Protein AF-0000000076238762 (afdb_homodimer)

pLDDT: mean 85.55, std 15.8, range [21.56, 97.38]

InterPro domains:
  IPR005615 Glutathione synthase [PF03917] (29-227)
  IPR005615 Glutathione synthase [PTHR11130] (20-253)
  IPR014049 Glutathione synthase, N-terminal, eukaryotic [G3DSA:3.30.1490.80] (23-94)
  IPR037013 Glutathione synthase, substrate-binding domain superfamily [G3DSA:3.40.50.1760] (208-260)

Sequence (524 aa):
MFRNMAAETLKNYRKLDIFAKHKIPPTLLNEVVESAKDWAISHGLVMKFKENPALSKHAPFVLFPSPFPTYLYNEAFQVQKDFQTLFHRASLDHEFIKDSLKSVIIHDEFTKLQYDLYEIVRQEGIKPKIYFDIARSDYMIDQVKTEYDSSKPLTEERPYEIKQIEMNMIAASFSGLSSSMPSLHRYIASELEEHSPFNKEKVSMRVPINGLGEGMAQAFELYGNENAVVLFIIETIDLNRFDQKQLTYAFHEGVYMVMDAVMFRNMAAETLKNYRKLDIFAKHKIPPTLLNEVVESAKDWAISHGLVMKFKENPALSKHAPFVLFPSPFPTYLYNEAFQVQKDFQTLFHRASLDHEFIKDSLKSVIIHDEFTKLQYDLYEIVRQEGIKPKIYFDIARSDYMIDQVKTEYDSSKPLTEERPYEIKQIEMNMIAASFSGLSSSMPSLHRYIASELEEHSPFNKEKVSMRVPINGLGEGMAQAFELYGNENAVVLFIIETIDLNRFDQKQLTYAFHEGVYMVMDAV

Structure (mmCIF, N/CA/C/O backbone):
data_AF-0000000076238762-model_v1
#
loop_
_entity.id
_entity.type
_entity.pdbx_description
1 polymer 'Glutathione synthetase'
#
loop_
_atom_site.group_PDB
_atom_site.id
_atom_site.type_symbol
_atom_site.label_atom_id
_atom_site.label_alt_id
_atom_site.label_comp_id
_atom_site.label_asym_id
_atom_site.label_entity_id
_atom_site.label_seq_id
_atom_site.pdbx_PDB_ins_code
_atom_site.Cartn_x
_atom_site.Cartn_y
_atom_site.Cartn_z
_atom_site.occupancy
_atom_site.B_iso_or_equiv
_atom_site.auth_seq_id
_atom_site.auth_comp_id
_atom_site.auth_asym_id
_atom_site.auth_atom_id
_atom_site.pdbx_PDB_model_num
ATOM 1 N N . MET A 1 1 ? -4.902 23.734 31.719 1 21.7 1 MET A N 1
ATOM 2 C CA . MET A 1 1 ? -6.121 24.406 31.297 1 21.7 1 MET A CA 1
ATOM 3 C C . MET A 1 1 ? -6.66 23.812 30 1 21.7 1 MET A C 1
ATOM 5 O O . MET A 1 1 ? -7.793 24.094 29.609 1 21.7 1 MET A O 1
ATOM 9 N N . PHE A 1 2 ? -5.754 23.25 29.125 1 25.56 2 PHE A N 1
ATOM 10 C CA . PHE A 1 2 ? -6.125 22.609 27.875 1 25.56 2 PHE A CA 1
ATOM 11 C C . PHE A 1 2 ? -6.902 21.328 28.125 1 25.56 2 PHE A C 1
ATOM 13 O O . PHE A 1 2 ? -7.453 20.734 27.188 1 25.56 2 PHE A O 1
ATOM 20 N N . ARG A 1 3 ? -6.793 20.75 29.219 1 31.08 3 ARG A N 1
ATOM 21 C CA . ARG A 1 3 ? -7.371 19.453 29.562 1 31.08 3 ARG A CA 1
ATOM 22 C C . ARG A 1 3 ? -8.883 19.562 29.719 1 31.08 3 ARG A C 1
ATOM 24 O O . ARG A 1 3 ? -9.617 18.641 29.359 1 31.08 3 ARG A O 1
ATOM 31 N N . ASN A 1 4 ? -9.273 20.594 30.422 1 31.67 4 ASN A N 1
ATOM 32 C CA . ASN A 1 4 ? -10.688 20.703 30.766 1 31.67 4 ASN A CA 1
ATOM 33 C C . ASN A 1 4 ? -11.547 21.031 29.547 1 31.67 4 ASN A C 1
ATOM 35 O O . ASN A 1 4 ? -12.758 20.781 29.562 1 31.67 4 ASN A O 1
ATOM 39 N N . MET A 1 5 ? -11.008 21.922 28.641 1 30.53 5 MET A N 1
ATOM 40 C CA . MET A 1 5 ? -11.766 22.312 27.453 1 30.53 5 MET A CA 1
ATOM 41 C C . MET A 1 5 ? -11.953 21.141 26.516 1 30.53 5 MET A C 1
ATOM 43 O O . MET A 1 5 ? -12.766 21.203 25.578 1 30.53 5 MET A O 1
ATOM 47 N N . ALA A 1 6 ? -11.164 20.188 26.625 1 35.28 6 ALA A N 1
ATOM 48 C CA . ALA A 1 6 ? -11.289 18.984 25.812 1 35.28 6 ALA A CA 1
ATOM 49 C C . ALA A 1 6 ? -12.594 18.25 26.094 1 35.28 6 ALA A C 1
ATOM 51 O O . ALA A 1 6 ? -13.25 17.75 25.172 1 35.28 6 ALA A O 1
ATOM 52 N N . ALA A 1 7 ? -13.023 18.281 27.281 1 36.28 7 ALA A N 1
ATOM 53 C CA . ALA A 1 7 ? -14.219 17.531 27.672 1 36.28 7 ALA A CA 1
ATOM 54 C C . ALA A 1 7 ? -15.484 18.203 27.125 1 36.28 7 ALA A C 1
ATOM 56 O O . ALA A 1 7 ? -16.391 17.516 26.641 1 36.28 7 ALA A O 1
ATOM 57 N N . GLU A 1 8 ? -15.609 19.5 27.266 1 34.78 8 GLU A N 1
ATOM 58 C CA . GLU A 1 8 ? -16.781 20.219 26.766 1 34.78 8 GLU A CA 1
ATOM 59 C C . GLU A 1 8 ? -16.797 20.281 25.25 1 34.78 8 GLU A C 1
ATOM 61 O O . GLU A 1 8 ? -17.844 20.141 24.625 1 34.78 8 GLU A O 1
ATOM 66 N N . THR A 1 9 ? -15.68 20.578 24.609 1 34.81 9 THR A N 1
ATOM 67 C CA . THR A 1 9 ? -15.562 20.516 23.156 1 34.81 9 THR A CA 1
ATOM 68 C C . THR A 1 9 ? -15.859 19.109 22.641 1 34.81 9 THR A C 1
ATOM 70 O O . THR A 1 9 ? -16.5 18.953 21.594 1 34.81 9 THR A O 1
ATOM 73 N N . LEU A 1 10 ? -15.461 18.172 23.391 1 38.66 10 LEU A N 1
ATOM 74 C CA . LEU A 1 10 ? -15.859 16.812 23.047 1 38.66 10 LEU A CA 1
ATOM 75 C C . LEU A 1 10 ? -17.359 16.625 23.25 1 38.66 10 LEU A C 1
ATOM 77 O O . LEU A 1 10 ? -17.984 15.805 22.578 1 38.66 10 LEU A O 1
ATOM 81 N N . LYS A 1 11 ? -17.906 17.297 24.203 1 39.19 11 LYS A N 1
ATOM 82 C CA . LYS A 1 11 ? -19.359 17.266 24.391 1 39.19 11 LYS A CA 1
ATOM 83 C C . LYS A 1 11 ? -20.078 17.875 23.203 1 39.19 11 LYS A C 1
ATOM 85 O O . LYS A 1 11 ? -21.094 17.328 22.75 1 39.19 11 LYS A O 1
ATOM 90 N N . ASN A 1 12 ? -19.641 19.047 22.797 1 38.09 12 ASN A N 1
ATOM 91 C CA . ASN A 1 12 ? -20.234 19.688 21.625 1 38.09 12 ASN A CA 1
ATOM 92 C C . ASN A 1 12 ? -19.906 18.938 20.344 1 38.09 12 ASN A C 1
ATOM 94 O O . ASN A 1 12 ? -20.672 19 19.375 1 38.09 12 ASN A O 1
ATOM 98 N N . TYR A 1 13 ? -18.719 18.484 20.25 1 40.31 13 TYR A N 1
ATOM 99 C CA . TYR A 1 13 ? -18.516 17.531 19.156 1 40.31 13 TYR A CA 1
ATOM 100 C C . TYR A 1 13 ? -19.438 16.328 19.297 1 40.31 13 TYR A C 1
ATOM 102 O O . TYR A 1 13 ? -19.766 15.672 18.312 1 40.31 13 TYR A O 1
ATOM 110 N N . ARG A 1 14 ? -19.75 16 20.453 1 42.12 14 ARG A N 1
ATOM 111 C CA . ARG A 1 14 ? -20.766 14.992 20.703 1 42.12 14 ARG A CA 1
ATOM 112 C C . ARG A 1 14 ? -22.125 15.43 20.141 1 42.12 14 ARG A C 1
ATOM 114 O O . ARG A 1 14 ? -22.922 14.594 19.719 1 42.12 14 ARG A O 1
ATOM 121 N N . LYS A 1 15 ? -22.422 16.641 20.297 1 41.31 15 LYS A N 1
ATOM 122 C CA . LYS A 1 15 ? -23.672 17.141 19.734 1 41.31 15 LYS A CA 1
ATOM 123 C C . LYS A 1 15 ? -23.656 17.062 18.203 1 41.31 15 LYS A C 1
ATOM 125 O O . LYS A 1 15 ? -24.703 17.219 17.562 1 41.31 15 LYS A O 1
ATOM 130 N N . LEU A 1 16 ? -22.5 17.219 17.562 1 41.22 16 LEU A N 1
ATOM 131 C CA . LEU A 1 16 ? -22.578 16.812 16.172 1 41.22 16 LEU A CA 1
ATOM 132 C C . LEU A 1 16 ? -22.812 15.305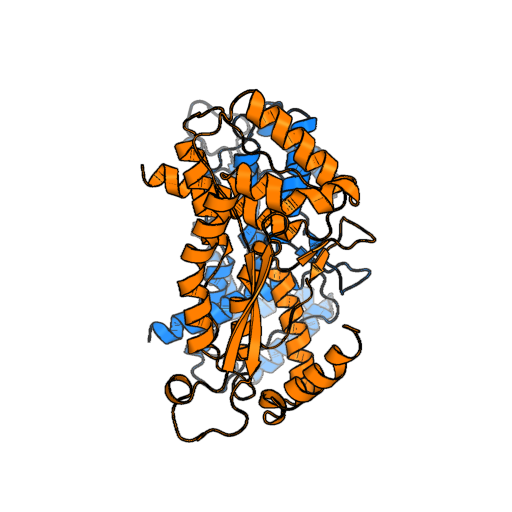 16.062 1 41.22 16 LEU A C 1
ATOM 134 O O . LEU A 1 16 ? -21.859 14.531 15.875 1 41.22 16 LEU A O 1
ATOM 138 N N . ASP A 1 17 ? -23.453 14.836 16.875 1 48.44 17 ASP A N 1
ATOM 139 C CA . ASP A 1 17 ? -23.969 13.469 16.812 1 48.44 17 ASP A CA 1
ATOM 140 C C . ASP A 1 17 ? -24.312 13.078 15.383 1 48.44 17 ASP A C 1
ATOM 142 O O . ASP A 1 17 ? -25.375 12.508 15.141 1 48.44 17 ASP A O 1
ATOM 146 N N . ILE A 1 18 ? -23.719 13.828 14.492 1 48.19 18 ILE A N 1
ATOM 147 C CA . ILE A 1 18 ? -24.016 13.477 13.109 1 48.19 18 ILE A CA 1
ATOM 148 C C . ILE A 1 18 ? -24.016 11.953 12.961 1 48.19 18 ILE A C 1
ATOM 150 O O . ILE A 1 18 ? -24.812 11.398 12.195 1 48.19 18 ILE A O 1
ATOM 154 N N . PHE A 1 19 ? -23.172 11.359 13.828 1 56.72 19 PHE A N 1
ATOM 155 C CA . PHE A 1 19 ? -23.125 9.914 13.648 1 56.72 19 PHE A CA 1
ATOM 156 C C . PHE A 1 19 ? -24.156 9.219 14.539 1 56.72 19 PHE A C 1
ATOM 158 O O . PHE A 1 19 ? -24.469 8.047 14.336 1 56.72 19 PHE A O 1
ATOM 165 N N . ALA A 1 20 ? -24.625 10 15.555 1 52.91 20 ALA A N 1
ATOM 166 C CA . ALA A 1 20 ? -25.594 9.406 16.484 1 52.91 20 ALA A CA 1
ATOM 167 C C . ALA A 1 20 ? -26.875 9.016 15.758 1 52.91 20 ALA A C 1
ATOM 169 O O . ALA A 1 20 ? -27.547 8.062 16.156 1 52.91 20 ALA A O 1
ATOM 170 N N . LYS A 1 21 ? -27.172 9.828 14.727 1 59.25 21 LYS A N 1
ATOM 171 C CA . LYS A 1 21 ? -28.422 9.531 14.047 1 59.25 21 LYS A CA 1
ATOM 172 C C . LYS A 1 21 ? -28.312 8.266 13.203 1 59.25 21 LYS A C 1
ATOM 174 O O . LYS A 1 21 ? -29.312 7.664 12.836 1 59.25 21 LYS A O 1
ATOM 179 N N . HIS A 1 22 ? -27.062 7.891 12.977 1 66.69 22 HIS A N 1
ATOM 180 C CA . HIS A 1 22 ? -26.922 6.707 12.133 1 66.69 22 HIS A CA 1
ATOM 181 C C . HIS A 1 22 ? -26.719 5.453 12.984 1 66.69 22 HIS A C 1
ATOM 183 O O . HIS A 1 22 ? -25.812 5.391 13.805 1 66.69 22 HIS A O 1
ATOM 189 N N . LYS A 1 23 ? -27.734 4.789 13.141 1 80.38 23 LYS A N 1
ATOM 190 C CA . LYS A 1 23 ? -27.672 3.541 13.891 1 80.38 23 LYS A CA 1
ATOM 191 C C . LYS A 1 23 ? -26.953 2.455 13.094 1 80.38 23 LYS A C 1
ATOM 193 O O . LYS A 1 23 ? -27.531 1.877 12.172 1 80.38 23 LYS A O 1
ATOM 198 N N . ILE A 1 24 ? -25.641 2.314 13.391 1 89.44 24 ILE A N 1
ATOM 199 C CA . ILE A 1 24 ? -24.906 1.199 12.82 1 89.44 24 ILE A CA 1
ATOM 200 C C . ILE A 1 24 ? -24.969 -0.006 13.75 1 89.44 24 ILE A C 1
ATOM 202 O O . ILE A 1 24 ? -24.625 0.094 14.93 1 89.44 24 ILE A O 1
ATOM 206 N N . PRO A 1 25 ? -25.469 -1.101 13.273 1 91.94 25 PRO A N 1
ATOM 207 C CA . PRO A 1 25 ? -25.453 -2.289 14.125 1 91.94 25 PRO A CA 1
ATOM 208 C C . PRO A 1 25 ? -24.078 -2.594 14.703 1 91.94 25 PRO A C 1
ATOM 210 O O . PRO A 1 25 ? -23.078 -2.541 13.984 1 91.94 25 PRO A O 1
ATOM 213 N N . PRO A 1 26 ? -24.094 -2.854 15.969 1 91.88 26 PRO A N 1
ATOM 214 C CA . PRO A 1 26 ? -22.797 -3.074 16.625 1 91.88 26 PRO A CA 1
ATOM 215 C C . PRO A 1 26 ? -21.969 -4.152 15.945 1 91.88 26 PRO A C 1
ATOM 217 O O . PRO A 1 26 ? -20.734 -4.023 15.852 1 91.88 26 PRO A O 1
ATOM 220 N N . THR A 1 27 ? -22.547 -5.219 15.508 1 93.31 27 THR A N 1
ATOM 221 C CA . THR A 1 27 ? -21.828 -6.293 14.828 1 93.31 27 THR A CA 1
ATOM 222 C C . THR A 1 27 ? -21.188 -5.785 13.539 1 93.31 27 THR A C 1
ATOM 224 O O . THR A 1 27 ? -20.031 -6.094 13.258 1 93.31 27 THR A O 1
ATOM 227 N N . LEU A 1 28 ? -21.938 -5.004 12.82 1 93.12 28 LEU A N 1
ATOM 228 C CA . LEU A 1 28 ? -21.422 -4.414 11.586 1 93.12 28 LEU A CA 1
ATOM 229 C C . LEU A 1 28 ? -20.281 -3.445 11.875 1 93.12 28 LEU A C 1
ATOM 231 O O . LEU A 1 28 ? -19.266 -3.441 11.172 1 93.12 28 LEU A O 1
ATOM 235 N N . LEU A 1 29 ? -20.469 -2.646 12.914 1 93.25 29 LEU A N 1
ATOM 236 C CA . LEU A 1 29 ? -19.438 -1.689 13.297 1 93.25 29 LEU A CA 1
ATOM 237 C C . LEU A 1 29 ? -18.125 -2.402 13.633 1 93.25 29 LEU A C 1
ATOM 239 O O . LEU A 1 29 ? -17.062 -1.997 13.172 1 93.25 29 LEU A O 1
ATOM 243 N N . ASN A 1 30 ? -18.219 -3.455 14.398 1 94.19 30 ASN A N 1
ATOM 244 C CA . ASN A 1 30 ? -17.031 -4.223 14.766 1 94.19 30 ASN A CA 1
ATOM 245 C C . ASN A 1 30 ? -16.344 -4.824 13.539 1 94.19 30 ASN A C 1
ATOM 247 O O . ASN A 1 30 ? -15.117 -4.828 13.438 1 94.19 30 ASN A O 1
ATOM 251 N N . GLU A 1 31 ? -17.109 -5.305 12.617 1 92.56 31 GLU A N 1
ATOM 252 C CA . GLU A 1 31 ? -16.594 -5.879 11.383 1 92.56 31 GLU A CA 1
ATOM 253 C C . GLU A 1 31 ? -15.867 -4.824 10.555 1 92.56 31 GLU A C 1
ATOM 255 O O . GLU A 1 31 ? -14.789 -5.082 10.008 1 92.56 31 GLU A O 1
ATOM 260 N N . VAL A 1 32 ? -16.453 -3.684 10.492 1 95.31 32 VAL A N 1
ATOM 261 C CA . VAL A 1 32 ? -15.891 -2.609 9.68 1 95.31 32 VAL A CA 1
ATOM 262 C C . VAL A 1 32 ? -14.594 -2.104 10.312 1 95.31 32 VAL A C 1
ATOM 264 O O . VAL A 1 32 ? -13.641 -1.764 9.609 1 95.31 32 VAL A O 1
ATOM 267 N N . VAL A 1 33 ? -14.602 -2.035 11.641 1 96.12 33 VAL A N 1
ATOM 268 C CA . VAL A 1 33 ? -13.391 -1.629 12.344 1 96.12 33 VAL A CA 1
ATOM 269 C C . VAL A 1 33 ? -12.25 -2.586 12.008 1 96.12 33 VAL A C 1
ATOM 271 O O . VAL A 1 33 ? -11.148 -2.15 11.664 1 96.12 33 VAL A O 1
ATOM 274 N N . GLU A 1 34 ? -12.477 -3.859 12.047 1 93.19 34 GLU A N 1
ATOM 275 C CA . GLU A 1 34 ? -11.453 -4.855 11.734 1 93.19 34 GLU A CA 1
ATOM 276 C C . GLU A 1 34 ? -11.047 -4.777 10.266 1 93.19 34 GLU A C 1
ATOM 278 O O . GLU A 1 34 ? -9.867 -4.883 9.93 1 93.19 34 GLU A O 1
ATOM 283 N N . SER A 1 35 ? -12.016 -4.57 9.438 1 94.75 35 SER A N 1
ATOM 284 C CA . SER A 1 35 ? -11.758 -4.438 8.008 1 94.75 35 SER A CA 1
ATOM 285 C C . SER A 1 35 ? -10.914 -3.199 7.715 1 94.75 35 SER A C 1
ATOM 287 O O . SER A 1 35 ? -10.023 -3.234 6.859 1 94.75 35 SER A O 1
ATOM 289 N N . ALA A 1 36 ? -11.234 -2.139 8.422 1 97.25 36 ALA A N 1
ATOM 290 C CA . ALA A 1 36 ? -10.484 -0.896 8.258 1 97.25 36 ALA A CA 1
ATOM 291 C C . ALA A 1 36 ? -9.031 -1.071 8.688 1 97.25 36 ALA A C 1
ATOM 293 O O . ALA A 1 36 ? -8.117 -0.548 8.039 1 97.25 36 ALA A O 1
ATOM 294 N N . LYS A 1 37 ? -8.844 -1.773 9.742 1 96.69 37 LYS A N 1
ATOM 295 C CA . LYS A 1 37 ? -7.488 -2.062 10.195 1 96.69 37 LYS A CA 1
ATOM 296 C C . LYS A 1 37 ? -6.723 -2.875 9.156 1 96.69 37 LYS A C 1
ATOM 298 O O . LYS A 1 37 ? -5.559 -2.584 8.859 1 96.69 37 LYS A O 1
ATOM 303 N N . ASP A 1 38 ? -7.363 -3.844 8.594 1 95.06 38 ASP A N 1
ATOM 304 C CA . ASP A 1 38 ? -6.754 -4.648 7.543 1 95.06 38 ASP A CA 1
ATOM 305 C C . ASP A 1 38 ? -6.383 -3.791 6.34 1 95.06 38 ASP A C 1
ATOM 307 O O . ASP A 1 38 ? -5.305 -3.951 5.762 1 95.06 38 ASP A O 1
ATOM 311 N N . TRP A 1 39 ? -7.281 -2.949 5.984 1 97.06 39 TRP A N 1
ATOM 312 C CA . TRP A 1 39 ? -7.031 -2.061 4.855 1 97.06 39 TRP A CA 1
ATOM 313 C C . TRP A 1 39 ? -5.816 -1.173 5.121 1 97.06 39 TRP A C 1
ATOM 315 O O . TRP A 1 39 ? -4.973 -0.991 4.242 1 97.06 39 TRP A O 1
ATOM 325 N N . ALA A 1 40 ? -5.781 -0.636 6.309 1 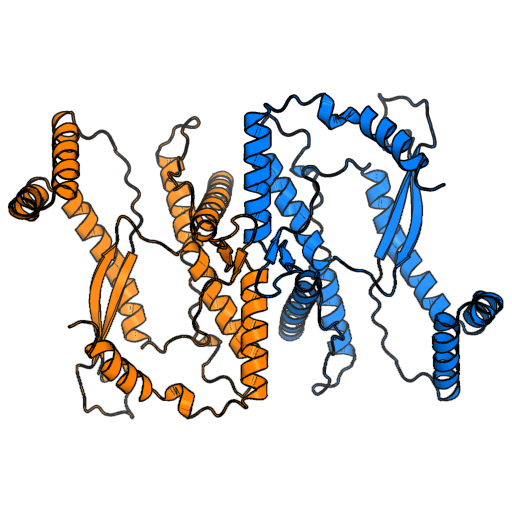97.38 40 ALA A N 1
ATOM 326 C CA . ALA A 1 40 ? -4.676 0.237 6.695 1 97.38 40 ALA A CA 1
ATOM 327 C C . ALA A 1 40 ? -3.336 -0.482 6.566 1 97.38 40 ALA A C 1
ATOM 329 O O . ALA A 1 40 ? -2.402 0.036 5.949 1 97.38 40 ALA A O 1
ATOM 330 N N . ILE A 1 41 ? -3.258 -1.646 7.055 1 96.5 41 ILE A N 1
ATOM 331 C CA . ILE A 1 41 ? -2.025 -2.428 7.027 1 96.5 41 ILE A CA 1
ATOM 332 C C . ILE A 1 41 ? -1.681 -2.799 5.59 1 96.5 41 ILE A C 1
ATOM 334 O O . ILE A 1 41 ? -0.532 -2.658 5.164 1 96.5 41 ILE A O 1
ATOM 338 N N . SER A 1 42 ? -2.654 -3.178 4.828 1 95.69 42 SER A N 1
ATOM 339 C CA . SER A 1 42 ? -2.459 -3.631 3.455 1 95.69 42 SER A CA 1
ATOM 340 C C . SER A 1 42 ? -2.014 -2.484 2.553 1 95.69 42 SER A C 1
ATOM 342 O O . SER A 1 42 ? -1.473 -2.715 1.469 1 95.69 42 SER A O 1
ATOM 344 N N . HIS A 1 43 ? -2.26 -1.268 2.973 1 95.31 43 HIS A N 1
ATOM 345 C CA . HIS A 1 43 ? -1.985 -0.134 2.098 1 95.31 43 HIS A CA 1
ATOM 346 C C . HIS A 1 43 ? -0.907 0.77 2.686 1 95.31 43 HIS A C 1
ATOM 348 O O . HIS A 1 43 ? -0.767 1.924 2.275 1 95.31 43 HIS A O 1
ATOM 354 N N . GLY A 1 44 ? -0.259 0.271 3.652 1 94.69 44 GLY A N 1
ATOM 355 C CA . GLY A 1 44 ? 0.933 0.953 4.129 1 94.69 44 GLY A CA 1
ATOM 356 C C . GLY A 1 44 ? 0.633 2.025 5.16 1 94.69 44 GLY A C 1
ATOM 357 O O . GLY A 1 44 ? 1.491 2.857 5.465 1 94.69 44 GLY A O 1
ATOM 358 N N . LEU A 1 45 ? -0.608 2.141 5.648 1 96.62 45 LEU A N 1
ATOM 359 C CA . LEU A 1 45 ? -0.931 3.01 6.773 1 96.62 45 LEU A CA 1
ATOM 360 C C . LEU A 1 45 ? -0.509 2.369 8.094 1 96.62 45 LEU A C 1
ATOM 362 O O . LEU A 1 45 ? -1.357 1.971 8.891 1 96.62 45 LEU A O 1
ATOM 366 N N . VAL A 1 46 ? 0.805 2.365 8.289 1 96.5 46 VAL A N 1
ATOM 367 C CA . VAL A 1 46 ? 1.364 1.574 9.383 1 96.5 46 VAL A CA 1
ATOM 368 C C . VAL A 1 46 ? 2.441 2.379 10.102 1 96.5 46 VAL A C 1
ATOM 370 O O . VAL A 1 46 ? 2.926 3.389 9.586 1 96.5 46 VAL A O 1
ATOM 373 N N . MET A 1 47 ? 2.773 1.958 11.289 1 95.19 47 MET A N 1
ATOM 374 C CA . MET A 1 47 ? 3.863 2.473 12.117 1 95.19 47 MET A CA 1
ATOM 375 C C . MET A 1 47 ? 4.695 1.333 12.688 1 95.19 47 MET A C 1
ATOM 377 O O . MET A 1 47 ? 4.215 0.204 12.805 1 95.19 47 MET A O 1
ATOM 381 N N . LYS A 1 48 ? 5.918 1.657 12.977 1 94 48 LYS A N 1
ATOM 382 C CA . LYS A 1 48 ? 6.766 0.663 13.625 1 94 48 LYS A CA 1
ATOM 383 C C . LYS A 1 48 ? 6.246 0.332 15.023 1 94 48 LYS A C 1
ATOM 385 O O . LYS A 1 48 ? 5.703 1.199 15.711 1 94 48 LYS A O 1
ATOM 390 N N . PHE A 1 49 ? 6.402 -0.954 15.336 1 93.81 49 PHE A N 1
ATOM 391 C CA . PHE A 1 49 ? 6.082 -1.378 16.703 1 93.81 49 PHE A CA 1
ATOM 392 C C . PHE A 1 49 ? 7.246 -1.091 17.641 1 93.81 49 PHE A C 1
ATOM 394 O O . PHE A 1 49 ? 8.352 -1.592 17.438 1 93.81 49 PHE A O 1
ATOM 401 N N . LYS A 1 50 ? 7.066 -0.233 18.578 1 89.88 50 LYS A N 1
ATOM 402 C CA . LYS A 1 50 ? 8.109 0.316 19.438 1 89.88 50 LYS A CA 1
ATOM 403 C C . LYS A 1 50 ? 8.898 -0.796 20.125 1 89.88 50 LYS A C 1
ATOM 405 O O . LYS A 1 50 ? 10.125 -0.711 20.234 1 89.88 50 LYS A O 1
ATOM 410 N N . GLU A 1 51 ? 8.258 -1.84 20.562 1 91.44 51 GLU A N 1
ATOM 411 C CA . GLU A 1 51 ? 8.891 -2.898 21.344 1 91.44 51 GLU A CA 1
ATOM 412 C C . GLU A 1 51 ? 9.711 -3.826 20.453 1 91.44 51 GLU A C 1
ATOM 414 O O . GLU A 1 51 ? 10.633 -4.488 20.922 1 91.44 51 GLU A O 1
ATOM 419 N N . ASN A 1 52 ? 9.391 -3.9 19.219 1 91.88 52 ASN A N 1
ATOM 420 C CA . ASN A 1 52 ? 10.086 -4.719 18.234 1 91.88 52 ASN A CA 1
ATOM 421 C C . ASN A 1 52 ? 10.078 -4.066 16.859 1 91.88 52 ASN A C 1
ATOM 423 O O . ASN A 1 52 ? 9.117 -4.219 16.094 1 91.88 52 ASN A O 1
ATOM 427 N N . PRO A 1 53 ? 11.102 -3.465 16.531 1 87.62 53 PRO A N 1
ATOM 428 C CA . PRO A 1 53 ? 11.141 -2.66 15.312 1 87.62 53 PRO A CA 1
ATOM 429 C C . PRO A 1 53 ? 10.992 -3.502 14.047 1 87.62 53 PRO A C 1
ATOM 431 O O . PRO A 1 53 ? 10.805 -2.955 12.953 1 87.62 53 PRO A O 1
ATOM 434 N N . ALA A 1 54 ? 11.07 -4.773 14.148 1 89.75 54 ALA A N 1
ATOM 435 C CA . ALA A 1 54 ? 10.867 -5.645 12.992 1 89.75 54 ALA A CA 1
ATOM 436 C C . ALA A 1 54 ? 9.383 -5.789 12.672 1 89.75 54 ALA A C 1
ATOM 438 O O . ALA A 1 54 ? 9.016 -6.281 11.602 1 89.75 54 ALA A O 1
ATOM 439 N N . LEU A 1 55 ? 8.594 -5.371 13.602 1 95 55 LEU A N 1
ATOM 440 C CA . LEU A 1 55 ? 7.148 -5.5 13.461 1 95 55 LEU A CA 1
ATOM 441 C C . LEU A 1 55 ? 6.5 -4.137 13.242 1 95 55 LEU A C 1
ATOM 443 O O . LEU A 1 55 ? 7.105 -3.104 13.531 1 95 55 LEU A O 1
ATOM 447 N N . SER A 1 56 ? 5.312 -4.152 12.664 1 96 56 SER A N 1
ATOM 448 C CA . SER A 1 56 ? 4.543 -2.934 12.438 1 96 56 SER A CA 1
ATOM 449 C C . SER A 1 56 ? 3.086 -3.119 12.852 1 96 56 SER A C 1
ATOM 451 O O . SER A 1 56 ? 2.621 -4.246 13.016 1 96 56 SER A O 1
ATOM 453 N N . LYS A 1 57 ? 2.463 -2.111 13.094 1 96.25 57 LYS A N 1
ATOM 454 C CA . LYS A 1 57 ? 1.03 -2.057 13.375 1 96.25 57 LYS A CA 1
ATOM 455 C C . LYS A 1 57 ? 0.357 -0.946 12.578 1 96.25 57 LYS A C 1
ATOM 457 O O . LYS A 1 57 ? 1.03 -0.064 12.039 1 96.25 57 LYS A O 1
ATOM 462 N N . HIS A 1 58 ? -0.962 -1.085 12.43 1 96.38 58 HIS A N 1
ATOM 463 C CA . HIS A 1 58 ? -1.649 0.002 11.742 1 96.38 58 HIS A CA 1
ATOM 464 C C . HIS A 1 58 ? -1.481 1.32 12.484 1 96.38 58 HIS A C 1
ATOM 466 O O . HIS A 1 58 ? -1.456 1.342 13.719 1 96.38 58 HIS A O 1
ATOM 472 N N . ALA A 1 59 ? -1.269 2.416 11.805 1 95.94 59 ALA A N 1
ATOM 473 C CA . ALA A 1 59 ? -1.302 3.738 12.43 1 95.94 59 ALA A CA 1
ATOM 474 C C . ALA A 1 59 ? -2.688 4.047 12.984 1 95.94 59 ALA A C 1
ATOM 476 O O . ALA A 1 59 ? -3.697 3.59 12.445 1 95.94 59 ALA A O 1
ATOM 477 N N . PRO A 1 60 ? -2.721 4.75 14.086 1 94.69 60 PRO A N 1
ATOM 478 C CA . PRO A 1 60 ? -4.043 5.168 14.555 1 94.69 60 PRO A CA 1
ATOM 479 C C . PRO A 1 60 ? -4.785 6.031 13.539 1 94.69 60 PRO A C 1
ATOM 481 O O . PRO A 1 60 ? -4.172 6.852 12.852 1 94.69 60 PRO A O 1
ATOM 484 N N . PHE A 1 61 ? -6.027 5.73 13.344 1 95.5 61 PHE A N 1
ATOM 485 C CA . PHE A 1 61 ? -6.852 6.512 12.43 1 95.5 61 PHE A CA 1
ATOM 486 C C . PHE A 1 61 ? -8.258 6.688 12.977 1 95.5 61 PHE A C 1
ATOM 488 O O . PHE A 1 61 ? -8.664 5.973 13.898 1 95.5 61 PHE A O 1
ATOM 495 N N . VAL A 1 62 ? -9.023 7.711 12.508 1 93.5 62 VAL A N 1
ATOM 496 C CA . VAL A 1 62 ? -10.43 7.898 12.844 1 93.5 62 VAL A CA 1
ATOM 497 C C . VAL A 1 62 ? -11.305 7.137 11.852 1 93.5 62 VAL A C 1
ATOM 499 O O . VAL A 1 62 ? -11.062 7.184 10.641 1 93.5 62 VAL A O 1
ATOM 502 N N . LEU A 1 63 ? -12.219 6.441 12.367 1 94 63 LEU A N 1
ATOM 503 C CA . LEU A 1 63 ? -13.031 5.562 11.531 1 94 63 LEU A CA 1
ATOM 504 C C . LEU A 1 63 ? -13.844 6.367 10.523 1 94 63 LEU A C 1
ATOM 506 O O . LEU A 1 63 ? -14.016 5.949 9.383 1 94 63 LEU A O 1
ATOM 510 N N . PHE A 1 64 ? -14.336 7.512 10.961 1 92.69 64 PHE A N 1
ATOM 511 C CA . PHE A 1 64 ? -15.117 8.391 10.094 1 92.69 64 PHE A CA 1
ATOM 512 C C . PHE A 1 64 ? -14.445 9.758 9.969 1 92.69 64 PHE A C 1
ATOM 514 O O . PHE A 1 64 ? -13.883 10.266 10.938 1 92.69 64 PHE A O 1
ATOM 521 N N . PRO A 1 65 ? -14.523 10.289 8.727 1 91.88 65 PRO A N 1
ATOM 522 C CA . PRO A 1 65 ? -13.984 11.641 8.609 1 91.88 65 PRO A CA 1
ATOM 523 C C . PRO A 1 65 ? -14.75 12.664 9.445 1 91.88 65 PRO A C 1
ATOM 525 O O . PRO A 1 65 ? -15.969 12.547 9.609 1 91.88 65 PRO A O 1
ATOM 528 N N . SER A 1 66 ? -13.992 13.57 9.984 1 86.81 66 SER A N 1
ATOM 529 C CA . SER A 1 66 ? -14.641 14.656 10.703 1 86.81 66 SER A CA 1
ATOM 530 C C . SER A 1 66 ? -15.359 15.602 9.75 1 86.81 66 SER A C 1
ATOM 532 O O . SER A 1 66 ? -14.781 16.047 8.75 1 86.81 66 SER A O 1
ATOM 534 N N . PRO A 1 67 ? -16.625 15.82 10.031 1 86.81 67 PRO A N 1
ATOM 535 C CA . PRO A 1 67 ? -17.312 16.797 9.195 1 86.81 67 PRO A CA 1
ATOM 536 C C . PRO A 1 67 ? -16.656 18.172 9.219 1 86.81 67 PRO A C 1
ATOM 538 O O . PRO A 1 67 ? -16.172 18.609 10.266 1 86.81 67 PRO A O 1
ATOM 541 N N . PHE A 1 68 ? -16.578 18.812 8.117 1 89.06 68 PHE A N 1
ATOM 542 C CA . PHE A 1 68 ? -15.938 20.109 7.953 1 89.06 68 PHE A CA 1
ATOM 543 C C . PHE A 1 68 ? -16.625 20.922 6.863 1 89.06 68 PHE A C 1
ATOM 545 O O . PHE A 1 68 ? -16.797 20.438 5.742 1 89.06 68 PHE A O 1
ATOM 552 N N . PRO A 1 69 ? -17.078 22.141 7.195 1 89.94 69 PRO A N 1
ATOM 553 C CA . PRO A 1 69 ? -17.75 22.938 6.172 1 89.94 69 PRO A CA 1
ATOM 554 C C . PRO A 1 69 ? -16.875 23.203 4.945 1 89.94 69 PRO A C 1
ATOM 556 O O . PRO A 1 69 ? -15.719 23.594 5.086 1 89.94 69 PRO A O 1
ATOM 559 N N . THR A 1 70 ? -17.469 23 3.789 1 89.75 70 THR A N 1
ATOM 560 C CA . THR A 1 70 ? -16.734 23.109 2.531 1 89.75 70 THR A CA 1
ATOM 561 C C . THR A 1 70 ? -16.188 24.516 2.35 1 89.75 70 THR A C 1
ATOM 563 O O . THR A 1 70 ? -15.07 24.688 1.852 1 89.75 70 THR A O 1
ATOM 566 N N . TYR A 1 71 ? -16.984 25.5 2.752 1 92.5 71 TYR A N 1
ATOM 567 C CA . TYR A 1 71 ? -16.516 26.875 2.529 1 92.5 71 TYR A CA 1
ATOM 568 C C . TYR A 1 71 ? -15.297 27.172 3.391 1 92.5 71 TYR A C 1
ATOM 570 O O . TYR A 1 71 ? -14.406 27.922 2.977 1 92.5 71 TYR A O 1
ATOM 578 N N . LEU A 1 72 ? -15.203 26.594 4.574 1 93.75 72 LEU A N 1
ATOM 579 C CA . LEU A 1 72 ? -14.023 26.766 5.414 1 93.75 72 LEU A CA 1
ATOM 580 C C . LEU A 1 72 ? -12.836 26 4.84 1 93.75 72 LEU A C 1
ATOM 582 O O . LEU A 1 72 ? -11.703 26.5 4.879 1 93.75 72 LEU A O 1
ATOM 586 N N . TYR A 1 73 ? -13.094 24.828 4.383 1 92 73 TYR A N 1
ATOM 587 C CA . TYR A 1 73 ? -12.07 24.031 3.725 1 92 73 TYR A CA 1
ATOM 588 C C . TYR A 1 73 ? -11.43 24.797 2.574 1 92 73 TYR A C 1
ATOM 590 O O . TYR A 1 73 ? -10.203 24.859 2.469 1 92 73 TYR A O 1
ATOM 598 N N . ASN A 1 74 ? -12.227 25.375 1.761 1 92.31 74 ASN A N 1
ATOM 599 C CA . ASN A 1 74 ? -11.742 26.141 0.619 1 92.31 74 ASN A CA 1
ATOM 600 C C . ASN A 1 74 ? -10.961 27.375 1.064 1 92.31 74 ASN A C 1
ATOM 602 O O . ASN A 1 74 ? -9.953 27.734 0.452 1 92.31 74 ASN A O 1
ATOM 606 N N . GLU A 1 75 ? -11.414 27.969 2.062 1 94.5 75 GLU A N 1
ATOM 607 C CA . GLU A 1 75 ? -10.711 29.141 2.6 1 94.5 75 GLU A CA 1
ATOM 608 C C . GLU A 1 75 ? -9.312 28.766 3.088 1 94.5 75 GLU A C 1
ATOM 610 O O . GLU A 1 75 ? -8.352 29.484 2.832 1 94.5 75 GLU A O 1
ATOM 615 N N . ALA A 1 76 ? -9.25 27.688 3.771 1 93.94 76 ALA A N 1
ATOM 616 C CA . ALA A 1 76 ? -7.953 27.219 4.266 1 93.94 76 ALA A CA 1
ATOM 617 C C . ALA A 1 76 ? -6.984 26.969 3.113 1 93.94 76 ALA A C 1
ATOM 619 O O . ALA A 1 76 ? -5.809 27.328 3.191 1 93.94 76 ALA A O 1
ATOM 620 N N . PHE A 1 77 ? -7.473 26.406 2.078 1 91.69 77 PHE A N 1
ATOM 621 C CA . PHE A 1 77 ? -6.645 26.109 0.913 1 91.69 77 PHE A CA 1
ATOM 622 C C . PHE A 1 77 ? -6.203 27.391 0.227 1 91.69 77 PHE A C 1
ATOM 624 O O . PHE A 1 77 ? -5.047 27.531 -0.179 1 91.69 77 PHE A O 1
ATOM 631 N N . GLN A 1 78 ? -7.078 28.328 0.162 1 93.56 78 GLN A N 1
ATOM 632 C CA . GLN A 1 78 ? -6.824 29.562 -0.573 1 93.56 78 GLN A CA 1
ATOM 633 C C . GLN A 1 78 ? -5.789 30.422 0.142 1 93.56 78 GLN A C 1
ATOM 635 O O . GLN A 1 78 ? -4.973 31.078 -0.502 1 93.56 78 GLN A O 1
ATOM 640 N N . VAL A 1 79 ? -5.793 30.391 1.388 1 95.69 79 VAL A N 1
ATOM 641 C CA . VAL A 1 79 ? -4.941 31.297 2.141 1 95.69 79 VAL A CA 1
ATOM 642 C C . VAL A 1 79 ? -3.555 30.688 2.318 1 95.69 79 VAL A C 1
ATOM 644 O O . VAL A 1 79 ? -2.604 31.375 2.678 1 95.69 79 VAL A O 1
ATOM 647 N N . GLN A 1 80 ? -3.383 29.406 1.996 1 93.5 80 GLN A N 1
ATOM 648 C CA . GLN A 1 80 ? -2.139 28.688 2.258 1 93.5 80 GLN A CA 1
ATOM 649 C C . GLN A 1 80 ? -0.958 29.359 1.567 1 93.5 80 GLN A C 1
ATOM 651 O O . GLN A 1 80 ? 0.11 29.516 2.164 1 93.5 80 GLN A O 1
ATOM 656 N N . LYS A 1 81 ? -1.109 29.75 0.315 1 93 81 LYS A N 1
ATOM 657 C CA . LYS A 1 81 ? -0.029 30.406 -0.42 1 93 81 LYS A CA 1
ATOM 658 C C . LYS A 1 81 ? 0.398 31.703 0.265 1 93 81 LYS A C 1
ATOM 660 O O . LYS A 1 81 ? 1.591 32 0.347 1 93 81 LYS A O 1
ATOM 665 N N . ASP A 1 82 ? -0.571 32.438 0.713 1 95.5 82 ASP A N 1
ATOM 666 C CA . ASP A 1 82 ? -0.285 33.688 1.381 1 95.5 82 ASP A CA 1
ATOM 667 C C . ASP A 1 82 ? 0.505 33.469 2.668 1 95.5 82 ASP A C 1
ATOM 669 O O . ASP A 1 82 ? 1.491 34.156 2.926 1 95.5 82 ASP A O 1
ATOM 673 N N . PHE A 1 83 ? 0.103 32.531 3.432 1 94.88 83 PHE A N 1
ATOM 6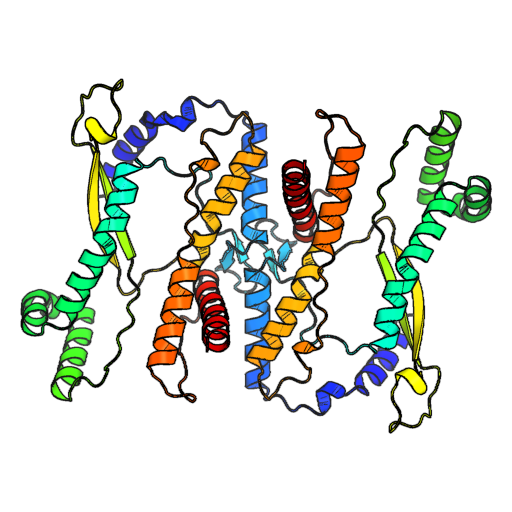74 C CA . PHE A 1 83 ? 0.808 32.219 4.668 1 94.88 83 PHE A CA 1
ATOM 675 C C . PHE A 1 83 ? 2.225 31.734 4.379 1 94.88 83 PHE A C 1
ATOM 677 O O . PHE A 1 83 ? 3.17 32.125 5.074 1 94.88 83 PHE A O 1
ATOM 684 N N . GLN A 1 84 ? 2.377 30.891 3.398 1 92.88 84 GLN A N 1
ATOM 685 C CA . GLN A 1 84 ? 3.701 30.406 3.031 1 92.88 84 GLN A CA 1
ATOM 686 C C . GLN A 1 84 ? 4.617 31.547 2.611 1 92.88 84 GLN A C 1
ATOM 688 O O . GLN A 1 84 ? 5.793 31.578 2.979 1 92.88 84 GLN A O 1
ATOM 693 N N . THR A 1 85 ? 4.066 32.469 1.822 1 94.62 85 THR A N 1
ATOM 694 C CA . THR A 1 85 ? 4.828 33.625 1.392 1 94.62 85 THR A CA 1
ATOM 695 C C . THR A 1 85 ? 5.227 34.5 2.588 1 94.62 85 THR A C 1
ATOM 697 O O . THR A 1 85 ? 6.375 34.938 2.695 1 94.62 85 THR A O 1
ATOM 700 N N . LEU A 1 86 ? 4.285 34.688 3.402 1 95.31 86 LEU A N 1
ATOM 701 C CA . LEU A 1 86 ? 4.531 35.5 4.59 1 95.31 86 LEU A CA 1
ATOM 702 C C . LEU A 1 86 ? 5.656 34.875 5.43 1 95.31 86 LEU A C 1
ATOM 704 O O . LEU A 1 86 ? 6.609 35.594 5.785 1 95.31 86 LEU A O 1
ATOM 708 N N . PHE A 1 87 ? 5.609 33.625 5.727 1 93.69 87 PHE A N 1
ATOM 709 C CA . PHE A 1 87 ? 6.59 32.969 6.594 1 93.69 87 PHE A CA 1
ATOM 710 C C . PHE A 1 87 ? 7.941 32.875 5.902 1 93.69 87 PHE A C 1
ATOM 712 O O . PHE A 1 87 ? 8.984 33 6.551 1 93.69 87 PHE A O 1
ATOM 719 N N . HIS A 1 88 ? 7.914 32.656 4.605 1 92.38 88 HIS A N 1
ATOM 720 C CA . HIS A 1 88 ? 9.164 32.656 3.848 1 92.38 88 HIS A CA 1
ATOM 721 C C . HIS A 1 88 ? 9.852 34.031 3.928 1 92.38 88 HIS A C 1
ATOM 723 O O . HIS A 1 88 ? 11.047 34.094 4.227 1 92.38 88 HIS A O 1
ATOM 729 N N . ARG A 1 89 ? 9.109 35.094 3.705 1 93.62 89 ARG A N 1
ATOM 730 C CA . ARG A 1 89 ? 9.664 36.438 3.76 1 93.62 89 ARG A CA 1
ATOM 731 C C . ARG A 1 89 ? 10.148 36.781 5.168 1 93.62 89 ARG A C 1
ATOM 733 O O . ARG A 1 89 ? 11.203 37.375 5.34 1 93.62 89 ARG A O 1
ATOM 740 N N . ALA A 1 90 ? 9.383 36.344 6.09 1 93.62 90 ALA A N 1
ATOM 741 C CA . ALA A 1 90 ? 9.766 36.562 7.484 1 93.62 90 ALA A CA 1
ATOM 742 C C . ALA A 1 90 ? 11.07 35.844 7.812 1 93.62 90 ALA A C 1
ATOM 744 O O . ALA A 1 90 ? 11.898 36.375 8.562 1 93.62 90 ALA A O 1
ATOM 745 N N . SER A 1 91 ? 11.305 34.656 7.273 1 90.56 91 SER A N 1
ATOM 746 C CA . SER A 1 91 ? 12.492 33.875 7.555 1 90.56 91 SER A CA 1
ATOM 747 C C . SER A 1 91 ? 13.734 34.5 6.93 1 90.56 91 SER A C 1
ATOM 749 O O . SER A 1 91 ? 14.859 34.156 7.309 1 90.56 91 SER A O 1
ATOM 751 N N . LEU A 1 92 ? 13.477 35.469 5.992 1 89.94 92 LEU A N 1
ATOM 752 C CA . LEU A 1 92 ? 14.594 36.125 5.324 1 89.94 92 LEU A CA 1
ATOM 753 C C . LEU A 1 92 ? 14.797 37.531 5.883 1 89.94 92 LEU A C 1
ATOM 755 O O . LEU A 1 92 ? 15.719 38.25 5.465 1 89.94 92 LEU A O 1
ATOM 759 N N . ASP A 1 93 ? 13.953 37.938 6.848 1 94.12 93 ASP A N 1
ATOM 760 C CA . ASP A 1 93 ? 14.016 39.25 7.453 1 94.12 93 ASP A CA 1
ATOM 761 C C . ASP A 1 93 ? 14.789 39.219 8.773 1 94.12 93 ASP A C 1
ATOM 763 O O . ASP A 1 93 ? 14.227 38.906 9.82 1 94.12 93 ASP A O 1
ATOM 767 N N . HIS A 1 94 ? 16.016 39.656 8.664 1 94.06 94 HIS A N 1
ATOM 768 C CA . HIS A 1 94 ? 16.891 39.594 9.828 1 94.06 94 HIS A CA 1
ATOM 769 C C . HIS A 1 94 ? 16.312 40.406 11 1 94.06 94 HIS A C 1
ATOM 771 O O . HIS A 1 94 ? 16.328 39.906 12.141 1 94.06 94 HIS A O 1
ATOM 777 N N . GLU A 1 95 ? 15.914 41.594 10.672 1 95.5 95 GLU A N 1
ATOM 778 C CA . GLU A 1 95 ? 15.406 42.438 11.742 1 95.5 95 GLU A CA 1
ATOM 779 C C . GLU A 1 95 ? 14.188 41.844 12.414 1 95.5 95 GLU A C 1
ATOM 781 O O . GLU A 1 95 ? 14.055 41.875 13.633 1 95.5 95 GLU A O 1
ATOM 786 N N . PHE A 1 96 ? 13.359 41.281 11.609 1 95.5 96 PHE A N 1
ATOM 787 C CA . PHE A 1 96 ? 12.18 40.625 12.148 1 95.5 96 PHE A CA 1
ATOM 788 C C . PHE A 1 96 ? 12.57 39.469 13.047 1 95.5 96 PHE A C 1
ATOM 790 O O . PHE A 1 96 ? 12.031 39.312 14.148 1 95.5 96 PHE A O 1
ATOM 797 N N . ILE A 1 97 ? 13.484 38.594 12.641 1 93.94 97 ILE A N 1
ATOM 798 C CA . ILE A 1 97 ? 13.93 37.438 13.383 1 93.94 97 ILE A CA 1
ATOM 799 C C . ILE A 1 97 ? 14.57 37.875 14.695 1 93.94 97 ILE A C 1
ATOM 801 O O . ILE A 1 97 ? 14.219 37.375 15.766 1 93.94 97 ILE A O 1
ATOM 805 N N . LYS A 1 98 ? 15.406 38.812 14.578 1 93.31 98 LYS A N 1
ATOM 806 C CA . LYS A 1 98 ? 16.125 39.312 15.75 1 93.31 98 LYS A CA 1
ATOM 807 C C . LYS A 1 98 ? 15.156 39.875 16.797 1 93.31 98 LYS A C 1
ATOM 809 O O . LYS A 1 98 ? 15.234 39.531 17.969 1 93.31 98 LYS A O 1
ATOM 814 N N . ASP A 1 99 ? 14.242 40.688 16.344 1 94.62 99 ASP A N 1
ATOM 815 C CA . ASP A 1 99 ? 13.297 41.312 17.234 1 94.62 99 ASP A CA 1
ATOM 816 C C . ASP A 1 99 ? 12.336 40.312 17.844 1 94.62 99 ASP A C 1
ATOM 818 O O . ASP A 1 99 ? 11.969 40.438 19.016 1 94.62 99 ASP A O 1
ATOM 822 N N . SER A 1 100 ? 11.961 39.312 17.078 1 92.69 100 SER A N 1
ATOM 823 C CA . SER A 1 100 ? 10.977 38.344 17.516 1 92.69 100 SER A CA 1
ATOM 824 C C . SER A 1 100 ? 11.578 37.375 18.516 1 92.69 100 SER A C 1
ATOM 826 O O . SER A 1 100 ? 10.875 36.875 19.406 1 92.69 100 SER A O 1
ATOM 828 N N . LEU A 1 101 ? 12.883 37.062 18.453 1 92 101 LEU A N 1
ATOM 829 C CA . LEU A 1 101 ? 13.477 36 19.25 1 92 101 LEU A CA 1
ATOM 830 C C . LEU A 1 101 ? 14.305 36.562 20.406 1 92 101 LEU A C 1
ATOM 832 O O . LEU A 1 101 ? 14.789 35.812 21.25 1 92 101 LEU A O 1
ATOM 836 N N . LYS A 1 102 ? 14.43 37.875 20.469 1 90.44 102 LYS A N 1
ATOM 837 C CA . LYS A 1 102 ? 15.312 38.562 21.422 1 90.44 102 LYS A CA 1
ATOM 838 C C . LYS A 1 102 ? 15.016 38.094 22.859 1 90.44 102 LYS A C 1
ATOM 840 O O . LYS A 1 102 ? 15.945 37.844 23.641 1 90.44 102 LYS A O 1
ATOM 845 N N . SER A 1 103 ? 13.758 37.969 23.172 1 89.56 103 SER A N 1
ATOM 846 C CA . SER A 1 103 ? 13.383 37.594 24.531 1 89.56 103 SER A CA 1
ATOM 847 C C . SER A 1 103 ? 13.477 36.094 24.734 1 89.56 103 SER A C 1
ATOM 849 O O . SER A 1 103 ? 13.789 35.625 25.828 1 89.56 103 SER A O 1
ATOM 851 N N . VAL A 1 104 ? 13.227 35.344 23.719 1 89 104 VAL A N 1
ATOM 852 C CA . VAL A 1 104 ? 13.156 33.875 23.781 1 89 104 VAL A CA 1
ATOM 853 C C . VAL A 1 104 ? 14.562 33.312 23.922 1 89 104 VAL A C 1
ATOM 855 O O . VAL A 1 104 ? 14.773 32.344 24.641 1 89 104 VAL A O 1
ATOM 858 N N . ILE A 1 105 ? 15.562 33.875 23.281 1 89.38 105 ILE A N 1
ATOM 859 C CA . ILE A 1 105 ? 16.906 33.312 23.219 1 89.38 105 ILE A CA 1
ATOM 860 C C . ILE A 1 105 ? 17.578 33.438 24.578 1 89.38 105 ILE A C 1
ATOM 862 O O . ILE A 1 105 ? 18.531 32.688 24.875 1 89.38 105 ILE A O 1
ATOM 866 N N . ILE A 1 106 ? 17.031 34.281 25.406 1 88.62 106 ILE A N 1
ATOM 867 C CA . ILE A 1 106 ? 17.578 34.438 26.75 1 88.62 106 ILE A CA 1
ATOM 868 C C . ILE A 1 106 ? 17.125 33.281 27.641 1 88.62 106 ILE A C 1
ATOM 870 O O . ILE A 1 106 ? 17.859 32.812 28.5 1 88.62 106 ILE A O 1
ATOM 874 N N . HIS A 1 107 ? 15.938 32.75 27.375 1 90.75 107 HIS A N 1
ATOM 875 C CA . HIS A 1 107 ? 15.328 31.797 28.281 1 90.75 107 HIS A CA 1
ATOM 876 C C . HIS A 1 107 ? 15.328 30.391 27.688 1 90.75 107 HIS A C 1
ATOM 878 O O . HIS A 1 107 ? 15.141 29.406 28.406 1 90.75 107 HIS A O 1
ATOM 884 N N . ASP A 1 108 ? 15.508 30.188 26.453 1 92 108 ASP A N 1
ATOM 885 C CA . ASP A 1 108 ? 15.445 28.891 25.797 1 92 108 ASP A CA 1
ATOM 886 C C . ASP A 1 108 ? 16.781 28.562 25.109 1 92 108 ASP A C 1
ATOM 888 O O . ASP A 1 108 ? 17.062 29.078 24.031 1 92 108 ASP A O 1
ATOM 892 N N . GLU A 1 109 ? 17.438 27.609 25.656 1 92.44 109 GLU A N 1
ATOM 893 C CA . GLU A 1 109 ? 18.766 27.266 25.172 1 92.44 109 GLU A CA 1
ATOM 894 C C . GLU A 1 109 ? 18.719 26.719 23.75 1 92.44 109 GLU A C 1
ATOM 896 O O . GLU A 1 109 ? 19.641 26.969 22.953 1 92.44 109 GLU A O 1
ATOM 901 N N . PHE A 1 110 ? 17.859 25.984 23.484 1 91.25 110 PHE A N 1
ATOM 902 C CA . PHE A 1 110 ? 17.734 25.438 22.141 1 91.25 110 PHE A CA 1
ATOM 903 C C . PHE A 1 110 ? 17.594 26.547 21.109 1 91.25 110 PHE A C 1
ATOM 905 O O . PHE A 1 110 ? 18.297 26.562 20.094 1 91.25 110 PHE A O 1
ATOM 912 N N . THR A 1 111 ? 16.641 27.438 21.328 1 91.31 111 THR A N 1
ATOM 913 C CA . THR A 1 111 ? 16.406 28.547 20.422 1 91.31 111 THR A CA 1
ATOM 914 C C . THR A 1 111 ? 17.641 29.422 20.312 1 91.31 111 THR A C 1
ATOM 916 O O . THR A 1 111 ? 17.953 29.938 19.234 1 91.31 111 THR A O 1
ATOM 919 N N . LYS A 1 112 ? 18.328 29.562 21.344 1 94.12 112 LYS A N 1
ATOM 920 C CA . LYS A 1 112 ? 19.562 30.344 21.344 1 94.12 112 LYS A CA 1
ATOM 921 C C . LYS A 1 112 ? 20.594 29.734 20.406 1 94.12 112 LYS A C 1
ATOM 923 O O . LYS A 1 112 ? 21.234 30.438 19.625 1 94.12 112 LYS A O 1
ATOM 928 N N . LEU A 1 113 ? 20.734 28.469 20.562 1 94.38 113 LEU A N 1
ATOM 929 C CA . LEU A 1 113 ? 21.703 27.781 19.703 1 94.38 113 LEU A CA 1
ATOM 930 C C . LEU A 1 113 ? 21.359 27.953 18.234 1 94.38 113 LEU A C 1
ATOM 932 O O . LEU A 1 113 ? 22.25 28.156 17.406 1 94.38 113 LEU A O 1
ATOM 936 N N . GLN A 1 114 ? 20.078 27.875 17.891 1 92.56 114 GLN A N 1
ATOM 937 C CA . GLN A 1 114 ? 19.641 28.062 16.516 1 92.56 114 GLN A CA 1
ATOM 938 C C . GLN A 1 114 ? 19.938 29.484 16.031 1 92.56 114 GLN A C 1
ATOM 940 O O . GLN A 1 114 ? 20.375 29.688 14.898 1 92.56 114 GLN A O 1
ATOM 945 N N . TYR A 1 115 ? 19.641 30.375 16.859 1 93.62 115 TYR A N 1
ATOM 946 C CA . TYR A 1 115 ? 19.875 31.766 16.516 1 93.62 115 TYR A CA 1
ATOM 947 C C . TYR A 1 115 ? 21.359 32.031 16.297 1 93.62 115 TYR A C 1
ATOM 949 O O . TYR A 1 115 ? 21.734 32.75 15.375 1 93.62 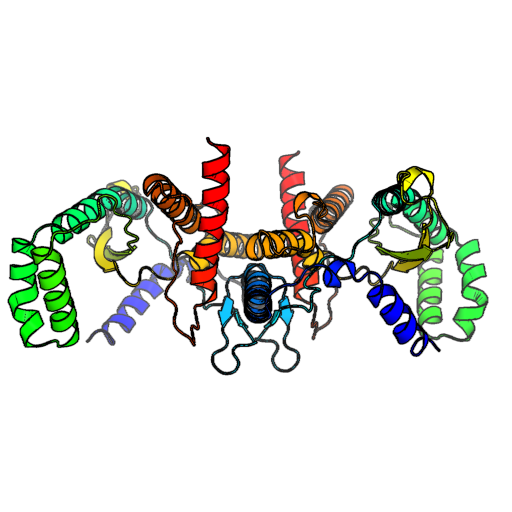115 TYR A O 1
ATOM 957 N N . ASP A 1 116 ? 22.203 31.547 17.203 1 94.5 116 ASP A N 1
ATOM 958 C CA . ASP A 1 116 ? 23.656 31.703 17.062 1 94.5 116 ASP A CA 1
ATOM 959 C C . ASP A 1 116 ? 24.141 31.141 15.742 1 94.5 116 ASP A C 1
ATOM 961 O O . ASP A 1 116 ? 24.984 31.75 15.07 1 94.5 116 ASP A O 1
ATOM 965 N N . LEU A 1 117 ? 23.703 29.984 15.461 1 94.06 117 LEU A N 1
ATOM 966 C CA . LEU A 1 117 ? 24.047 29.375 14.18 1 94.06 117 LEU A CA 1
ATOM 967 C C . LEU A 1 117 ? 23.594 30.25 13.016 1 94.06 117 LEU A C 1
ATOM 969 O O . LEU A 1 117 ? 24.328 30.422 12.039 1 94.06 117 LEU A O 1
ATOM 973 N N . TYR A 1 118 ? 22.359 30.75 13.141 1 92.31 118 TYR A N 1
ATOM 974 C CA . TYR A 1 118 ? 21.812 31.641 12.141 1 92.31 118 TYR A CA 1
ATOM 975 C C . TYR A 1 118 ? 22.688 32.875 11.953 1 92.31 118 TYR A C 1
ATOM 977 O O . TYR A 1 118 ? 22.984 33.281 10.828 1 92.31 118 TYR A O 1
ATOM 985 N N . GLU A 1 119 ? 23.172 33.438 12.945 1 93.38 119 GLU A N 1
ATOM 986 C CA . GLU A 1 119 ? 24.016 34.625 12.898 1 93.38 119 GLU A CA 1
ATOM 987 C C . GLU A 1 119 ? 25.344 34.312 12.219 1 93.38 119 GLU A C 1
ATOM 989 O O . GLU A 1 119 ? 25.859 35.125 11.445 1 93.38 119 GLU A O 1
ATOM 994 N N . ILE A 1 120 ? 25.844 33.125 12.578 1 94.62 120 ILE A N 1
ATOM 995 C CA . ILE A 1 120 ? 27.094 32.688 11.969 1 94.62 120 ILE A CA 1
ATOM 996 C C . ILE A 1 120 ? 26.922 32.594 10.453 1 94.62 120 ILE A C 1
ATOM 998 O O . ILE A 1 120 ? 27.734 33.156 9.688 1 94.62 120 ILE A O 1
ATOM 1002 N N . VAL A 1 121 ? 25.891 31.969 10.055 1 92.25 121 VAL A N 1
ATOM 1003 C CA . VAL A 1 121 ? 25.641 31.75 8.633 1 92.25 121 VAL A CA 1
ATOM 1004 C C . VAL A 1 121 ? 25.375 33.094 7.949 1 92.25 121 VAL A C 1
ATOM 1006 O O . VAL A 1 121 ? 25.844 33.312 6.832 1 92.25 121 VAL A O 1
ATOM 1009 N N . ARG A 1 122 ? 24.594 33.906 8.547 1 92.19 122 ARG A N 1
ATOM 1010 C CA . ARG A 1 122 ? 24.266 35.219 7.996 1 92.19 122 ARG A CA 1
ATOM 1011 C C . ARG A 1 122 ? 25.516 36.062 7.773 1 92.19 122 ARG A C 1
ATOM 1013 O O . ARG A 1 122 ? 25.672 36.688 6.73 1 92.19 122 ARG A O 1
ATOM 1020 N N . GLN A 1 123 ? 26.344 36.031 8.648 1 92.88 123 GLN A N 1
ATOM 1021 C CA . GLN A 1 123 ? 27.562 36.812 8.57 1 92.88 123 GLN A CA 1
ATOM 1022 C C . GLN A 1 123 ? 28.5 36.281 7.48 1 92.88 123 GLN A C 1
ATOM 1024 O O . GLN A 1 123 ? 29.188 37.062 6.809 1 92.88 123 GLN A O 1
ATOM 1029 N N . GLU A 1 124 ? 28.5 35 7.352 1 92.88 124 GLU A N 1
ATOM 1030 C CA . GLU A 1 124 ? 29.328 34.375 6.324 1 92.88 124 GLU A CA 1
ATOM 1031 C C . GLU A 1 124 ? 28.75 34.594 4.93 1 92.88 124 GLU A C 1
ATOM 1033 O O . GLU A 1 124 ? 29.469 34.531 3.932 1 92.88 124 GLU A O 1
ATOM 1038 N N . GLY A 1 125 ? 27.469 34.938 4.852 1 89.06 125 GLY A N 1
ATOM 1039 C CA . GLY A 1 125 ? 26.766 35.125 3.592 1 89.06 125 GLY A CA 1
ATOM 1040 C C . GLY A 1 125 ? 25.859 33.938 3.252 1 89.06 125 GLY A C 1
ATOM 1041 O O . GLY A 1 125 ? 26.312 32.812 3.188 1 89.06 125 GLY A O 1
ATOM 1042 N N . ILE A 1 126 ? 24.703 34.156 3.111 1 80.81 126 ILE A N 1
ATOM 1043 C CA . ILE A 1 126 ? 23.719 33.125 2.76 1 80.81 126 ILE A CA 1
ATOM 1044 C C . ILE A 1 126 ? 23.922 32.688 1.309 1 80.81 126 ILE A C 1
ATOM 1046 O O . ILE A 1 126 ? 23.844 33.531 0.392 1 80.81 126 ILE A O 1
ATOM 1050 N N . LYS A 1 127 ? 24.141 31.453 1.108 1 75.06 127 LYS A N 1
ATOM 1051 C CA . LYS A 1 127 ? 24.578 30.938 -0.191 1 75.06 127 LYS A CA 1
ATOM 1052 C C . LYS A 1 127 ? 23.391 30.391 -0.981 1 75.06 127 LYS A C 1
ATOM 1054 O O . LYS A 1 127 ? 23.312 30.562 -2.201 1 75.06 127 LYS A O 1
ATOM 1059 N N . PRO A 1 128 ? 22.453 29.906 -0.209 1 75.44 128 PRO A N 1
ATOM 1060 C CA . PRO A 1 128 ? 21.438 29.25 -1.017 1 75.44 128 PRO A CA 1
ATOM 1061 C C . PRO A 1 128 ? 20.641 30.219 -1.876 1 75.44 128 PRO A C 1
ATOM 1063 O O . PRO A 1 128 ? 20.266 31.297 -1.409 1 75.44 128 PRO A O 1
ATOM 1066 N N . LYS A 1 129 ? 20.391 29.75 -3.17 1 83.56 129 LYS A N 1
ATOM 1067 C CA . LYS A 1 129 ? 19.594 30.531 -4.105 1 83.56 129 LYS A CA 1
ATOM 1068 C C . LYS A 1 129 ? 18.203 29.938 -4.285 1 83.56 129 LYS A C 1
ATOM 1070 O O . LYS A 1 129 ? 17.281 30.609 -4.762 1 83.56 129 LYS A O 1
ATOM 1075 N N . ILE A 1 130 ? 18.109 28.688 -3.889 1 89.06 130 ILE A N 1
ATOM 1076 C CA . ILE A 1 130 ? 16.844 27.969 -4.039 1 89.06 130 ILE A CA 1
ATOM 1077 C C . ILE A 1 130 ? 16.359 27.5 -2.674 1 89.06 130 ILE A C 1
ATOM 1079 O O . ILE A 1 130 ? 17.141 27 -1.862 1 89.06 130 ILE A O 1
ATOM 1083 N N . TYR A 1 131 ? 15.109 27.828 -2.453 1 90.19 131 TYR A N 1
ATOM 1084 C CA . TYR A 1 131 ? 14.5 27.406 -1.2 1 90.19 131 TYR A CA 1
ATOM 1085 C C . TYR A 1 131 ? 13.305 26.484 -1.463 1 90.19 131 TYR A C 1
ATOM 1087 O O . TYR A 1 131 ? 12.484 26.766 -2.342 1 90.19 131 TYR A O 1
ATOM 1095 N N . PHE A 1 132 ? 13.273 25.359 -0.808 1 90.88 132 PHE A N 1
ATOM 1096 C CA . PHE A 1 132 ? 12.117 24.469 -0.766 1 90.88 132 PHE A CA 1
ATOM 1097 C C . PHE A 1 132 ? 11.672 24.234 0.671 1 90.88 132 PHE A C 1
ATOM 1099 O O . PHE A 1 132 ? 12.414 23.656 1.469 1 90.88 132 PHE A O 1
ATOM 1106 N N . ASP A 1 133 ? 10.477 24.719 0.962 1 89.88 133 ASP A N 1
ATOM 1107 C CA . ASP A 1 133 ? 9.953 24.641 2.32 1 89.88 133 ASP A CA 1
ATOM 1108 C C . ASP A 1 133 ? 8.68 23.781 2.363 1 89.88 133 ASP A C 1
ATOM 1110 O O . ASP A 1 133 ? 7.762 24 1.563 1 89.88 133 ASP A O 1
ATOM 1114 N N . ILE A 1 134 ? 8.766 22.844 3.26 1 90.56 134 ILE A N 1
ATOM 1115 C CA . ILE A 1 134 ? 7.543 22.109 3.562 1 90.56 134 ILE A CA 1
ATOM 1116 C C . ILE A 1 134 ? 6.938 22.625 4.863 1 90.56 134 ILE A C 1
ATOM 1118 O O . ILE A 1 134 ? 7.613 22.688 5.895 1 90.56 134 ILE A O 1
ATOM 1122 N N . ALA A 1 135 ? 5.668 23 4.754 1 91.88 135 ALA A N 1
ATOM 1123 C CA . ALA A 1 135 ? 4.996 23.531 5.938 1 91.88 135 ALA A CA 1
ATOM 1124 C C . ALA A 1 135 ? 3.594 22.953 6.082 1 91.88 135 ALA A C 1
ATOM 1126 O O . ALA A 1 135 ? 2.984 22.531 5.094 1 91.88 135 ALA A O 1
ATOM 1127 N N . ARG A 1 136 ? 3.211 22.891 7.277 1 92 136 ARG A N 1
ATOM 1128 C CA . ARG A 1 136 ? 1.842 22.5 7.598 1 92 136 ARG A CA 1
ATOM 1129 C C . ARG A 1 136 ? 1.146 23.578 8.43 1 92 136 ARG A C 1
ATOM 1131 O O . ARG A 1 136 ? 1.672 24.016 9.453 1 92 136 ARG A O 1
ATOM 1138 N N . SER A 1 137 ? 0.001 23.984 7.965 1 92.94 137 SER A N 1
ATOM 1139 C CA . SER A 1 137 ? -0.814 24.969 8.656 1 92.94 137 SER A CA 1
ATOM 1140 C C . SER A 1 137 ? -2.004 24.328 9.359 1 92.94 137 SER A C 1
ATOM 1142 O O . SER A 1 137 ? -2.836 23.688 8.711 1 92.94 137 SER A O 1
ATOM 1144 N N . ASP A 1 138 ? -2.033 24.516 10.633 1 92.94 138 ASP A N 1
ATOM 1145 C CA . ASP A 1 138 ? -3.109 23.906 11.414 1 92.94 138 ASP A CA 1
ATOM 1146 C C . ASP A 1 138 ? -4.234 24.922 11.656 1 92.94 138 ASP A C 1
ATOM 1148 O O . ASP A 1 138 ? -3.977 26.094 11.914 1 92.94 138 ASP A O 1
ATOM 1152 N N . TYR A 1 139 ? -5.453 24.375 11.539 1 93.62 139 TYR A N 1
ATOM 1153 C CA . TYR A 1 139 ? -6.633 25.219 11.711 1 93.62 139 TYR A CA 1
ATOM 1154 C C . TYR A 1 139 ? -7.594 24.609 12.727 1 93.62 139 TYR A C 1
ATOM 1156 O O . TYR A 1 139 ? -7.668 23.391 12.867 1 93.62 139 TYR A O 1
ATOM 1164 N N . MET A 1 140 ? -8.305 25.484 13.43 1 92.94 140 MET A N 1
ATOM 1165 C CA . MET A 1 140 ? -9.43 25.094 14.273 1 92.94 140 MET A CA 1
ATOM 1166 C C . MET A 1 140 ? -10.695 25.859 13.875 1 92.94 140 MET A C 1
ATOM 1168 O O . MET A 1 140 ? -10.617 27.016 13.461 1 92.94 140 MET A O 1
ATOM 1172 N N . ILE A 1 141 ? -11.758 25.156 14.008 1 91.88 141 ILE A N 1
ATOM 1173 C CA . ILE A 1 141 ? -13.047 25.766 13.688 1 91.88 141 ILE A CA 1
ATOM 1174 C C . ILE A 1 141 ? -13.617 26.438 14.93 1 91.88 141 ILE A C 1
ATOM 1176 O O . ILE A 1 141 ? -13.531 25.906 16.031 1 91.88 141 ILE A O 1
ATOM 1180 N N . ASP A 1 142 ? -14.125 27.641 14.664 1 91.62 142 ASP A N 1
ATOM 1181 C CA . ASP A 1 142 ? -14.828 28.391 15.703 1 91.62 142 ASP A CA 1
ATOM 1182 C C . ASP A 1 142 ? -16.25 28.719 15.273 1 91.62 142 ASP A C 1
ATOM 1184 O O . ASP A 1 142 ? -16.484 29.188 14.164 1 91.62 142 ASP A O 1
ATOM 1188 N N . GLN A 1 143 ? -17.188 28.391 16.156 1 90.12 143 GLN A N 1
ATOM 1189 C CA . GLN A 1 143 ? -18.562 28.797 15.883 1 90.12 143 GLN A CA 1
ATOM 1190 C C . GLN A 1 143 ? -18.797 30.25 16.281 1 90.12 143 GLN A C 1
ATOM 1192 O O . GLN A 1 143 ? -18.781 30.578 17.469 1 90.12 143 GLN A O 1
ATOM 1197 N N . VAL A 1 144 ? -19.125 31.125 15.312 1 92.25 144 VAL A N 1
ATOM 1198 C CA . VAL A 1 144 ? -19.203 32.562 15.578 1 92.25 144 VAL A CA 1
ATOM 1199 C C . VAL A 1 144 ? -20.656 33 15.672 1 92.25 144 VAL A C 1
ATOM 1201 O O . VAL A 1 144 ? -20.953 34.094 16.188 1 92.25 144 VAL A O 1
ATOM 1204 N N . LYS A 1 145 ? -21.547 32.125 15.062 1 90.44 145 LYS A N 1
ATOM 1205 C CA . LYS A 1 145 ? -22.984 32.375 15.188 1 90.44 145 LYS A CA 1
ATOM 1206 C C . LYS A 1 145 ? -23.672 31.172 15.844 1 90.44 145 LYS A C 1
ATOM 1208 O O . LYS A 1 145 ? -23.594 30.047 15.352 1 90.44 145 LYS A O 1
ATOM 1213 N N . THR A 1 146 ? -24.281 31.391 16.969 1 86.56 146 THR A N 1
ATOM 1214 C CA . THR A 1 146 ? -24.984 30.328 17.656 1 86.56 146 THR A CA 1
ATOM 1215 C C . THR A 1 146 ? -26.359 30.094 17.031 1 86.56 146 THR A C 1
ATOM 1217 O O . THR A 1 146 ? -26.891 28.969 17.062 1 86.56 146 THR A O 1
ATOM 1220 N N . GLU A 1 147 ? -27 31.141 16.656 1 86.62 147 GLU A N 1
ATOM 1221 C CA . GLU A 1 147 ? -28.281 31.062 15.977 1 86.62 147 GLU A CA 1
ATOM 1222 C C . GLU A 1 147 ? -28.188 31.531 14.531 1 86.62 147 GLU A C 1
ATOM 1224 O O . GLU A 1 147 ? -27.562 32.562 14.25 1 86.62 147 GLU A O 1
ATOM 1229 N N . TYR A 1 148 ? -28.5 30.625 13.641 1 87.06 148 TYR A N 1
ATOM 1230 C CA . TYR A 1 148 ? -28.516 30.984 12.227 1 87.06 148 TYR A CA 1
ATOM 1231 C C . TYR A 1 148 ? -29.609 30.219 11.492 1 87.06 148 TYR A C 1
ATOM 1233 O O . TYR A 1 148 ? -30.156 29.25 12.023 1 87.06 148 TYR A O 1
ATOM 1241 N N . ASP A 1 149 ? -30.094 30.719 10.352 1 89.12 149 ASP A N 1
ATOM 1242 C CA . ASP A 1 149 ? -31.141 30.109 9.555 1 89.12 149 ASP A CA 1
ATOM 1243 C C . ASP A 1 149 ? -30.625 28.828 8.883 1 89.12 149 ASP A C 1
ATOM 1245 O O . ASP A 1 149 ? -29.922 28.891 7.883 1 89.12 149 ASP A O 1
ATOM 1249 N N . SER A 1 150 ? -31 27.703 9.414 1 83.44 150 SER A N 1
ATOM 1250 C CA . SER A 1 150 ? -30.516 26.391 8.953 1 83.44 150 SER A CA 1
ATOM 1251 C C . SER A 1 150 ? -31.094 26.062 7.578 1 83.44 150 SER A C 1
ATOM 1253 O O . SER A 1 150 ? -30.641 25.125 6.922 1 83.44 150 SER A O 1
ATOM 1255 N N . SER A 1 151 ? -32.062 26.812 7.16 1 87.06 151 SER A N 1
ATOM 1256 C CA . SER A 1 151 ? -32.656 26.578 5.844 1 87.06 151 SER A CA 1
ATOM 1257 C C . SER A 1 151 ? -31.797 27.203 4.742 1 87.06 151 SER A C 1
ATOM 1259 O O . SER A 1 151 ? -31.969 26.875 3.564 1 87.06 151 SER A O 1
ATOM 1261 N N . LYS A 1 152 ? -30.969 28.141 5.133 1 90.19 152 LYS A N 1
ATOM 1262 C CA . LYS A 1 152 ? -30.094 28.797 4.172 1 90.19 152 LYS A CA 1
ATOM 1263 C C . LYS A 1 152 ? -28.75 28.078 4.09 1 90.19 152 LYS A C 1
ATOM 1265 O O . LYS A 1 152 ? -28.344 27.391 5.035 1 90.19 152 LYS A O 1
ATOM 1270 N N . PRO A 1 153 ? -28.078 28.203 2.889 1 89.12 153 PRO A N 1
ATOM 1271 C CA . PRO A 1 153 ? -26.766 27.594 2.758 1 89.12 153 PRO A CA 1
ATOM 1272 C C . PRO A 1 153 ? -25.75 28.125 3.768 1 89.12 153 PRO A C 1
ATOM 1274 O O . PRO A 1 153 ? -25.75 29.328 4.066 1 89.12 153 PRO A O 1
ATOM 1277 N N . LEU A 1 154 ? -24.891 27.203 4.25 1 87.5 154 LEU A N 1
ATOM 1278 C CA . LEU A 1 154 ? -23.859 27.578 5.215 1 87.5 154 LEU A CA 1
ATOM 1279 C C . LEU A 1 154 ? -22.953 28.656 4.652 1 87.5 154 LEU A C 1
ATOM 1281 O O . LEU A 1 154 ? -22.391 29.453 5.406 1 87.5 154 LEU A O 1
ATOM 1285 N N . THR A 1 155 ? -22.844 28.703 3.334 1 89.06 155 THR A N 1
ATOM 1286 C CA . THR A 1 155 ? -21.984 29.688 2.682 1 89.06 155 THR A CA 1
ATOM 1287 C C . THR A 1 155 ? -22.531 31.094 2.867 1 89.06 155 THR A C 1
ATOM 1289 O O . THR A 1 155 ? -21.781 32.062 2.826 1 89.06 155 THR A O 1
ATOM 1292 N N . GLU A 1 156 ? -23.781 31.141 3.02 1 90.12 156 GLU A N 1
ATOM 1293 C CA . GLU A 1 156 ? -24.453 32.438 3.215 1 90.12 156 GLU A CA 1
ATOM 1294 C C . GLU A 1 156 ? -24.5 32.812 4.691 1 90.12 156 GLU A C 1
ATOM 1296 O O . GLU A 1 156 ? -24.156 33.938 5.062 1 90.12 156 GLU A O 1
ATOM 1301 N N . GLU A 1 157 ? -24.844 31.891 5.555 1 90.5 157 GLU A N 1
ATOM 1302 C CA . GLU A 1 157 ? -24.984 32.156 6.984 1 90.5 157 GLU A CA 1
ATOM 1303 C C . GLU A 1 157 ? -23.641 32.25 7.672 1 90.5 157 GLU A C 1
ATOM 1305 O O . GLU A 1 157 ? -23.469 33.062 8.609 1 90.5 157 GLU A O 1
ATOM 1310 N N . ARG A 1 158 ? -22.703 31.438 7.281 1 92.5 158 ARG A N 1
ATOM 1311 C CA . ARG A 1 158 ? -21.312 31.391 7.742 1 92.5 158 ARG A CA 1
ATOM 1312 C C . ARG A 1 158 ? -21.25 31.422 9.266 1 92.5 158 ARG A C 1
ATOM 1314 O O . ARG A 1 158 ? -20.594 32.281 9.844 1 92.5 158 ARG A O 1
ATOM 1321 N N . PRO A 1 159 ? -21.906 30.406 9.859 1 92.69 159 PRO A N 1
ATOM 1322 C CA . PRO A 1 159 ? -21.922 30.391 11.32 1 92.69 159 PRO A CA 1
ATOM 1323 C C . PRO A 1 159 ? -20.562 29.984 11.914 1 92.69 159 PRO A C 1
ATOM 1325 O O . PRO A 1 159 ? -20.359 30.125 13.125 1 92.69 159 PRO A O 1
ATOM 1328 N N . TYR A 1 160 ? -19.625 29.516 11.062 1 93 160 TYR A N 1
ATOM 1329 C CA . TYR A 1 160 ? -18.312 29.047 11.516 1 93 160 TYR A CA 1
ATOM 1330 C C . TYR A 1 160 ? -17.188 29.812 10.828 1 93 160 TYR A C 1
ATOM 1332 O O . TYR A 1 160 ? -17.375 30.344 9.727 1 93 160 TYR A O 1
ATOM 1340 N N . GLU A 1 161 ? -16.094 29.953 11.516 1 94.94 161 GLU A N 1
ATOM 1341 C CA . GLU A 1 161 ? -14.852 30.484 10.953 1 94.94 161 GLU A CA 1
ATOM 1342 C C . GLU A 1 161 ? -13.656 29.609 11.32 1 94.94 161 GLU A C 1
ATOM 1344 O O . GLU A 1 161 ? -13.719 28.828 12.266 1 94.94 161 GLU A O 1
ATOM 1349 N N . ILE A 1 162 ? -12.633 29.609 10.5 1 94.06 162 ILE A N 1
ATOM 1350 C CA . ILE A 1 162 ? -11.422 28.875 10.82 1 94.06 162 ILE A CA 1
ATOM 1351 C C . ILE A 1 162 ? -10.359 29.844 11.352 1 94.06 162 ILE A C 1
ATOM 1353 O O . ILE A 1 162 ? -10.266 30.984 10.898 1 94.06 162 ILE A O 1
ATOM 1357 N N . LYS A 1 163 ? -9.711 29.406 12.336 1 94.31 163 LYS A N 1
ATOM 1358 C CA . LYS A 1 163 ? -8.57 30.125 12.891 1 94.31 163 LYS A CA 1
ATOM 1359 C C . LYS A 1 163 ? -7.273 29.344 12.68 1 94.31 163 LYS A C 1
ATOM 1361 O O . LYS A 1 163 ? -7.203 28.156 12.984 1 94.31 163 LYS A O 1
ATOM 1366 N N . GLN A 1 164 ? -6.328 30.031 12.023 1 94.12 164 GLN A N 1
ATOM 1367 C CA . GLN A 1 164 ? -5.004 29.422 11.906 1 94.12 164 GLN A CA 1
ATOM 1368 C C . GLN A 1 164 ? -4.281 29.422 13.25 1 94.12 164 GLN A C 1
ATOM 1370 O O . GLN A 1 164 ? -4.012 30.469 13.82 1 94.12 164 GLN A O 1
ATOM 1375 N N . ILE A 1 165 ? -3.973 28.234 13.734 1 92.75 165 ILE A N 1
ATOM 1376 C CA . ILE A 1 165 ? -3.545 28.172 15.133 1 92.75 165 ILE A CA 1
ATOM 1377 C C . ILE A 1 165 ? -2.055 27.859 15.203 1 92.75 165 ILE A C 1
ATOM 1379 O O . ILE A 1 165 ? -1.404 28.109 16.219 1 92.75 165 ILE A O 1
ATOM 1383 N N . GLU A 1 166 ? -1.515 27.312 14.195 1 90.94 166 GLU A N 1
ATOM 1384 C CA . GLU A 1 166 ? -0.104 26.953 14.242 1 90.94 166 GLU A CA 1
ATOM 1385 C C . GLU A 1 166 ? 0.446 26.688 12.844 1 90.94 166 GLU A C 1
ATOM 1387 O O . GLU A 1 166 ? -0.239 26.109 12 1 90.94 166 GLU A O 1
ATOM 1392 N N . MET A 1 167 ? 1.609 27.219 12.648 1 90.88 167 MET A N 1
ATOM 1393 C CA . MET A 1 167 ? 2.375 26.875 11.453 1 90.88 167 MET A CA 1
ATOM 1394 C C . MET A 1 167 ? 3.574 26 11.805 1 90.88 167 MET A C 1
ATOM 1396 O O . MET A 1 167 ? 4.449 26.422 12.562 1 90.88 167 MET A O 1
ATOM 1400 N N . ASN A 1 168 ? 3.559 24.797 11.25 1 88.75 168 ASN A N 1
ATOM 1401 C CA . ASN A 1 168 ? 4.66 23.875 11.484 1 88.75 168 ASN A CA 1
ATOM 1402 C C . ASN A 1 168 ? 5.66 23.891 10.328 1 88.75 168 ASN A C 1
ATOM 1404 O O . ASN A 1 168 ? 5.32 23.531 9.195 1 88.75 168 ASN A O 1
ATOM 1408 N N . MET A 1 169 ? 6.848 24.266 10.602 1 85.5 169 MET A N 1
ATOM 1409 C CA . MET A 1 169 ? 7.852 24.375 9.547 1 85.5 169 MET A CA 1
ATOM 1410 C C . MET A 1 169 ? 8.977 23.375 9.75 1 85.5 169 MET A C 1
ATOM 1412 O O . MET A 1 169 ? 9.883 23.266 8.922 1 85.5 169 MET A O 1
ATOM 1416 N N . ILE A 1 170 ? 9.016 22.703 10.859 1 71.62 170 ILE A N 1
ATOM 1417 C CA . ILE A 1 170 ? 10.031 21.688 11.133 1 71.62 170 ILE A CA 1
ATOM 1418 C C . ILE A 1 170 ? 9.398 20.297 11.07 1 71.62 170 ILE A C 1
ATOM 1420 O O . ILE A 1 170 ? 9.805 19.469 10.266 1 71.62 170 ILE A O 1
ATOM 1424 N N . ALA A 1 171 ? 8.367 20.219 11.883 1 74.69 171 ALA A N 1
ATOM 1425 C CA . ALA A 1 171 ? 7.691 18.922 11.938 1 74.69 171 ALA A CA 1
ATOM 1426 C C . ALA A 1 171 ? 6.375 18.953 11.164 1 74.69 171 ALA A C 1
ATOM 1428 O O . ALA A 1 171 ? 5.301 19.062 11.758 1 74.69 171 ALA A O 1
ATOM 1429 N N . ALA A 1 172 ? 6.41 19.047 9.844 1 74.69 172 ALA A N 1
ATOM 1430 C CA . ALA A 1 172 ? 5.199 18.969 9.031 1 74.69 172 ALA A CA 1
ATOM 1431 C C . ALA A 1 172 ? 4.777 17.531 8.797 1 74.69 172 ALA A C 1
ATOM 1433 O O . ALA A 1 172 ? 4.055 17.234 7.84 1 74.69 172 ALA A O 1
ATOM 1434 N N . SER A 1 173 ? 4.875 16.703 9.688 1 74.94 173 SER A N 1
ATOM 1435 C CA . SER A 1 173 ? 4.766 15.242 9.758 1 74.94 173 SER A CA 1
ATOM 1436 C C . SER A 1 173 ? 3.469 14.75 9.133 1 74.94 173 SER A C 1
ATOM 1438 O O . SER A 1 173 ? 2.545 15.531 8.906 1 74.94 173 SER A O 1
ATOM 1440 N N . PHE A 1 174 ? 3.387 13.602 8.656 1 83.62 174 PHE A N 1
ATOM 1441 C CA . PHE A 1 174 ? 2.26 12.711 8.406 1 83.62 174 PHE A CA 1
ATOM 1442 C C . PHE A 1 174 ? 1.642 13 7.039 1 83.62 174 PHE A C 1
ATOM 1444 O O . PHE A 1 174 ? 0.492 12.633 6.785 1 83.62 174 PHE A O 1
ATOM 1451 N N . SER A 1 175 ? 2.326 13.703 6.227 1 87.94 175 SER A N 1
ATOM 1452 C CA . SER A 1 175 ? 1.83 13.852 4.863 1 87.94 175 SER A CA 1
ATOM 1453 C C . SER A 1 175 ? 1.8 12.516 4.133 1 87.94 175 SER A C 1
ATOM 1455 O O . SER A 1 175 ? 0.971 12.305 3.246 1 87.94 175 SER A O 1
ATOM 1457 N N . GLY A 1 176 ? 2.674 11.672 4.504 1 91.25 176 GLY A N 1
ATOM 1458 C CA . GLY A 1 176 ? 2.727 10.352 3.891 1 91.25 176 GLY A CA 1
ATOM 1459 C C . GLY A 1 176 ? 1.549 9.477 4.266 1 91.25 176 GLY A C 1
ATOM 1460 O O . GLY A 1 176 ? 0.717 9.148 3.418 1 91.25 176 GLY A O 1
ATOM 1461 N N . LEU A 1 177 ? 1.361 9.227 5.527 1 92.31 177 LEU A N 1
ATOM 1462 C CA . LEU A 1 177 ? 0.315 8.328 6.004 1 92.31 177 LEU A CA 1
ATOM 1463 C C . LEU A 1 177 ? -1.066 8.93 5.773 1 92.31 177 LEU A C 1
ATOM 1465 O O . LEU A 1 177 ? -2.012 8.219 5.434 1 92.31 177 LEU A O 1
ATOM 1469 N N . SER A 1 178 ? -1.153 10.25 5.961 1 91.44 178 SER A N 1
ATOM 1470 C CA . SER A 1 178 ? -2.459 10.891 5.828 1 91.44 178 SER A CA 1
ATOM 1471 C C . SER A 1 178 ? -2.961 10.82 4.387 1 91.44 178 SER A C 1
ATOM 1473 O O . SER A 1 178 ? -4.16 10.961 4.137 1 91.44 178 SER A O 1
ATOM 1475 N N . SER A 1 179 ? -2.088 10.641 3.488 1 92.06 179 SER A N 1
ATOM 1476 C CA . SER A 1 179 ? -2.443 10.602 2.074 1 92.06 179 SER A CA 1
ATOM 1477 C C . SER A 1 179 ? -3.27 9.367 1.741 1 92.06 179 SER A C 1
ATOM 1479 O O . SER A 1 179 ? -3.9 9.305 0.684 1 92.06 179 SER A O 1
ATOM 1481 N N . SER A 1 180 ? -3.322 8.398 2.611 1 92.75 180 SER A N 1
ATOM 1482 C CA . SER A 1 180 ? -4.109 7.191 2.404 1 92.75 180 SER A CA 1
ATOM 1483 C C . SER A 1 180 ? -5.492 7.312 3.037 1 92.75 180 SER A C 1
ATOM 1485 O O . SER A 1 180 ? -6.383 6.504 2.766 1 92.75 180 SER A O 1
ATOM 1487 N N . MET A 1 181 ? -5.742 8.297 3.824 1 93.5 181 MET A N 1
ATOM 1488 C CA . MET A 1 181 ? -6.941 8.391 4.656 1 93.5 181 MET A CA 1
ATOM 1489 C C . MET A 1 181 ? -8.188 8.547 3.795 1 93.5 181 MET A C 1
ATOM 1491 O O . MET A 1 181 ? -9.211 7.91 4.051 1 93.5 181 MET A O 1
ATOM 1495 N N . PRO A 1 182 ? -8.133 9.445 2.783 1 93.44 182 PRO A N 1
ATOM 1496 C CA . PRO A 1 182 ? -9.336 9.562 1.951 1 93.44 182 PRO A CA 1
ATOM 1497 C C . PRO A 1 182 ? -9.766 8.227 1.348 1 93.44 182 PRO A C 1
ATOM 1499 O O . PRO A 1 182 ? -10.953 7.895 1.351 1 93.44 182 PRO A O 1
ATOM 1502 N N . SER A 1 183 ? -8.797 7.457 0.84 1 94 183 SER A N 1
ATOM 1503 C CA . SER A 1 183 ? -9.109 6.148 0.273 1 94 183 SER A CA 1
ATOM 1504 C C . SER A 1 183 ? -9.656 5.199 1.336 1 94 183 SER A C 1
ATOM 1506 O O . SER A 1 183 ? -10.594 4.441 1.077 1 94 183 SER A O 1
ATOM 1508 N N . LEU A 1 184 ? -9.062 5.234 2.516 1 96 184 LEU A N 1
ATOM 1509 C CA . LEU A 1 184 ? -9.547 4.398 3.607 1 96 184 LEU A CA 1
ATOM 1510 C C . LEU A 1 184 ? -10.992 4.75 3.963 1 96 184 LEU A C 1
ATOM 1512 O O . LEU A 1 184 ? -11.828 3.861 4.125 1 96 184 LEU A O 1
ATOM 1516 N N . HIS A 1 185 ? -11.273 6.043 4.074 1 95.31 185 HIS A N 1
ATOM 1517 C CA . HIS A 1 185 ? -12.625 6.473 4.426 1 95.31 185 HIS A CA 1
ATOM 1518 C C . HIS A 1 185 ? -13.633 6.066 3.355 1 95.31 185 HIS A C 1
ATOM 1520 O O . HIS A 1 185 ? -14.75 5.652 3.672 1 95.31 185 HIS A O 1
ATOM 1526 N N . ARG A 1 186 ? -13.266 6.223 2.125 1 93.69 186 ARG A N 1
ATOM 1527 C CA . ARG A 1 186 ? -14.148 5.785 1.049 1 93.69 186 ARG A CA 1
ATOM 1528 C C . ARG A 1 186 ? -14.391 4.281 1.116 1 93.69 186 ARG A C 1
ATOM 1530 O O . ARG A 1 186 ? -15.508 3.816 0.887 1 93.69 186 ARG A O 1
ATOM 1537 N N . TYR A 1 187 ? -13.367 3.557 1.415 1 93.81 187 TYR A N 1
ATOM 1538 C CA . TYR A 1 187 ? -13.5 2.115 1.604 1 93.81 187 TYR A CA 1
ATOM 1539 C C . TYR A 1 187 ? -14.477 1.802 2.732 1 93.81 187 TYR A C 1
ATOM 1541 O O . TYR A 1 187 ? -15.367 0.968 2.574 1 93.81 187 TYR A O 1
ATOM 1549 N N . ILE A 1 188 ? -14.32 2.49 3.828 1 95.44 188 ILE A N 1
ATOM 1550 C CA . ILE A 1 188 ? -15.18 2.293 4.992 1 95.44 188 ILE A CA 1
ATOM 1551 C C . ILE A 1 188 ? -16.625 2.584 4.621 1 95.44 188 ILE A C 1
ATOM 1553 O O . ILE A 1 188 ? -17.531 1.831 4.988 1 95.44 188 ILE A O 1
ATOM 1557 N N . ALA A 1 189 ? -16.844 3.65 3.906 1 93.69 189 ALA A N 1
ATOM 1558 C CA . ALA A 1 189 ? -18.188 3.992 3.459 1 93.69 189 ALA A CA 1
ATOM 1559 C C . ALA A 1 189 ? -18.781 2.877 2.6 1 93.69 189 ALA A C 1
ATOM 1561 O O . ALA A 1 189 ? -19.969 2.555 2.719 1 93.69 189 ALA A O 1
ATOM 1562 N N . SER A 1 190 ? -17.953 2.32 1.736 1 91.12 190 SER A N 1
ATOM 1563 C CA . SER A 1 190 ? -18.406 1.243 0.865 1 91.12 190 SER A CA 1
ATOM 1564 C C . SER A 1 190 ? -18.766 0.001 1.67 1 91.12 190 SER A C 1
ATOM 1566 O O . SER A 1 190 ? -19.719 -0.711 1.325 1 91.12 190 SER A O 1
ATOM 1568 N N . GLU A 1 191 ? -18.078 -0.286 2.732 1 91.62 191 GLU A N 1
ATOM 1569 C CA . GLU A 1 191 ? -18.359 -1.427 3.598 1 91.62 191 GLU A CA 1
ATOM 1570 C C . GLU A 1 191 ? -19.656 -1.226 4.375 1 91.62 191 GLU A C 1
ATOM 1572 O O . GLU A 1 191 ? -20.391 -2.184 4.625 1 91.62 191 GLU A O 1
ATOM 1577 N N . LEU A 1 192 ? -19.875 -0.005 4.688 1 92.75 192 LEU A N 1
ATOM 1578 C CA . LEU A 1 192 ? -21.047 0.3 5.504 1 92.75 192 LEU A CA 1
ATOM 1579 C C . LEU A 1 192 ? -22.297 0.44 4.633 1 92.75 192 LEU A C 1
ATOM 1581 O O . LEU A 1 192 ? -23.422 0.312 5.125 1 92.75 192 LEU A O 1
ATOM 1585 N N . GLU A 1 193 ? -22.078 0.804 3.354 1 89.06 193 GLU A N 1
ATOM 1586 C CA . GLU A 1 193 ? -23.156 0.982 2.387 1 89.06 193 GLU A CA 1
ATOM 1587 C C . GLU A 1 193 ? -24.203 1.946 2.914 1 89.06 193 GLU A C 1
ATOM 1589 O O . GLU A 1 193 ? -23.891 3.07 3.311 1 89.06 193 GLU A O 1
ATOM 1594 N N . GLU A 1 194 ? -25.469 1.43 3.121 1 87.56 194 GLU A N 1
ATOM 1595 C CA . GLU A 1 194 ? -26.594 2.281 3.518 1 87.56 194 GLU A CA 1
ATOM 1596 C C . GLU A 1 194 ? -26.422 2.785 4.945 1 87.56 194 GLU A C 1
ATOM 1598 O O . GLU A 1 194 ? -27.062 3.754 5.348 1 87.56 194 GLU A O 1
ATOM 1603 N N . HIS A 1 195 ? -25.547 2.164 5.695 1 90.94 195 HIS A N 1
ATOM 1604 C CA . HIS A 1 195 ? -25.375 2.529 7.094 1 90.94 195 HIS A CA 1
ATOM 1605 C C . HIS A 1 195 ? -24.281 3.592 7.25 1 90.94 195 HIS A C 1
ATOM 1607 O O . HIS A 1 195 ? -24.031 4.062 8.359 1 90.94 195 HIS A O 1
ATOM 1613 N N . SER A 1 196 ? -23.688 4.008 6.184 1 91.56 196 SER A N 1
ATOM 1614 C CA . SER A 1 196 ? -22.609 5 6.273 1 91.56 196 SER A CA 1
ATOM 1615 C C . SER A 1 196 ? -23.141 6.34 6.766 1 91.56 196 SER A C 1
ATOM 1617 O O . SER A 1 196 ? -24.125 6.863 6.23 1 91.56 196 SER A O 1
ATOM 1619 N N . PRO A 1 197 ? -22.484 6.875 7.773 1 90.31 197 PRO A N 1
ATOM 1620 C CA . PRO A 1 197 ? -22.938 8.172 8.289 1 90.31 197 PRO A CA 1
ATOM 1621 C C . PRO A 1 197 ? -22.406 9.344 7.469 1 90.31 197 PRO A C 1
ATOM 1623 O O . PRO A 1 197 ? -22.656 10.508 7.812 1 90.31 197 PRO A O 1
ATOM 1626 N N . PHE A 1 198 ? -21.625 9.102 6.445 1 88.25 198 PHE A N 1
ATOM 1627 C CA . PHE A 1 198 ? -21.094 10.156 5.59 1 88.25 198 PHE A CA 1
ATOM 1628 C C . PHE A 1 198 ? -21.125 9.734 4.125 1 88.25 198 PHE A C 1
ATOM 1630 O O . PHE A 1 198 ? -21.281 8.547 3.82 1 88.25 198 PHE A O 1
ATOM 1637 N N . ASN A 1 199 ? -21.062 10.734 3.287 1 89.5 199 ASN A N 1
ATOM 1638 C CA . ASN A 1 199 ? -21.062 10.516 1.845 1 89.5 199 ASN A CA 1
ATOM 1639 C C . ASN A 1 199 ? -19.641 10.367 1.299 1 89.5 199 ASN A C 1
ATOM 1641 O O . ASN A 1 199 ? -18.844 11.305 1.377 1 89.5 199 ASN A O 1
ATOM 1645 N N . LYS A 1 200 ? -19.391 9.211 0.74 1 90.38 200 LYS A N 1
ATOM 1646 C CA . LYS A 1 200 ? -18.062 8.906 0.24 1 90.38 200 LYS A CA 1
ATOM 1647 C C . LYS A 1 200 ? -17.625 9.906 -0.83 1 90.38 200 LYS A C 1
ATOM 1649 O O . LYS A 1 200 ? -16.438 10.203 -0.964 1 90.38 200 LYS A O 1
ATOM 1654 N N . GLU A 1 201 ? -18.531 10.469 -1.592 1 89.25 201 GLU A N 1
ATOM 1655 C CA . GLU A 1 201 ? -18.219 11.406 -2.668 1 89.25 201 GLU A CA 1
ATOM 1656 C C . GLU A 1 201 ? -17.766 12.758 -2.115 1 89.25 201 GLU A C 1
ATOM 1658 O O . GLU A 1 201 ? -17.203 13.57 -2.842 1 89.25 201 GLU A O 1
ATOM 1663 N N . LYS A 1 202 ? -18.094 12.977 -0.884 1 89.69 202 LYS A N 1
ATOM 1664 C CA . LYS A 1 202 ? -17.75 14.258 -0.272 1 89.69 202 LYS A CA 1
ATOM 1665 C C . LYS A 1 202 ? -16.406 14.18 0.448 1 89.69 202 LYS A C 1
ATOM 1667 O O . LYS A 1 202 ? -15.914 15.188 0.979 1 89.69 202 LYS A O 1
ATOM 1672 N N . VAL A 1 203 ? -15.836 13.008 0.454 1 90.81 203 VAL A N 1
ATOM 1673 C CA . VAL A 1 203 ? -14.5 12.852 1.017 1 90.81 203 VAL A CA 1
ATOM 1674 C C . VAL A 1 203 ? -13.469 13.453 0.065 1 90.81 203 VAL A C 1
ATOM 1676 O O . VAL A 1 203 ? -13.492 13.18 -1.138 1 90.81 203 VAL A O 1
ATOM 1679 N N . SER A 1 204 ? -12.633 14.281 0.611 1 84.88 204 SER A N 1
ATOM 1680 C CA . SER A 1 204 ? -11.648 14.977 -0.211 1 84.88 204 SER A CA 1
ATOM 1681 C C . SER A 1 204 ? -10.766 13.984 -0.967 1 84.88 204 SER A C 1
ATOM 1683 O O . SER A 1 204 ? -10.391 12.938 -0.427 1 84.88 204 SER A O 1
ATOM 1685 N N . MET A 1 205 ? -10.391 14.25 -2.217 1 79.19 205 MET A N 1
ATOM 1686 C CA . MET A 1 205 ? -9.531 13.414 -3.043 1 79.19 205 MET A CA 1
ATOM 1687 C C . MET A 1 205 ? -8.102 13.945 -3.061 1 79.19 205 MET A C 1
ATOM 1689 O O . MET A 1 205 ? -7.242 13.414 -3.76 1 79.19 205 MET A O 1
ATOM 1693 N N . ARG A 1 206 ? -7.867 14.891 -2.305 1 79.25 206 ARG A N 1
ATOM 1694 C CA . ARG A 1 206 ? -6.543 15.5 -2.338 1 79.25 206 ARG A CA 1
ATOM 1695 C C . ARG A 1 206 ? -5.531 14.656 -1.57 1 79.25 206 ARG A C 1
ATOM 1697 O O . ARG A 1 206 ? -5.773 14.281 -0.423 1 79.25 206 ARG A O 1
ATOM 1704 N N . VAL A 1 207 ? -4.414 14.422 -2.271 1 85.62 207 VAL A N 1
ATOM 1705 C CA . VAL A 1 207 ? -3.326 13.617 -1.725 1 85.62 207 VAL A CA 1
ATOM 1706 C C . VAL A 1 207 ? -2.068 14.477 -1.598 1 85.62 207 VAL A C 1
ATOM 1708 O O . VAL A 1 207 ? -1.35 14.688 -2.578 1 85.62 207 VAL A O 1
ATOM 1711 N N . PRO A 1 208 ? -1.763 14.922 -0.375 1 88.19 208 PRO A N 1
ATOM 1712 C CA . PRO A 1 208 ? -0.678 15.883 -0.178 1 88.19 208 PRO A CA 1
ATOM 1713 C C . PRO A 1 208 ? 0.685 15.336 -0.588 1 88.19 208 PRO A C 1
ATOM 1715 O O . PRO A 1 208 ? 1.538 16.078 -1.073 1 88.19 208 PRO A O 1
ATOM 1718 N N . ILE A 1 209 ? 0.936 14.062 -0.513 1 91.75 209 ILE A N 1
ATOM 1719 C CA . ILE A 1 209 ? 2.262 13.477 -0.659 1 91.75 209 ILE A CA 1
ATOM 1720 C C . ILE A 1 209 ? 2.734 13.617 -2.104 1 91.75 209 ILE A C 1
ATOM 1722 O O . ILE A 1 209 ? 3.934 13.758 -2.359 1 91.75 209 ILE A O 1
ATOM 1726 N N . ASN A 1 210 ? 1.812 13.555 -3.062 1 88.75 210 ASN A N 1
ATOM 1727 C CA . ASN A 1 210 ? 2.189 13.703 -4.465 1 88.75 210 ASN A CA 1
ATOM 1728 C C . ASN A 1 210 ? 2.752 15.086 -4.754 1 88.75 210 ASN A C 1
ATOM 1730 O O . ASN A 1 210 ? 3.787 15.219 -5.406 1 88.75 210 ASN A O 1
ATOM 1734 N N . GLY A 1 211 ? 2.062 16.078 -4.215 1 90 211 GLY A N 1
ATOM 1735 C CA . GLY A 1 211 ? 2.549 17.438 -4.383 1 90 211 GLY A CA 1
ATOM 1736 C C . GLY A 1 211 ? 3.895 17.672 -3.725 1 90 211 GLY A C 1
ATOM 1737 O O . GLY A 1 211 ? 4.75 18.359 -4.281 1 90 211 GLY A O 1
ATOM 1738 N N . LEU A 1 212 ? 4.105 17.109 -2.584 1 92.38 212 LEU A N 1
ATOM 1739 C CA . LEU A 1 212 ? 5.367 17.25 -1.863 1 92.38 212 LEU A CA 1
ATOM 1740 C C . LEU A 1 212 ? 6.508 16.578 -2.623 1 92.38 212 LEU A C 1
ATOM 1742 O O . LEU A 1 212 ? 7.586 17.172 -2.771 1 92.38 212 LEU A O 1
ATOM 1746 N N . GLY A 1 213 ? 6.25 15.352 -3.078 1 91.94 213 GLY A N 1
ATOM 1747 C CA . GLY A 1 213 ? 7.25 14.656 -3.869 1 91.94 213 GLY A CA 1
ATOM 1748 C C . GLY A 1 213 ? 7.648 15.406 -5.125 1 91.94 213 GLY A C 1
ATOM 1749 O O . GLY A 1 213 ? 8.836 15.523 -5.434 1 91.94 213 GLY A O 1
ATOM 1750 N N . GLU A 1 214 ? 6.668 15.883 -5.812 1 92.19 214 GLU A N 1
ATOM 1751 C CA . GLU A 1 214 ? 6.91 16.656 -7.023 1 92.19 214 GLU A CA 1
ATOM 1752 C C . GLU A 1 214 ? 7.691 17.938 -6.715 1 92.19 214 GLU A C 1
ATOM 1754 O O . GLU A 1 214 ? 8.609 18.297 -7.453 1 92.19 214 GLU A O 1
ATOM 1759 N N . GLY A 1 215 ? 7.258 18.625 -5.648 1 93.12 215 GLY A N 1
ATOM 1760 C CA . GLY A 1 215 ? 7.973 19.812 -5.238 1 93.12 215 GLY A CA 1
ATOM 1761 C C . GLY A 1 215 ? 9.43 19.562 -4.922 1 93.12 215 GLY A C 1
ATOM 1762 O O . GLY A 1 215 ? 10.305 20.328 -5.336 1 93.12 215 GLY A O 1
ATOM 1763 N N . MET A 1 216 ? 9.727 18.531 -4.258 1 92.31 216 MET A N 1
ATOM 1764 C CA . MET A 1 216 ? 11.102 18.156 -3.934 1 92.31 216 MET A CA 1
ATOM 1765 C C . MET A 1 216 ? 11.898 17.859 -5.199 1 92.31 216 MET A C 1
ATOM 1767 O O . MET A 1 216 ? 13.055 18.25 -5.316 1 92.31 216 MET A O 1
ATOM 1771 N N . ALA A 1 217 ? 11.273 17.125 -6.09 1 92.75 217 ALA A N 1
ATOM 1772 C CA . ALA A 1 217 ? 11.93 16.797 -7.352 1 92.75 217 ALA A CA 1
ATOM 1773 C C . ALA A 1 217 ? 12.273 18.047 -8.141 1 92.75 217 ALA A C 1
ATOM 1775 O O . ALA A 1 217 ? 13.359 18.156 -8.727 1 92.75 217 ALA A O 1
ATOM 1776 N N . GLN A 1 218 ? 11.344 18.953 -8.141 1 93.06 218 GLN A N 1
ATOM 1777 C CA . GLN A 1 218 ? 11.578 20.219 -8.836 1 93.06 218 GLN A CA 1
ATOM 1778 C C . GLN A 1 218 ? 12.734 20.984 -8.203 1 93.06 218 GLN A C 1
ATOM 1780 O O . GLN A 1 218 ? 13.57 21.547 -8.906 1 93.06 218 GLN A O 1
ATOM 1785 N N . ALA A 1 219 ? 12.727 21.016 -6.906 1 92.62 219 ALA A N 1
ATOM 1786 C CA . ALA A 1 219 ? 13.828 21.672 -6.203 1 92.62 219 ALA A CA 1
ATOM 1787 C C . ALA A 1 219 ? 15.164 21.016 -6.543 1 92.62 219 ALA A C 1
ATOM 1789 O O . ALA A 1 219 ? 16.172 21.703 -6.742 1 92.62 219 ALA A O 1
ATOM 1790 N N . PHE A 1 220 ? 15.172 19.766 -6.586 1 91.56 220 PHE A N 1
ATOM 1791 C CA . PHE A 1 220 ? 16.375 19.016 -6.938 1 91.56 220 PHE A CA 1
ATOM 1792 C C . PHE A 1 220 ? 16.844 19.375 -8.344 1 91.56 220 PHE A C 1
ATOM 1794 O O . PHE A 1 220 ? 18.031 19.578 -8.57 1 91.56 220 PHE A O 1
ATOM 1801 N N . GLU A 1 221 ? 15.93 19.422 -9.25 1 90.44 221 GLU A N 1
ATOM 1802 C CA . GLU A 1 221 ? 16.25 19.797 -10.617 1 90.44 221 GLU A CA 1
ATOM 1803 C C . GLU A 1 221 ? 16.812 21.219 -10.68 1 90.44 221 GLU A C 1
ATOM 1805 O O . GLU A 1 221 ? 17.797 21.469 -11.375 1 90.44 221 GLU A O 1
ATOM 1810 N N . LEU A 1 222 ? 16.234 22.125 -9.953 1 92 222 LEU A N 1
ATOM 1811 C CA . LEU A 1 222 ? 16.641 23.516 -9.945 1 92 222 LEU A CA 1
ATOM 1812 C C . LEU A 1 222 ? 18.031 23.656 -9.336 1 92 222 LEU A C 1
ATOM 1814 O O . LEU A 1 222 ? 18.797 24.547 -9.711 1 92 222 LEU A O 1
ATOM 1818 N N . TYR A 1 223 ? 18.266 22.797 -8.375 1 89.94 223 TYR A N 1
ATOM 1819 C CA . TYR A 1 223 ? 19.609 22.797 -7.809 1 89.94 223 TYR A CA 1
ATOM 1820 C C . TYR A 1 223 ? 20.656 22.625 -8.898 1 89.94 223 TYR A C 1
ATOM 1822 O O . TYR A 1 223 ? 21.75 23.172 -8.797 1 89.94 223 TYR A O 1
ATOM 1830 N N . GLY A 1 224 ? 20.422 21.781 -9.93 1 87.12 224 GLY A N 1
ATOM 1831 C CA . GLY A 1 224 ? 21.172 21.781 -11.18 1 87.12 224 GLY A CA 1
ATOM 1832 C C . GLY A 1 224 ? 22.5 21.062 -11.086 1 87.12 224 GLY A C 1
ATOM 1833 O O . GLY A 1 224 ? 23.422 21.359 -11.844 1 87.12 224 GLY A O 1
ATOM 1834 N N . ASN A 1 225 ? 22.75 20.328 -10.109 1 87.38 225 ASN A N 1
ATOM 1835 C CA . ASN A 1 225 ? 23.938 19.5 -9.961 1 87.38 225 ASN A CA 1
ATOM 1836 C C . ASN A 1 225 ? 23.609 18.016 -10.031 1 87.38 225 ASN A C 1
ATOM 1838 O O . ASN A 1 225 ? 22.969 17.484 -9.117 1 87.38 225 ASN A O 1
ATOM 1842 N N . GLU A 1 226 ? 24.016 17.375 -11.008 1 80.69 226 GLU A N 1
ATOM 1843 C CA . GLU A 1 226 ? 23.688 15.969 -11.258 1 80.69 226 GLU A CA 1
ATOM 1844 C C . GLU A 1 226 ? 24.312 15.062 -10.195 1 80.69 226 GLU A C 1
ATOM 1846 O O . GLU A 1 226 ? 23.875 13.93 -10 1 80.69 226 GLU A O 1
ATOM 1851 N N . ASN A 1 227 ? 25.281 15.594 -9.516 1 86 227 ASN A N 1
ATOM 1852 C CA . ASN A 1 227 ? 25.969 14.805 -8.508 1 86 227 ASN A CA 1
ATOM 1853 C C . ASN A 1 227 ? 25.453 15.117 -7.105 1 86 227 ASN A C 1
ATOM 1855 O O . ASN A 1 227 ? 25.938 14.547 -6.121 1 86 227 ASN A O 1
ATOM 1859 N N . ALA A 1 228 ? 24.547 15.984 -7.102 1 86.56 228 ALA A N 1
ATOM 1860 C CA . ALA A 1 228 ? 23.984 16.344 -5.797 1 86.56 228 ALA A CA 1
ATOM 1861 C C . ALA A 1 228 ? 23.219 15.172 -5.191 1 86.56 228 ALA A C 1
ATOM 1863 O O . ALA A 1 228 ? 22.766 14.281 -5.914 1 86.56 228 ALA A O 1
ATOM 1864 N N . VAL A 1 229 ? 23.141 15.133 -3.869 1 86.56 229 VAL A N 1
ATOM 1865 C CA . VAL A 1 229 ? 22.391 14.117 -3.15 1 86.56 229 VAL A CA 1
ATOM 1866 C C . VAL A 1 229 ? 21.344 14.781 -2.268 1 86.56 229 VAL A C 1
ATOM 1868 O O . VAL A 1 229 ? 21.5 15.922 -1.842 1 86.56 229 VAL A O 1
ATOM 1871 N N . VAL A 1 230 ? 20.25 14.117 -2.193 1 87.81 230 VAL A N 1
ATOM 1872 C CA . VAL A 1 230 ? 19.25 14.5 -1.207 1 87.81 230 VAL A CA 1
ATOM 1873 C C . VAL A 1 230 ? 19.438 13.68 0.067 1 87.81 230 VAL A C 1
ATOM 1875 O O . VAL A 1 230 ? 19.5 12.453 0.018 1 87.81 230 VAL A O 1
ATOM 1878 N N . LEU A 1 231 ? 19.531 14.43 1.117 1 87.62 231 LEU A N 1
ATOM 1879 C CA . LEU A 1 231 ? 19.781 13.766 2.395 1 87.62 231 LEU A CA 1
ATOM 1880 C C . LEU A 1 231 ? 18.562 13.859 3.299 1 87.62 231 LEU A C 1
ATOM 1882 O O . LEU A 1 231 ? 18.031 14.945 3.545 1 87.62 231 LEU A O 1
ATOM 1886 N N . PHE A 1 232 ? 18.109 12.703 3.727 1 85.06 232 PHE A N 1
ATOM 1887 C CA . PHE A 1 232 ? 17.094 12.625 4.762 1 85.06 232 PHE A CA 1
ATOM 1888 C C . PHE A 1 232 ? 17.719 12.32 6.117 1 85.06 232 PHE A C 1
ATOM 1890 O O . PHE A 1 232 ? 18.328 11.266 6.305 1 85.06 232 PHE A O 1
ATOM 1897 N N . ILE A 1 233 ? 17.578 13.266 7.012 1 83.62 233 ILE A N 1
ATOM 1898 C CA . ILE A 1 233 ? 18.078 13.062 8.367 1 83.62 233 ILE A CA 1
ATOM 1899 C C . ILE A 1 233 ? 16.984 12.477 9.25 1 83.62 233 ILE A C 1
ATOM 1901 O O . ILE A 1 233 ? 15.945 13.117 9.461 1 83.62 233 ILE A O 1
ATOM 1905 N N . ILE A 1 234 ? 17.203 11.234 9.648 1 80.75 234 ILE A N 1
ATOM 1906 C CA . ILE A 1 234 ? 16.172 10.523 10.383 1 80.75 234 ILE A CA 1
ATOM 1907 C C . ILE A 1 234 ? 16.719 10.062 11.734 1 80.75 234 ILE A C 1
ATOM 1909 O O . ILE A 1 234 ? 17.922 10.016 11.938 1 80.75 234 ILE A O 1
ATOM 1913 N N . GLU A 1 235 ? 15.773 9.844 12.625 1 79.88 235 GLU A N 1
ATOM 1914 C CA . GLU A 1 235 ? 16.141 9.258 13.914 1 79.88 235 GLU A CA 1
ATOM 1915 C C . GLU A 1 235 ? 16.344 7.75 13.789 1 79.88 235 GLU A C 1
ATOM 1917 O O . GLU A 1 235 ? 15.812 7.117 12.883 1 79.88 235 GLU A O 1
ATOM 1922 N N . THR A 1 236 ? 17.156 7.219 14.703 1 75.06 236 THR A N 1
ATOM 1923 C CA . THR A 1 236 ? 17.438 5.785 14.695 1 75.06 236 THR A CA 1
ATOM 1924 C C . THR A 1 236 ? 16.172 4.98 14.961 1 75.06 236 THR A C 1
ATOM 1926 O O . THR A 1 236 ? 15.922 3.979 14.289 1 75.06 236 THR A O 1
ATOM 1929 N N . ILE A 1 237 ? 15.555 5.359 16.016 1 75.06 237 ILE A N 1
ATOM 1930 C CA . ILE A 1 237 ? 14.258 4.746 16.297 1 75.06 237 ILE A CA 1
ATOM 1931 C C . ILE A 1 237 ? 13.141 5.711 15.914 1 75.06 237 ILE A C 1
ATOM 1933 O O . ILE A 1 237 ? 12.969 6.754 16.547 1 75.06 237 ILE A O 1
ATOM 1937 N N . ASP A 1 238 ? 12.594 5.426 14.789 1 82.19 238 ASP A N 1
ATOM 1938 C CA . ASP A 1 238 ? 11.516 6.262 14.281 1 82.19 238 ASP A CA 1
ATOM 1939 C C . ASP A 1 238 ? 10.227 5.461 14.125 1 82.19 238 ASP A C 1
ATOM 1941 O O . ASP A 1 238 ? 10.102 4.645 13.211 1 82.19 238 ASP A O 1
ATOM 1945 N N . LEU A 1 239 ? 9.312 5.742 15.047 1 86.31 239 LEU A N 1
ATOM 1946 C CA . LEU A 1 239 ? 8.031 5.035 15.016 1 86.31 239 LEU A CA 1
ATOM 1947 C C . LEU A 1 239 ? 7.246 5.391 13.766 1 86.31 239 LEU A C 1
ATOM 1949 O O . LEU A 1 239 ? 6.426 4.598 13.289 1 86.31 239 LEU A O 1
ATOM 1953 N N . ASN A 1 240 ? 7.492 6.609 13.281 1 88.06 240 ASN A N 1
ATOM 1954 C CA . ASN A 1 240 ? 6.781 7.09 12.102 1 88.06 240 ASN A CA 1
ATOM 1955 C C . ASN A 1 240 ? 7.613 6.918 10.836 1 88.06 240 ASN A C 1
ATOM 1957 O O . ASN A 1 240 ? 7.469 7.684 9.883 1 88.06 240 ASN A O 1
ATOM 1961 N N . ARG A 1 241 ? 8.414 5.973 10.836 1 91.62 241 ARG A N 1
ATOM 1962 C CA . ARG A 1 241 ? 9.352 5.695 9.75 1 91.62 241 ARG A CA 1
ATOM 1963 C C . ARG A 1 241 ? 8.625 5.633 8.414 1 91.62 241 ARG A C 1
ATOM 1965 O O . ARG A 1 241 ? 9.125 6.148 7.406 1 91.62 241 ARG A O 1
ATOM 1972 N N . PHE A 1 242 ? 7.48 5.078 8.406 1 93.62 242 PHE A N 1
ATOM 1973 C CA . PHE A 1 242 ? 6.809 4.812 7.145 1 93.62 242 PHE A CA 1
ATOM 1974 C C . PHE A 1 242 ? 6.141 6.074 6.605 1 93.62 242 PHE A C 1
ATOM 1976 O O . PHE A 1 242 ? 5.82 6.152 5.418 1 93.62 242 PHE A O 1
ATOM 1983 N N . ASP A 1 243 ? 5.898 7.062 7.461 1 92.88 243 ASP A N 1
ATOM 1984 C CA . ASP A 1 243 ? 5.477 8.367 6.965 1 92.88 243 ASP A CA 1
ATOM 1985 C C . ASP A 1 243 ? 6.574 9.016 6.125 1 92.88 243 ASP A C 1
ATOM 1987 O O . ASP A 1 243 ? 6.32 9.484 5.012 1 92.88 243 ASP A O 1
ATOM 1991 N N . GLN A 1 244 ? 7.723 9.008 6.652 1 90.81 244 GLN A N 1
ATOM 1992 C CA . GLN A 1 244 ? 8.891 9.57 5.977 1 90.81 244 GLN A CA 1
ATOM 1993 C C . GLN A 1 244 ? 9.219 8.789 4.707 1 90.81 244 GLN A C 1
ATOM 1995 O O . GLN A 1 244 ? 9.586 9.375 3.689 1 90.81 244 GLN A O 1
ATOM 2000 N N . LYS A 1 245 ? 9.109 7.5 4.75 1 93 245 LYS A N 1
ATOM 2001 C CA . LYS A 1 245 ? 9.422 6.676 3.586 1 93 245 LYS A CA 1
ATOM 2002 C C . LYS A 1 245 ? 8.484 6.996 2.422 1 93 245 LYS A C 1
ATOM 2004 O O . LYS A 1 245 ? 8.914 7.016 1.265 1 93 245 LYS A O 1
ATOM 2009 N N . GLN A 1 246 ? 7.266 7.211 2.713 1 93.31 246 GLN A N 1
ATOM 2010 C CA . GLN A 1 246 ? 6.324 7.574 1.66 1 93.31 246 GLN A CA 1
ATOM 2011 C C . GLN A 1 246 ? 6.773 8.844 0.938 1 93.31 246 GLN A C 1
ATOM 2013 O O . GLN A 1 246 ? 6.598 8.969 -0.276 1 93.31 246 GLN A O 1
ATOM 2018 N N . LEU A 1 247 ? 7.293 9.758 1.682 1 91.69 247 LEU A N 1
ATOM 2019 C CA . LEU A 1 247 ? 7.824 10.969 1.069 1 91.69 247 LEU A CA 1
ATOM 2020 C C . LEU A 1 247 ? 9 10.648 0.152 1 91.69 247 LEU A C 1
ATOM 2022 O O . LEU A 1 247 ? 9.102 11.195 -0.949 1 91.69 247 LEU A O 1
ATOM 2026 N N . THR A 1 248 ? 9.844 9.789 0.624 1 91.44 248 THR A N 1
ATOM 2027 C CA . THR A 1 248 ? 10.984 9.375 -0.177 1 91.44 248 THR A CA 1
ATOM 2028 C C . THR A 1 248 ? 10.531 8.727 -1.481 1 91.44 248 THR A C 1
ATOM 2030 O O . THR A 1 248 ? 11.07 9.016 -2.549 1 91.44 248 THR A O 1
ATOM 2033 N N . TYR A 1 249 ? 9.531 7.887 -1.403 1 93 249 TYR A N 1
ATOM 2034 C CA . TYR A 1 249 ? 9 7.234 -2.598 1 93 249 TYR A CA 1
ATOM 2035 C C . TYR A 1 249 ? 8.375 8.25 -3.543 1 93 249 TYR A C 1
ATOM 2037 O O . TYR A 1 249 ? 8.578 8.188 -4.758 1 93 249 TYR A O 1
ATOM 2045 N N . ALA A 1 250 ? 7.66 9.172 -2.998 1 92.31 250 ALA A N 1
ATOM 2046 C CA . ALA A 1 250 ? 7.027 10.211 -3.803 1 92.31 250 ALA A CA 1
ATOM 2047 C C . ALA A 1 250 ? 8.078 11.07 -4.504 1 92.31 250 ALA A C 1
ATOM 2049 O O . ALA A 1 250 ? 7.891 11.469 -5.656 1 92.31 250 ALA A O 1
ATOM 2050 N N . PHE A 1 251 ? 9.148 11.359 -3.814 1 91.94 251 PHE A N 1
ATOM 2051 C CA . PHE A 1 251 ? 10.258 12.109 -4.395 1 91.94 251 PHE A CA 1
ATOM 2052 C C . PHE A 1 251 ? 10.844 11.375 -5.594 1 91.94 251 PHE A C 1
ATOM 2054 O O . PHE A 1 251 ? 11.047 11.969 -6.656 1 91.94 251 PHE A O 1
ATOM 2061 N N . HIS A 1 252 ? 11.055 10.102 -5.41 1 88.81 252 HIS A N 1
ATOM 2062 C CA . HIS A 1 252 ? 11.617 9.297 -6.484 1 88.81 252 HIS A CA 1
ATOM 2063 C C . HIS A 1 252 ? 10.695 9.266 -7.695 1 88.81 252 HIS A C 1
ATOM 2065 O O . HIS A 1 252 ? 11.156 9.352 -8.836 1 88.81 252 HIS A O 1
ATOM 2071 N N . GLU A 1 253 ? 9.469 9.094 -7.441 1 84.69 253 GLU A N 1
ATOM 2072 C CA . GLU A 1 253 ? 8.492 9.125 -8.523 1 84.69 253 GLU A CA 1
ATOM 2073 C C . GLU A 1 253 ? 8.484 10.484 -9.219 1 84.69 253 GLU A C 1
ATOM 2075 O O . GLU A 1 253 ? 8.352 10.562 -10.438 1 84.69 253 GLU A O 1
ATOM 2080 N N . GLY A 1 254 ? 8.625 11.461 -8.422 1 82.19 254 GLY A N 1
ATOM 2081 C CA . GLY A 1 254 ? 8.664 12.812 -8.961 1 82.19 254 GLY A CA 1
ATOM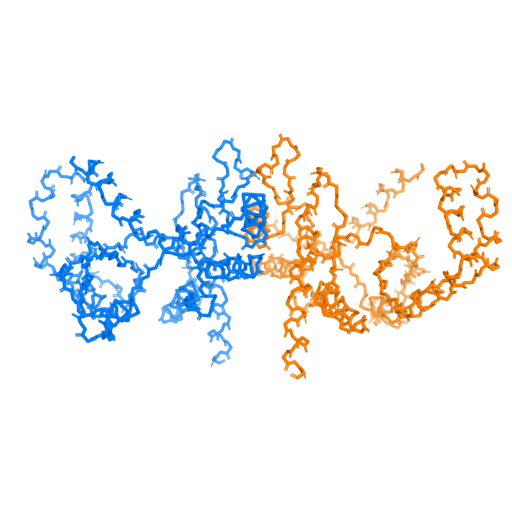 2082 C C . GLY A 1 254 ? 9.875 13.062 -9.844 1 82.19 254 GLY A C 1
ATOM 2083 O O . GLY A 1 254 ? 9.773 13.742 -10.867 1 82.19 254 GLY A O 1
ATOM 2084 N N . VAL A 1 255 ? 10.984 12.562 -9.438 1 79.81 255 VAL A N 1
ATOM 2085 C CA . VAL A 1 255 ? 12.203 12.734 -10.211 1 79.81 255 VAL A CA 1
ATOM 2086 C C . VAL A 1 255 ? 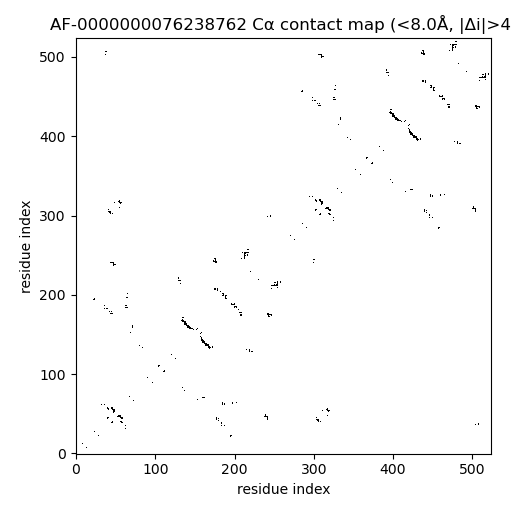12.039 12.078 -11.586 1 79.81 255 VAL A C 1
ATOM 2088 O O . VAL A 1 255 ? 12.453 12.641 -12.602 1 79.81 255 VAL A O 1
ATOM 2091 N N . TYR A 1 256 ? 11.406 10.875 -11.57 1 71.75 256 TYR A N 1
ATOM 2092 C CA . TYR A 1 256 ? 11.156 10.195 -12.836 1 71.75 256 TYR A CA 1
ATOM 2093 C C . TYR A 1 256 ? 10.219 11.008 -13.719 1 71.75 256 TYR A C 1
ATOM 2095 O O . TYR A 1 256 ? 10.398 11.078 -14.938 1 71.75 256 TYR A O 1
ATOM 2103 N N . MET A 1 257 ? 9.336 11.586 -13.117 1 65.38 257 MET A N 1
ATOM 2104 C CA . MET A 1 257 ? 8.367 12.391 -13.867 1 65.38 257 MET A CA 1
ATOM 2105 C C . MET A 1 257 ? 9.023 13.641 -14.445 1 65.38 257 MET A C 1
ATOM 2107 O O . MET A 1 257 ? 8.727 14.031 -15.578 1 65.38 257 MET A O 1
ATOM 2111 N N . VAL A 1 258 ? 9.859 14.164 -13.688 1 61.91 258 VAL A N 1
ATOM 2112 C CA . VAL A 1 258 ? 10.539 15.375 -14.125 1 61.91 258 VAL A CA 1
ATOM 2113 C C . VAL A 1 258 ? 11.523 15.039 -15.242 1 61.91 258 VAL A C 1
ATOM 2115 O O . VAL A 1 258 ? 11.656 15.797 -16.219 1 61.91 258 VAL A O 1
ATOM 2118 N N . MET A 1 259 ? 12.164 13.93 -15.156 1 58.47 259 MET A N 1
ATOM 2119 C CA . MET A 1 259 ? 13.117 13.508 -16.172 1 58.47 259 MET A CA 1
ATOM 2120 C C . MET A 1 259 ? 12.406 13.156 -17.469 1 58.47 259 MET A C 1
ATOM 2122 O O . MET A 1 259 ? 12.922 13.414 -18.562 1 58.47 259 MET A O 1
ATOM 2126 N N . ASP A 1 260 ? 11.234 12.633 -17.406 1 49.84 260 ASP A N 1
ATOM 2127 C CA . ASP A 1 260 ? 10.461 12.289 -18.594 1 49.84 260 ASP A CA 1
ATOM 2128 C C . ASP A 1 260 ? 9.891 13.547 -19.25 1 49.84 260 ASP A C 1
ATOM 2130 O O . ASP A 1 260 ? 9.617 13.547 -20.453 1 49.84 260 ASP A O 1
ATOM 2134 N N . ALA A 1 261 ? 9.695 14.539 -18.391 1 43.94 261 ALA A N 1
ATOM 2135 C CA . ALA A 1 261 ? 9.125 15.773 -18.938 1 43.94 261 ALA A CA 1
ATOM 2136 C C . ALA A 1 261 ? 10.18 16.578 -19.688 1 43.94 261 ALA A C 1
ATOM 2138 O O . ALA A 1 261 ? 9.852 17.5 -20.453 1 43.94 261 ALA A O 1
ATOM 2139 N N . VAL A 1 262 ? 11.336 16.156 -19.422 1 39.78 262 VAL A N 1
ATOM 2140 C CA . VAL A 1 262 ? 12.383 16.844 -20.188 1 39.78 262 VAL A CA 1
ATOM 2141 C C . VAL A 1 262 ? 12.742 16.016 -21.406 1 39.78 262 VAL A C 1
ATOM 2143 O O . VAL A 1 262 ? 12.82 14.789 -21.344 1 39.78 262 VAL A O 1
ATOM 2146 N N . MET B 1 1 ? 14.055 -37.594 0.569 1 21.56 1 MET B N 1
ATOM 2147 C CA . MET B 1 1 ? 14.828 -37.594 -0.669 1 21.56 1 MET B CA 1
ATOM 2148 C C . MET B 1 1 ? 14.852 -36.188 -1.271 1 21.56 1 MET B C 1
ATOM 2150 O O . MET B 1 1 ? 15.594 -35.938 -2.223 1 21.56 1 MET B O 1
ATOM 2154 N N . PHE B 1 2 ? 13.773 -35.344 -1.043 1 26.02 2 PHE B N 1
ATOM 2155 C CA . PHE B 1 2 ? 13.695 -33.969 -1.513 1 26.02 2 PHE B CA 1
ATOM 2156 C C . PHE B 1 2 ? 14.727 -33.094 -0.811 1 26.02 2 PHE B C 1
ATOM 2158 O O . PHE B 1 2 ? 14.93 -31.938 -1.185 1 26.02 2 PHE B O 1
ATOM 2165 N N . ARG B 1 3 ? 15.211 -33.469 0.275 1 31 3 ARG B N 1
ATOM 2166 C CA . ARG B 1 3 ? 16.125 -32.688 1.108 1 31 3 ARG B CA 1
ATOM 2167 C C . ARG B 1 3 ? 17.5 -32.594 0.456 1 31 3 ARG B C 1
ATOM 2169 O O . ARG B 1 3 ? 18.156 -31.547 0.549 1 31 3 ARG B O 1
ATOM 2176 N N . ASN B 1 4 ? 17.969 -33.719 -0.015 1 31.84 4 ASN B N 1
ATOM 2177 C CA . ASN B 1 4 ? 19.328 -33.781 -0.507 1 31.84 4 ASN B CA 1
ATOM 2178 C C . ASN B 1 4 ? 19.484 -33 -1.822 1 31.84 4 ASN B C 1
ATOM 2180 O O . ASN B 1 4 ? 20.594 -32.594 -2.17 1 31.84 4 ASN B O 1
ATOM 2184 N N . MET B 1 5 ? 18.438 -33.125 -2.742 1 30.64 5 MET B N 1
ATOM 2185 C CA . MET B 1 5 ? 18.531 -32.469 -4.035 1 30.64 5 MET B CA 1
ATOM 2186 C C . MET B 1 5 ? 18.5 -30.953 -3.867 1 30.64 5 MET B C 1
ATOM 2188 O O . MET B 1 5 ? 18.812 -30.203 -4.805 1 30.64 5 MET B O 1
ATOM 2192 N N . ALA B 1 6 ? 18.016 -30.5 -2.816 1 35.12 6 ALA B N 1
ATOM 2193 C CA . ALA B 1 6 ? 18 -29.062 -2.537 1 35.12 6 ALA B CA 1
ATOM 2194 C C . ALA B 1 6 ? 19.406 -28.5 -2.416 1 35.12 6 ALA B C 1
ATOM 2196 O O . ALA B 1 6 ? 19.688 -27.391 -2.895 1 35.12 6 ALA B O 1
ATOM 2197 N N . ALA B 1 7 ? 20.297 -29.234 -1.909 1 36.16 7 ALA B N 1
ATOM 2198 C CA . ALA B 1 7 ? 21.656 -28.75 -1.683 1 36.16 7 ALA B CA 1
ATOM 2199 C C . ALA B 1 7 ? 22.438 -28.641 -2.998 1 36.16 7 ALA B C 1
ATOM 2201 O O . ALA B 1 7 ? 23.156 -27.672 -3.221 1 36.16 7 ALA B O 1
ATOM 2202 N N . GLU B 1 8 ? 22.359 -29.641 -3.85 1 34.56 8 GLU B N 1
ATOM 2203 C CA . GLU B 1 8 ? 23.062 -29.625 -5.137 1 34.56 8 GLU B CA 1
ATOM 2204 C C . GLU B 1 8 ? 22.406 -28.625 -6.098 1 34.56 8 GLU B C 1
ATOM 2206 O O . GLU B 1 8 ? 23.109 -27.938 -6.84 1 34.56 8 GLU B O 1
ATOM 2211 N N . THR B 1 9 ? 21.094 -28.594 -6.211 1 34.69 9 THR B N 1
ATOM 2212 C CA . THR B 1 9 ? 20.375 -27.594 -6.992 1 34.69 9 THR B CA 1
ATOM 2213 C C . THR B 1 9 ? 20.688 -26.188 -6.473 1 34.69 9 THR B C 1
ATOM 2215 O O . THR B 1 9 ? 20.844 -25.25 -7.262 1 34.69 9 THR B O 1
ATOM 2218 N N . LEU B 1 10 ? 20.812 -26.094 -5.215 1 38.69 10 LEU B N 1
ATOM 2219 C CA . LEU B 1 10 ? 21.281 -24.812 -4.676 1 38.69 10 LEU B CA 1
ATOM 2220 C C . LEU B 1 10 ? 22.734 -24.578 -5.047 1 38.69 10 LEU B C 1
ATOM 2222 O O . LEU B 1 10 ? 23.156 -23.422 -5.191 1 38.69 10 LEU B O 1
ATOM 2226 N N . LYS B 1 11 ? 23.5 -25.609 -5.148 1 38.94 11 LYS B N 1
ATOM 2227 C CA . LYS B 1 11 ? 24.875 -25.469 -5.617 1 38.94 11 LYS B CA 1
ATOM 2228 C C . LYS B 1 11 ? 24.922 -24.984 -7.062 1 38.94 11 LYS B C 1
ATOM 2230 O O . LYS B 1 11 ? 25.734 -24.125 -7.406 1 38.94 11 LYS B O 1
ATOM 2235 N N . ASN B 1 12 ? 24.141 -25.609 -7.906 1 37.66 12 ASN B N 1
ATOM 2236 C CA . ASN B 1 12 ? 24.062 -25.188 -9.297 1 37.66 12 ASN B CA 1
ATOM 2237 C C . ASN B 1 12 ? 23.375 -23.828 -9.438 1 37.66 12 ASN B C 1
ATOM 2239 O O . ASN B 1 12 ? 23.641 -23.094 -10.383 1 37.66 12 ASN B O 1
ATOM 2243 N N . TYR B 1 13 ? 22.375 -23.625 -8.664 1 40.25 13 TYR B N 1
ATOM 2244 C CA . TYR B 1 13 ? 21.922 -22.25 -8.609 1 40.25 13 TYR B CA 1
ATOM 2245 C C . TYR B 1 13 ? 23.031 -21.328 -8.094 1 40.25 13 TYR B C 1
ATOM 2247 O O . TYR B 1 13 ? 23.047 -20.141 -8.391 1 40.25 13 TYR B O 1
ATOM 2255 N N . ARG B 1 14 ? 23.828 -21.844 -7.312 1 42 14 ARG B N 1
ATOM 2256 C CA . ARG B 1 14 ? 25.047 -21.125 -6.91 1 42 14 ARG B CA 1
ATOM 2257 C C . ARG B 1 14 ? 25.938 -20.844 -8.109 1 42 14 ARG B C 1
ATOM 2259 O O . ARG B 1 14 ? 26.656 -19.844 -8.133 1 42 14 ARG B O 1
ATOM 2266 N N . LYS B 1 15 ? 26.031 -21.766 -8.953 1 41.25 15 LYS B N 1
ATOM 2267 C CA . LYS B 1 15 ? 26.828 -21.547 -10.156 1 41.25 15 LYS B CA 1
ATOM 2268 C C . LYS B 1 15 ? 26.219 -20.453 -11.031 1 41.25 15 LYS B C 1
ATOM 2270 O O . LYS B 1 15 ? 26.859 -19.969 -11.961 1 41.25 15 LYS B O 1
ATOM 2275 N N . LEU B 1 16 ? 24.891 -20.312 -11.031 1 41.28 16 LEU B N 1
ATOM 2276 C CA . LEU B 1 16 ? 24.469 -19.047 -11.641 1 41.28 16 LEU B CA 1
ATOM 2277 C C . LEU B 1 16 ? 24.953 -17.859 -10.812 1 41.28 16 LEU B C 1
ATOM 2279 O O . LEU B 1 16 ? 24.219 -17.359 -9.961 1 41.28 16 LEU B O 1
ATOM 2283 N N . ASP B 1 17 ? 25.984 -17.938 -10.344 1 48.12 17 ASP B N 1
ATOM 2284 C CA . ASP B 1 17 ? 26.734 -16.859 -9.734 1 48.12 17 ASP B CA 1
ATOM 2285 C C . ASP B 1 17 ? 26.453 -15.531 -10.438 1 48.12 17 ASP B C 1
ATOM 2287 O O . ASP B 1 17 ? 27.375 -14.734 -10.68 1 48.12 17 ASP B O 1
ATOM 2291 N N . ILE B 1 18 ? 25.359 -15.594 -11.172 1 48.28 18 ILE B N 1
ATOM 2292 C CA . ILE B 1 18 ? 25.078 -14.344 -11.875 1 48.28 18 ILE B CA 1
ATOM 2293 C C . ILE B 1 18 ? 25.266 -13.164 -10.93 1 48.28 18 ILE B C 1
ATOM 2295 O O . ILE B 1 18 ? 25.734 -12.102 -11.336 1 48.28 18 ILE B O 1
ATOM 2299 N N . PHE B 1 19 ? 25.016 -13.5 -9.633 1 56.91 19 PHE B N 1
ATOM 2300 C CA . PHE B 1 19 ? 25.156 -12.352 -8.742 1 56.91 19 PHE B CA 1
ATOM 2301 C C . PHE B 1 19 ? 26.578 -12.281 -8.188 1 56.91 19 PHE B C 1
ATOM 2303 O O . PHE B 1 19 ? 26.984 -11.25 -7.656 1 56.91 19 PHE B O 1
ATOM 2310 N N . ALA B 1 20 ? 27.281 -13.453 -8.32 1 53.34 20 ALA B N 1
ATOM 2311 C CA . ALA B 1 20 ? 28.641 -13.484 -7.777 1 53.34 20 ALA B CA 1
ATOM 2312 C C . ALA B 1 20 ? 29.531 -12.484 -8.5 1 53.34 20 ALA B C 1
ATOM 2314 O O . ALA B 1 20 ? 30.469 -11.945 -7.906 1 53.34 20 ALA B O 1
ATOM 2315 N N . LYS B 1 21 ? 29.172 -12.305 -9.781 1 59.78 21 LYS B N 1
ATOM 2316 C CA . LYS B 1 21 ? 30.047 -11.398 -10.523 1 59.78 21 LYS B CA 1
ATOM 2317 C C . LYS B 1 21 ? 29.828 -9.945 -10.102 1 59.78 21 LYS B C 1
ATOM 2319 O O . LYS B 1 21 ? 30.672 -9.086 -10.344 1 59.78 21 LYS B O 1
ATOM 2324 N N . HIS B 1 22 ? 28.719 -9.766 -9.445 1 66 22 HIS B N 1
ATOM 2325 C CA . HIS B 1 22 ? 28.453 -8.383 -9.062 1 66 22 HIS B CA 1
ATOM 2326 C C . HIS B 1 22 ? 28.859 -8.125 -7.617 1 66 22 HIS B C 1
ATOM 2328 O O . HIS B 1 22 ? 28.406 -8.82 -6.707 1 66 22 HIS B O 1
ATOM 2334 N N . LYS B 1 23 ? 29.953 -7.578 -7.496 1 80.19 23 LYS B N 1
ATOM 2335 C CA . LYS B 1 23 ? 30.438 -7.234 -6.164 1 80.19 23 LYS B CA 1
ATOM 2336 C C . LYS B 1 23 ? 29.656 -6.051 -5.586 1 80.19 23 LYS B C 1
ATOM 2338 O O . LYS B 1 23 ? 29.891 -4.902 -5.977 1 80.19 23 LYS B O 1
ATOM 2343 N N . ILE B 1 24 ? 28.656 -6.398 -4.766 1 89 24 ILE B N 1
ATOM 2344 C CA . ILE B 1 24 ? 27.953 -5.352 -4.027 1 89 24 ILE B CA 1
ATOM 2345 C C . ILE B 1 24 ? 28.641 -5.133 -2.678 1 89 24 ILE B C 1
ATOM 2347 O O . ILE B 1 24 ? 28.797 -6.074 -1.897 1 89 24 ILE B O 1
ATOM 2351 N N . PRO B 1 25 ? 29.078 -3.932 -2.426 1 91.75 25 PRO B N 1
ATOM 2352 C CA . PRO B 1 25 ? 29.656 -3.68 -1.102 1 91.75 25 PRO B CA 1
ATOM 2353 C C . PRO B 1 25 ? 28.719 -4.109 0.034 1 91.75 25 PRO B C 1
ATOM 2355 O O . PRO B 1 25 ? 27.516 -3.836 -0.007 1 91.75 25 PRO B O 1
ATOM 2358 N N . PRO B 1 26 ? 29.312 -4.793 0.962 1 91.75 26 PRO B N 1
ATOM 2359 C CA . PRO B 1 26 ? 28.484 -5.32 2.051 1 91.75 26 PRO B CA 1
ATOM 2360 C C . PRO B 1 26 ? 27.641 -4.242 2.736 1 91.75 26 PRO B C 1
ATOM 2362 O O . PRO B 1 26 ? 26.5 -4.488 3.107 1 91.75 26 PRO B O 1
ATOM 2365 N N . THR B 1 27 ? 28.172 -3.082 2.957 1 93.25 27 THR B N 1
ATOM 2366 C CA . THR B 1 27 ? 27.453 -1.988 3.592 1 93.25 27 THR B CA 1
ATOM 2367 C C . THR B 1 27 ? 26.25 -1.581 2.752 1 93.25 27 THR B C 1
ATOM 2369 O O . THR B 1 27 ? 25.156 -1.379 3.283 1 93.25 27 THR B O 1
ATOM 2372 N N . LEU B 1 28 ? 26.453 -1.511 1.479 1 93.06 28 LEU B N 1
ATOM 2373 C CA . LEU B 1 28 ? 25.375 -1.173 0.562 1 93.06 28 LEU B CA 1
ATOM 2374 C C . LEU B 1 28 ? 24.312 -2.264 0.552 1 93.06 28 LEU B C 1
ATOM 2376 O O . LEU B 1 28 ? 23.109 -1.969 0.561 1 93.06 28 LEU B O 1
ATOM 2380 N N . LEU B 1 29 ? 24.766 -3.498 0.546 1 93.25 29 LEU B N 1
ATOM 2381 C CA . LEU B 1 29 ? 23.844 -4.625 0.555 1 93.25 29 LEU B CA 1
ATOM 2382 C C . LEU B 1 29 ? 22.953 -4.586 1.793 1 93.25 29 LEU B C 1
ATOM 2384 O O . LEU B 1 29 ? 21.734 -4.75 1.693 1 93.25 29 LEU B O 1
ATOM 2388 N N . ASN B 1 30 ? 23.547 -4.344 2.928 1 94.12 30 ASN B N 1
ATOM 2389 C CA . ASN B 1 30 ? 22.781 -4.266 4.172 1 94.12 30 ASN B CA 1
ATOM 2390 C C . ASN B 1 30 ? 21.781 -3.121 4.141 1 94.12 30 ASN B C 1
ATOM 2392 O O . ASN B 1 30 ? 20.641 -3.271 4.605 1 94.12 30 ASN B O 1
ATOM 2396 N N . GLU B 1 31 ? 22.156 -2.018 3.594 1 92.56 31 GLU B N 1
ATOM 2397 C CA . GLU B 1 31 ? 21.281 -0.863 3.477 1 92.56 31 GLU B CA 1
ATOM 2398 C C . GLU B 1 31 ? 20.094 -1.168 2.564 1 92.56 31 GLU B C 1
ATOM 2400 O O . GLU B 1 31 ? 18.953 -0.808 2.875 1 92.56 31 GLU B O 1
ATOM 2405 N N . VAL B 1 32 ? 20.375 -1.834 1.51 1 95.31 32 VAL B N 1
ATOM 2406 C CA . VAL B 1 32 ? 19.344 -2.135 0.53 1 95.31 32 VAL B CA 1
ATOM 2407 C C . VAL B 1 32 ? 18.359 -3.16 1.107 1 95.31 32 VAL B C 1
ATOM 2409 O O . VAL B 1 32 ? 17.156 -3.092 0.855 1 95.31 32 VAL B O 1
ATOM 2412 N N . VAL B 1 33 ? 18.906 -4.117 1.843 1 96.12 33 VAL B N 1
ATOM 2413 C CA . VAL B 1 33 ? 18.062 -5.105 2.496 1 96.12 33 VAL B CA 1
ATOM 2414 C C . VAL B 1 33 ? 17.078 -4.406 3.432 1 96.12 33 VAL B C 1
ATOM 2416 O O . VAL B 1 33 ? 15.875 -4.676 3.395 1 96.12 33 VAL B O 1
ATOM 2419 N N . GLU B 1 34 ? 17.531 -3.486 4.238 1 93.12 34 GLU B N 1
ATOM 2420 C CA . GLU B 1 34 ? 16.672 -2.752 5.156 1 93.12 34 GLU B CA 1
ATOM 2421 C C . GLU B 1 34 ? 15.68 -1.873 4.402 1 93.12 34 GLU B C 1
ATOM 2423 O O . GLU B 1 34 ? 14.508 -1.788 4.777 1 93.12 34 GLU B O 1
ATOM 2428 N N . SER B 1 35 ? 16.156 -1.281 3.361 1 94.75 35 SER B N 1
ATOM 2429 C CA . SER B 1 35 ? 15.297 -0.445 2.531 1 94.75 35 SER B CA 1
ATOM 2430 C C . SER B 1 35 ? 14.195 -1.271 1.867 1 94.75 35 SER B C 1
ATOM 2432 O O . SER B 1 35 ? 13.055 -0.824 1.764 1 94.75 35 SER B O 1
ATOM 2434 N N . ALA B 1 36 ? 14.57 -2.451 1.435 1 97.25 36 ALA B N 1
ATOM 2435 C CA . ALA B 1 36 ? 13.609 -3.352 0.803 1 97.25 36 ALA B CA 1
ATOM 2436 C C . ALA B 1 36 ? 12.531 -3.783 1.792 1 97.25 36 ALA B C 1
ATOM 2438 O O . ALA B 1 36 ? 11.352 -3.877 1.437 1 97.25 36 ALA B O 1
ATOM 2439 N N . LYS B 1 37 ? 12.945 -4.039 2.971 1 96.69 37 LYS B N 1
ATOM 2440 C CA . LYS B 1 37 ? 11.984 -4.391 4.016 1 96.69 37 LYS B CA 1
ATOM 2441 C C . LYS B 1 37 ? 11.016 -3.244 4.273 1 96.69 37 LYS B C 1
ATOM 2443 O O . LYS B 1 37 ? 9.805 -3.463 4.395 1 96.69 37 LYS B O 1
ATOM 2448 N N . ASP B 1 38 ? 11.523 -2.057 4.328 1 95.06 38 ASP B N 1
ATOM 2449 C CA . ASP B 1 38 ? 10.68 -0.88 4.512 1 95.06 38 ASP B CA 1
ATOM 2450 C C . ASP B 1 38 ? 9.688 -0.73 3.359 1 95.06 38 ASP B C 1
ATOM 2452 O O . ASP B 1 38 ? 8.516 -0.421 3.58 1 95.06 38 ASP B O 1
ATOM 2456 N N . TRP B 1 39 ? 10.188 -0.924 2.203 1 97.06 39 TRP B N 1
ATOM 2457 C CA . TRP B 1 39 ? 9.328 -0.825 1.029 1 97.06 39 TRP B CA 1
ATOM 2458 C C . TRP B 1 39 ? 8.203 -1.853 1.091 1 97.06 39 TRP B C 1
ATOM 2460 O O . TRP B 1 39 ? 7.047 -1.534 0.801 1 97.06 39 TRP B O 1
ATOM 2470 N N . ALA B 1 40 ? 8.57 -3.049 1.447 1 97.38 40 ALA B N 1
ATOM 2471 C CA . ALA B 1 40 ? 7.598 -4.133 1.548 1 97.38 40 ALA B CA 1
ATOM 2472 C C . ALA B 1 40 ? 6.484 -3.777 2.531 1 97.38 40 ALA B C 1
ATOM 2474 O O . ALA B 1 40 ? 5.301 -3.889 2.203 1 97.38 40 ALA B O 1
ATOM 2475 N N . ILE B 1 41 ? 6.832 -3.299 3.65 1 96.44 41 ILE B N 1
ATOM 2476 C CA . ILE B 1 41 ? 5.867 -2.953 4.691 1 96.44 41 ILE B CA 1
ATOM 2477 C C . ILE B 1 41 ? 5.02 -1.769 4.234 1 96.44 41 ILE B C 1
ATOM 2479 O O . ILE B 1 41 ? 3.795 -1.785 4.375 1 96.44 41 ILE B O 1
ATOM 2483 N N . SER B 1 42 ? 5.633 -0.803 3.631 1 95.62 42 SER B N 1
ATOM 2484 C CA . SER B 1 42 ? 4.961 0.42 3.207 1 95.62 42 SER B CA 1
ATOM 2485 C C . SER B 1 42 ? 3.971 0.144 2.078 1 95.62 42 SER B C 1
ATOM 2487 O O . SER B 1 42 ? 3.07 0.947 1.823 1 95.62 42 SER B O 1
ATOM 2489 N N . HIS B 1 43 ? 4.148 -0.964 1.398 1 95.31 43 HIS B N 1
ATOM 2490 C CA . HIS B 1 43 ? 3.328 -1.215 0.219 1 95.31 43 HIS B CA 1
ATOM 2491 C C . HIS B 1 43 ? 2.455 -2.451 0.408 1 95.31 43 HIS B C 1
ATOM 2493 O O . HIS B 1 43 ? 1.949 -3.014 -0.565 1 95.31 43 HIS B O 1
ATOM 2499 N N . GLY B 1 44 ? 2.383 -2.881 1.598 1 94.69 44 GLY B N 1
ATOM 2500 C CA . GLY B 1 44 ? 1.401 -3.904 1.92 1 94.69 44 GLY B CA 1
ATOM 2501 C C . GLY B 1 44 ? 1.907 -5.312 1.673 1 94.69 44 GLY B C 1
ATOM 2502 O O . GLY B 1 44 ? 1.123 -6.266 1.649 1 94.69 44 GLY B O 1
ATOM 2503 N N . LEU B 1 45 ? 3.195 -5.508 1.349 1 96.62 45 LEU B N 1
ATOM 2504 C CA . LEU B 1 45 ? 3.799 -6.832 1.291 1 96.62 45 LEU B CA 1
ATOM 2505 C C . LEU B 1 45 ? 4.098 -7.355 2.691 1 96.62 45 LEU B C 1
ATOM 2507 O O . LEU B 1 45 ? 5.262 -7.465 3.084 1 96.62 45 LEU B O 1
ATOM 2511 N N . VAL B 1 46 ? 3.018 -7.727 3.369 1 96.5 46 VAL B N 1
ATOM 2512 C CA . VAL B 1 46 ? 3.127 -8.016 4.797 1 96.5 46 VAL B CA 1
ATOM 2513 C C . VAL B 1 46 ? 2.328 -9.273 5.133 1 96.5 46 VAL B C 1
ATOM 2515 O O . VAL B 1 46 ? 1.494 -9.719 4.34 1 96.5 46 VAL B O 1
ATOM 2518 N N . MET B 1 47 ? 2.605 -9.852 6.273 1 95.25 47 MET B N 1
ATOM 2519 C CA . MET B 1 47 ? 1.897 -10.977 6.875 1 95.25 47 MET B CA 1
ATOM 2520 C C . MET B 1 47 ? 1.606 -10.711 8.352 1 95.25 47 MET B C 1
ATOM 2522 O O . MET B 1 47 ? 2.289 -9.906 8.984 1 95.25 47 MET B O 1
ATOM 2526 N N . LYS B 1 48 ? 0.581 -11.352 8.812 1 94.06 48 LYS B N 1
ATOM 2527 C CA . LYS B 1 48 ? 0.284 -11.242 10.234 1 94.06 48 LYS B CA 1
ATOM 2528 C C . LYS B 1 48 ? 1.394 -11.875 11.078 1 94.06 48 LYS B C 1
ATOM 2530 O O . LYS B 1 48 ? 2.006 -12.859 10.664 1 94.06 48 LYS B O 1
ATOM 2535 N N . PHE B 1 49 ? 1.617 -11.211 12.211 1 93.81 49 PHE B N 1
ATOM 2536 C CA . PHE B 1 49 ? 2.549 -11.781 13.172 1 93.81 49 PHE B CA 1
ATOM 2537 C C . PHE B 1 49 ? 1.859 -12.844 14.031 1 93.81 49 PHE B C 1
ATOM 2539 O O . PHE B 1 49 ? 0.877 -12.547 14.719 1 93.81 49 PHE B O 1
ATOM 2546 N N . LYS B 1 50 ? 2.26 -14.062 13.938 1 89.81 50 LYS B N 1
ATOM 2547 C CA . LYS B 1 50 ? 1.6 -15.227 14.516 1 89.81 50 LYS B CA 1
ATOM 2548 C C . LYS B 1 50 ? 1.385 -15.047 16.016 1 89.81 50 LYS B C 1
ATOM 2550 O O . LYS B 1 50 ? 0.33 -15.406 16.547 1 89.81 50 LYS B O 1
ATOM 2555 N N . GLU B 1 51 ? 2.34 -14.5 16.719 1 91.5 51 GLU B N 1
ATOM 2556 C CA . GLU B 1 51 ? 2.299 -14.406 18.172 1 91.5 51 GLU B CA 1
ATOM 2557 C C . GLU B 1 51 ? 1.367 -13.281 18.625 1 91.5 51 GLU B C 1
ATOM 2559 O O . GLU B 1 51 ? 0.863 -13.305 19.75 1 91.5 51 GLU B O 1
ATOM 2564 N N . ASN B 1 52 ? 1.146 -12.32 17.812 1 92 52 ASN B N 1
ATOM 2565 C CA . ASN B 1 52 ? 0.264 -11.188 18.078 1 92 52 ASN B CA 1
ATOM 2566 C C . ASN B 1 52 ? -0.432 -10.711 16.797 1 92 52 ASN B C 1
ATOM 2568 O O . ASN B 1 52 ? 0.129 -9.914 16.047 1 92 52 ASN B O 1
ATOM 2572 N N . PRO B 1 53 ? -1.59 -11.102 16.641 1 87.69 53 PRO B N 1
ATOM 2573 C CA . PRO B 1 53 ? -2.291 -10.836 15.375 1 87.69 53 PRO B CA 1
ATOM 2574 C C . PRO B 1 53 ? -2.529 -9.352 15.133 1 87.69 53 PRO B C 1
ATOM 2576 O O . PRO B 1 53 ? -2.928 -8.961 14.031 1 87.69 53 PRO B O 1
ATOM 2579 N N . ALA B 1 54 ? -2.328 -8.531 16.094 1 89.81 54 ALA B N 1
ATOM 2580 C CA . ALA B 1 54 ? -2.471 -7.09 15.914 1 89.81 54 ALA B CA 1
ATOM 2581 C C . ALA B 1 54 ? -1.261 -6.504 15.195 1 89.81 54 ALA B C 1
ATOM 2583 O O . ALA B 1 54 ? -1.297 -5.359 14.734 1 89.81 54 ALA B O 1
ATOM 2584 N N . LEU B 1 55 ? -0.242 -7.297 15.125 1 95 55 LEU B N 1
ATOM 2585 C CA . LEU B 1 55 ? 1.008 -6.852 14.516 1 95 55 LEU B CA 1
ATOM 2586 C C . LEU B 1 55 ? 1.239 -7.551 13.18 1 95 55 LEU B C 1
ATOM 2588 O O . LEU B 1 55 ? 0.629 -8.586 12.898 1 95 55 LEU B O 1
ATOM 2592 N N . SER B 1 56 ? 2.051 -6.934 12.344 1 95.94 56 SER B N 1
ATOM 2593 C CA . SER B 1 56 ? 2.418 -7.5 11.047 1 95.94 56 SER B CA 1
ATOM 2594 C C . SER B 1 56 ? 3.918 -7.387 10.797 1 95.94 56 SER B C 1
ATOM 2596 O O . SER B 1 56 ? 4.609 -6.621 11.477 1 95.94 56 SER B O 1
ATOM 2598 N N . LYS B 1 57 ? 4.395 -8.148 9.992 1 96.25 57 LYS B N 1
ATOM 2599 C CA . LYS B 1 57 ? 5.773 -8.109 9.516 1 96.25 57 LYS B CA 1
ATOM 2600 C C . LYS B 1 57 ? 5.832 -8.227 7.996 1 96.25 57 LYS B C 1
ATOM 2602 O O . LYS B 1 57 ? 4.848 -8.609 7.359 1 96.25 57 LYS B O 1
ATOM 2607 N N . HIS B 1 58 ? 6.961 -7.793 7.438 1 96.38 58 HIS B N 1
ATOM 2608 C CA . HIS B 1 58 ? 7.086 -7.965 5.996 1 96.38 58 HIS B CA 1
ATOM 2609 C C . HIS B 1 58 ? 7.016 -9.438 5.609 1 96.38 58 HIS B C 1
ATOM 2611 O O . HIS B 1 58 ? 7.512 -10.305 6.336 1 96.38 58 HIS B O 1
ATOM 2617 N N . ALA B 1 59 ? 6.34 -9.789 4.555 1 95.94 59 ALA B N 1
ATOM 2618 C CA . ALA B 1 59 ? 6.391 -11.141 4.004 1 95.94 59 ALA B CA 1
ATOM 2619 C C . ALA B 1 59 ? 7.801 -11.484 3.535 1 95.94 59 ALA B C 1
ATOM 2621 O O . ALA B 1 59 ? 8.547 -10.609 3.1 1 95.94 59 ALA B O 1
ATOM 2622 N N . PRO B 1 60 ? 8.164 -12.734 3.697 1 94.75 60 PRO B N 1
ATOM 2623 C CA . PRO B 1 60 ? 9.469 -13.109 3.131 1 94.75 60 PRO B CA 1
ATOM 2624 C C . PRO B 1 60 ? 9.539 -12.898 1.621 1 94.75 60 PRO B C 1
ATOM 2626 O O . PRO B 1 60 ? 8.547 -13.117 0.915 1 94.75 60 PRO B O 1
ATOM 2629 N N . PHE B 1 61 ? 10.617 -12.32 1.177 1 95.5 61 PHE B N 1
ATOM 2630 C CA . PHE B 1 61 ? 10.812 -12.102 -0.252 1 95.5 61 PHE B CA 1
ATOM 2631 C C . PHE B 1 61 ? 12.266 -12.344 -0.641 1 95.5 61 PHE B C 1
ATOM 2633 O O . PHE B 1 61 ? 13.148 -12.391 0.221 1 95.5 61 PHE B O 1
ATOM 2640 N N . VAL B 1 62 ? 12.555 -12.617 -1.937 1 93.5 62 VAL B N 1
ATOM 2641 C CA . VAL B 1 62 ? 13.906 -12.719 -2.465 1 93.5 62 VAL B CA 1
ATOM 2642 C C . VAL B 1 62 ? 14.398 -11.344 -2.906 1 93.5 62 VAL B C 1
ATOM 2644 O O . VAL B 1 62 ? 13.664 -10.594 -3.555 1 93.5 62 VAL B O 1
ATOM 2647 N N . LEU B 1 63 ? 15.555 -11.039 -2.506 1 94 63 LEU B N 1
ATOM 2648 C CA . LEU B 1 63 ? 16.078 -9.695 -2.744 1 94 63 LEU B CA 1
ATOM 2649 C C . LEU B 1 63 ? 16.219 -9.43 -4.238 1 94 63 LEU B C 1
ATOM 2651 O O . LEU B 1 63 ? 15.961 -8.32 -4.703 1 94 63 LEU B O 1
ATOM 2655 N N . PHE B 1 64 ? 16.656 -10.445 -4.957 1 92.69 64 PHE B N 1
ATOM 2656 C CA . PHE B 1 64 ? 16.812 -10.328 -6.402 1 92.69 64 PHE B CA 1
ATOM 2657 C C . PHE B 1 64 ? 15.922 -11.328 -7.129 1 92.69 64 PHE B C 1
ATOM 2659 O O . PHE B 1 64 ? 15.742 -12.453 -6.668 1 92.69 64 PHE B O 1
ATOM 2666 N N . PRO B 1 65 ? 15.367 -10.844 -8.273 1 91.94 65 PRO B N 1
ATOM 2667 C CA . PRO B 1 65 ? 14.586 -11.812 -9.039 1 91.94 65 PRO B CA 1
ATOM 2668 C C . PRO B 1 65 ? 15.43 -12.969 -9.562 1 91.94 65 PRO B C 1
ATOM 2670 O O . PRO B 1 65 ? 16.609 -12.781 -9.898 1 91.94 65 PRO B O 1
ATOM 2673 N N . SER B 1 66 ? 14.828 -14.117 -9.531 1 86.88 66 SER B N 1
ATOM 2674 C CA . SER B 1 66 ? 15.516 -15.266 -10.117 1 86.88 66 SER B CA 1
ATOM 2675 C C . SER B 1 66 ? 15.578 -15.156 -11.633 1 86.88 66 SER B C 1
ATOM 2677 O O . SER B 1 66 ? 14.562 -14.891 -12.281 1 86.88 66 SER B O 1
ATOM 2679 N N . PRO B 1 67 ? 16.781 -15.273 -12.148 1 86.69 67 PRO B N 1
ATOM 2680 C CA . PRO B 1 67 ? 16.859 -15.266 -13.617 1 86.69 67 PRO B CA 1
ATOM 2681 C C . PRO B 1 67 ? 16.031 -16.391 -14.25 1 86.69 67 PRO B C 1
ATOM 2683 O O . PRO B 1 67 ? 15.969 -17.484 -13.711 1 86.69 67 PRO B O 1
ATOM 2686 N N . PHE B 1 68 ? 15.383 -16.094 -15.297 1 89.06 68 PHE B N 1
ATOM 2687 C CA . PHE B 1 68 ? 14.508 -17.016 -16.016 1 89.06 68 PHE B CA 1
ATOM 2688 C C . PHE B 1 68 ? 14.523 -16.734 -17.5 1 89.06 68 PHE B C 1
ATOM 2690 O O . PHE B 1 68 ? 14.289 -15.594 -17.922 1 89.06 68 PHE B O 1
ATOM 2697 N N . PRO B 1 69 ? 14.844 -17.734 -18.328 1 89.88 69 PRO B N 1
ATOM 2698 C CA . PRO B 1 69 ? 14.875 -17.484 -19.781 1 89.88 69 PRO B CA 1
ATOM 2699 C C . PRO B 1 69 ? 13.531 -16.984 -20.312 1 89.88 69 PRO B C 1
ATOM 2701 O O . PRO B 1 69 ? 12.492 -17.578 -20.016 1 89.88 69 PRO B O 1
ATOM 2704 N N . THR B 1 70 ? 13.609 -15.945 -21.109 1 89.69 70 THR B N 1
ATOM 2705 C CA . THR B 1 70 ? 12.406 -15.297 -21.641 1 89.69 70 THR B CA 1
ATOM 2706 C C . THR B 1 70 ? 11.586 -16.266 -22.469 1 89.69 70 THR B C 1
ATOM 2708 O O . THR B 1 70 ? 10.352 -16.25 -22.422 1 89.69 70 THR B O 1
ATOM 2711 N N . TYR B 1 71 ? 12.281 -17.109 -23.234 1 92.44 71 TYR B N 1
ATOM 2712 C CA . TYR B 1 71 ? 11.523 -18 -24.109 1 92.44 71 TYR B CA 1
ATOM 2713 C C . TYR B 1 71 ? 10.75 -19.031 -23.297 1 92.44 71 TYR B C 1
ATOM 2715 O O . TYR B 1 71 ? 9.648 -19.438 -23.672 1 92.44 71 TYR B O 1
ATOM 2723 N N . LEU B 1 72 ? 11.281 -19.438 -22.141 1 93.75 72 LEU B N 1
ATOM 2724 C CA . LEU B 1 72 ? 10.555 -20.344 -21.266 1 93.75 72 LEU B CA 1
ATOM 2725 C C . LEU B 1 72 ? 9.391 -19.625 -20.578 1 93.75 72 LEU B C 1
ATOM 2727 O O . LEU B 1 72 ? 8.312 -20.203 -20.422 1 93.75 72 LEU B O 1
ATOM 2731 N N . TYR B 1 73 ? 9.641 -18.438 -20.172 1 92 73 TYR B N 1
ATOM 2732 C CA . TYR B 1 73 ? 8.602 -17.594 -19.578 1 92 73 TYR B CA 1
ATOM 2733 C C . TYR B 1 73 ? 7.41 -17.469 -20.516 1 92 73 TYR B C 1
ATOM 2735 O O . TYR B 1 73 ? 6.262 -17.656 -20.109 1 92 73 TYR B O 1
ATOM 2743 N N . ASN B 1 74 ? 7.66 -17.188 -21.734 1 92.19 74 ASN B N 1
ATOM 2744 C CA . ASN B 1 74 ? 6.613 -17.031 -22.75 1 92.19 74 ASN B CA 1
ATOM 2745 C C . ASN B 1 74 ? 5.879 -18.344 -23 1 92.19 74 ASN B C 1
ATOM 2747 O O . ASN B 1 74 ? 4.66 -18.359 -23.172 1 92.19 74 ASN B O 1
ATOM 2751 N N . GLU B 1 75 ? 6.598 -19.359 -23 1 94.5 75 GLU B N 1
ATOM 2752 C CA . GLU B 1 75 ? 5.988 -20.672 -23.172 1 94.5 75 GLU B CA 1
ATOM 2753 C C . GLU B 1 75 ? 5.016 -21 -22.031 1 94.5 75 GLU B C 1
ATOM 2755 O O . GLU B 1 75 ? 3.918 -21.5 -22.281 1 94.5 75 GLU B O 1
ATOM 2760 N N . ALA B 1 76 ? 5.445 -20.719 -20.859 1 93.88 76 ALA B N 1
ATOM 2761 C CA . ALA B 1 76 ? 4.59 -20.969 -19.703 1 93.88 76 ALA B CA 1
ATOM 2762 C C . ALA B 1 76 ? 3.289 -20.172 -19.812 1 93.88 76 ALA B C 1
ATOM 2764 O O . ALA B 1 76 ? 2.211 -20.688 -19.516 1 93.88 76 ALA B O 1
ATOM 2765 N N . PHE B 1 77 ? 3.387 -18.969 -20.234 1 91.62 77 PHE B N 1
ATOM 2766 C CA . PHE B 1 77 ? 2.217 -18.109 -20.391 1 91.62 77 PHE B CA 1
ATOM 2767 C C . PHE B 1 77 ? 1.299 -18.625 -21.484 1 91.62 77 PHE B C 1
ATOM 2769 O O . PHE B 1 77 ? 0.077 -18.656 -21.328 1 91.62 77 PHE B O 1
ATOM 2776 N N . GLN B 1 78 ? 1.872 -19.078 -22.531 1 93.56 78 GLN B N 1
ATOM 2777 C CA . GLN B 1 78 ? 1.107 -19.5 -23.703 1 93.56 78 GLN B CA 1
ATOM 2778 C C . GLN B 1 78 ? 0.331 -20.781 -23.422 1 93.56 78 GLN B C 1
ATOM 2780 O O . GLN B 1 78 ? -0.786 -20.953 -23.922 1 93.56 78 GLN B O 1
ATOM 2785 N N . VAL B 1 79 ? 0.874 -21.609 -22.672 1 95.62 79 VAL B N 1
ATOM 2786 C CA . VAL B 1 79 ? 0.267 -22.922 -22.484 1 95.62 79 VAL B CA 1
ATOM 2787 C C . VAL B 1 79 ? -0.78 -22.859 -21.375 1 95.62 79 VAL B C 1
ATOM 2789 O O . VAL B 1 79 ? -1.594 -23.781 -21.234 1 95.62 79 VAL B O 1
ATOM 2792 N N . GLN B 1 80 ? -0.828 -21.781 -20.625 1 93.44 80 GLN B N 1
ATOM 2793 C CA . GLN B 1 80 ? -1.691 -21.688 -19.453 1 93.44 80 GLN B CA 1
ATOM 2794 C C . GLN B 1 80 ? -3.156 -21.891 -19.828 1 93.44 80 GLN B C 1
ATOM 2796 O O . GLN B 1 80 ? -3.887 -22.594 -19.125 1 93.44 80 GLN B O 1
ATOM 2801 N N . LYS B 1 81 ? -3.619 -21.266 -20.906 1 93 81 LYS B N 1
ATOM 2802 C CA . LYS B 1 81 ? -5.008 -21.422 -21.344 1 93 81 LYS B CA 1
ATOM 2803 C C . LYS B 1 81 ? -5.34 -22.875 -21.641 1 93 81 LYS B C 1
ATOM 2805 O O . LYS B 1 81 ? -6.418 -23.359 -21.281 1 93 81 LYS B O 1
ATOM 2810 N N . ASP B 1 82 ? -4.422 -23.531 -22.281 1 95.44 82 ASP B N 1
ATOM 2811 C CA . ASP B 1 82 ? -4.629 -24.922 -22.625 1 95.44 82 ASP B CA 1
ATOM 2812 C C . ASP B 1 82 ? -4.746 -25.797 -21.375 1 95.44 82 ASP B C 1
ATOM 2814 O O . ASP B 1 82 ? -5.645 -26.625 -21.281 1 95.44 82 ASP B O 1
ATOM 2818 N N . PHE B 1 83 ? -3.898 -25.578 -20.453 1 94.75 83 PHE B N 1
ATOM 2819 C CA . PHE B 1 83 ? -3.947 -26.328 -19.203 1 94.75 83 PHE B CA 1
ATOM 2820 C C . PHE B 1 83 ? -5.238 -26.047 -18.453 1 94.75 83 PHE B C 1
ATOM 2822 O O . PHE B 1 83 ? -5.855 -26.969 -17.906 1 94.75 83 PHE B O 1
ATOM 2829 N N . GLN B 1 84 ? -5.629 -24.812 -18.391 1 92.81 84 GLN B N 1
ATOM 2830 C CA . GLN B 1 84 ? -6.871 -24.453 -17.719 1 92.81 84 GLN B CA 1
ATOM 2831 C C . GLN B 1 84 ? -8.07 -25.141 -18.375 1 92.81 84 GLN B C 1
ATOM 2833 O O . GLN B 1 84 ? -8.961 -25.625 -17.672 1 92.81 84 GLN B O 1
ATOM 2838 N N . THR B 1 85 ? -8.078 -25.141 -19.703 1 94.62 85 THR B N 1
ATOM 2839 C CA . THR B 1 85 ? -9.156 -25.797 -20.438 1 94.62 85 THR B CA 1
ATOM 2840 C C . THR B 1 85 ? -9.156 -27.297 -20.141 1 94.62 85 THR B C 1
ATOM 2842 O O . THR B 1 85 ? -10.219 -27.891 -19.891 1 94.62 85 THR B O 1
ATOM 2845 N N . LEU B 1 86 ? -8.023 -27.812 -20.172 1 95.25 86 LEU B N 1
ATOM 2846 C CA . LEU B 1 86 ? -7.883 -29.25 -19.906 1 95.25 86 LEU B CA 1
ATOM 2847 C C . LEU B 1 86 ? -8.422 -29.609 -18.531 1 95.25 86 LEU B C 1
ATOM 2849 O O . LEU B 1 86 ? -9.25 -30.516 -18.391 1 95.25 86 LEU B O 1
ATOM 2853 N N . PHE B 1 87 ? -8.023 -28.906 -17.516 1 93.62 87 PHE B N 1
ATOM 2854 C CA . PHE B 1 87 ? -8.406 -29.234 -16.141 1 93.62 87 PHE B CA 1
ATOM 2855 C C . PHE B 1 87 ? -9.883 -28.922 -15.906 1 93.62 87 PHE B C 1
ATOM 2857 O O . PHE B 1 87 ? -10.555 -29.641 -15.148 1 93.62 87 PHE B O 1
ATOM 2864 N N . HIS B 1 88 ? -10.367 -27.859 -16.531 1 92.31 88 HIS B N 1
ATOM 2865 C CA . HIS B 1 88 ? -11.789 -27.578 -16.453 1 92.31 88 HIS B CA 1
ATOM 2866 C C . HIS B 1 88 ? -12.617 -28.719 -17.047 1 92.31 88 HIS B C 1
ATOM 2868 O O . HIS B 1 88 ? -13.562 -29.188 -16.406 1 92.31 88 HIS B O 1
ATOM 2874 N N . ARG B 1 89 ? -12.258 -29.188 -18.234 1 93.56 89 ARG B N 1
ATOM 2875 C CA . ARG B 1 89 ? -12.977 -30.266 -18.891 1 93.56 89 ARG B CA 1
ATOM 2876 C C . ARG B 1 89 ? -12.867 -31.562 -18.078 1 93.56 89 ARG B C 1
ATOM 2878 O O . ARG B 1 89 ? -13.844 -32.312 -17.953 1 93.56 89 ARG B O 1
ATOM 2885 N N . ALA B 1 90 ? -11.719 -31.766 -17.578 1 93.62 90 ALA B N 1
ATOM 2886 C CA . ALA B 1 90 ? -11.508 -32.938 -16.734 1 93.62 90 ALA B CA 1
ATOM 2887 C C . ALA B 1 90 ? -12.406 -32.906 -15.5 1 93.62 90 ALA B C 1
ATOM 2889 O O . ALA B 1 90 ? -12.922 -33.938 -15.062 1 93.62 90 ALA B O 1
ATOM 2890 N N . SER B 1 91 ? -12.625 -31.734 -14.906 1 90.5 91 SER B N 1
ATOM 2891 C CA . SER B 1 91 ? -13.422 -31.578 -13.688 1 90.5 91 SER B CA 1
ATOM 2892 C C . SER B 1 91 ? -14.898 -31.812 -13.961 1 90.5 91 SER B C 1
ATOM 2894 O O . SER B 1 91 ? -15.68 -32.031 -13.031 1 90.5 91 SER B O 1
ATOM 2896 N N . LEU B 1 92 ? -15.242 -31.828 -15.297 1 89.88 92 LEU B N 1
ATOM 2897 C CA . LEU B 1 92 ? -16.625 -32.031 -15.68 1 89.88 92 LEU B CA 1
ATOM 2898 C C . LEU B 1 92 ? -16.828 -33.469 -16.234 1 89.88 92 LEU B C 1
ATOM 2900 O O . LEU B 1 92 ? -17.953 -33.844 -16.594 1 89.88 92 LEU B O 1
ATOM 2904 N N . ASP B 1 93 ? -15.742 -34.219 -16.281 1 94.12 93 ASP B N 1
ATOM 2905 C CA . ASP B 1 93 ? -15.773 -35.594 -16.812 1 94.12 93 ASP B CA 1
ATOM 2906 C C . ASP B 1 93 ? -15.906 -36.625 -15.688 1 94.12 93 ASP B C 1
ATOM 2908 O O . ASP B 1 93 ? -14.906 -37 -15.078 1 94.12 93 ASP B O 1
ATOM 2912 N N . HIS B 1 94 ? -17.109 -37.094 -15.531 1 94.06 94 HIS B N 1
ATOM 2913 C CA . HIS B 1 94 ? -17.391 -38 -14.422 1 94.06 94 HIS B CA 1
ATOM 2914 C C . HIS B 1 94 ? -16.531 -39.25 -14.523 1 94.06 94 HIS B C 1
ATOM 2916 O O . HIS B 1 94 ? -15.969 -39.688 -13.523 1 94.06 94 HIS B O 1
ATOM 2922 N N . GLU B 1 95 ? -16.531 -39.781 -15.711 1 95.56 95 GLU B N 1
ATOM 2923 C CA . GLU B 1 95 ? -15.781 -41.031 -15.883 1 95.56 95 GLU B CA 1
ATOM 2924 C C . GLU B 1 95 ? -14.297 -40.844 -15.578 1 95.56 95 GLU B C 1
ATOM 2926 O O . GLU B 1 95 ? -13.672 -41.688 -14.945 1 95.56 95 GLU B O 1
ATOM 2931 N N . PHE B 1 96 ? -13.805 -39.781 -15.992 1 95.31 96 PHE B N 1
ATOM 2932 C CA . PHE B 1 96 ? -12.414 -39.469 -15.719 1 95.31 96 PHE B CA 1
ATOM 2933 C C . PHE B 1 96 ? -12.172 -39.344 -14.219 1 95.31 96 PHE B C 1
ATOM 2935 O O . PHE B 1 96 ? -11.203 -39.906 -13.695 1 95.31 96 PHE B O 1
ATOM 2942 N N . ILE B 1 97 ? -13 -38.594 -13.523 1 93.88 97 ILE B N 1
ATOM 2943 C CA . ILE B 1 97 ? -12.867 -38.375 -12.086 1 93.88 97 ILE B CA 1
ATOM 2944 C C . ILE B 1 97 ? -12.969 -39.688 -11.344 1 93.88 97 ILE B C 1
ATOM 2946 O O . ILE B 1 97 ? -12.117 -40 -10.508 1 93.88 97 ILE B O 1
ATOM 2950 N N . LYS B 1 98 ? -13.938 -40.438 -11.711 1 93.38 98 LYS B N 1
ATOM 2951 C CA . LYS B 1 98 ? -14.172 -41.719 -11.07 1 93.38 98 LYS B CA 1
ATOM 2952 C C . LYS B 1 98 ? -12.977 -42.656 -11.242 1 93.38 98 LYS B C 1
ATOM 2954 O O . LYS B 1 98 ? -12.484 -43.219 -10.266 1 93.38 98 LYS B O 1
ATOM 2959 N N . ASP B 1 99 ? -12.5 -42.75 -12.438 1 94.75 99 ASP B N 1
ATOM 2960 C CA . ASP B 1 99 ? -11.398 -43.656 -12.75 1 94.75 99 ASP B CA 1
ATOM 2961 C C . ASP B 1 99 ? -10.102 -43.188 -12.094 1 94.75 99 ASP B C 1
ATOM 2963 O O . ASP B 1 99 ? -9.297 -44 -11.641 1 94.75 99 ASP B O 1
ATOM 2967 N N . SER B 1 100 ? -9.906 -41.906 -12.039 1 92.69 100 SER B N 1
ATOM 2968 C CA . SER B 1 100 ? -8.672 -41.312 -11.516 1 92.69 100 SER B CA 1
ATOM 2969 C C . SER B 1 100 ? -8.609 -41.438 -10 1 92.69 100 SER B C 1
ATOM 2971 O O . SER B 1 100 ? -7.527 -41.562 -9.43 1 92.69 100 SER B O 1
ATOM 2973 N N . LEU B 1 101 ? -9.75 -41.406 -9.273 1 92.06 101 LEU B N 1
ATOM 2974 C CA . LEU B 1 101 ? -9.75 -41.312 -7.816 1 92.06 101 LEU B CA 1
ATOM 2975 C C . LEU B 1 101 ? -10.102 -42.656 -7.176 1 92.06 101 LEU B C 1
ATOM 2977 O O . LEU B 1 101 ? -10.055 -42.812 -5.953 1 92.06 101 LEU B O 1
ATOM 2981 N N . LYS B 1 102 ? -10.414 -43.656 -8 1 90.38 102 LYS B N 1
ATOM 2982 C CA . LYS B 1 102 ? -10.922 -44.938 -7.523 1 90.38 102 LYS B CA 1
ATOM 2983 C C . LYS B 1 102 ? -9.984 -45.531 -6.48 1 90.38 102 LYS B C 1
ATOM 2985 O O . LYS B 1 102 ? -10.445 -46.062 -5.461 1 90.38 102 LYS B O 1
ATOM 2990 N N . SER B 1 103 ? -8.711 -45.438 -6.727 1 89.5 103 SER B N 1
ATOM 2991 C CA . SER B 1 103 ? -7.738 -46.031 -5.812 1 89.5 103 SER B CA 1
ATOM 2992 C C . SER B 1 103 ? -7.461 -45.125 -4.625 1 89.5 103 SER B C 1
ATOM 2994 O O . SER B 1 103 ? -7.203 -45.594 -3.518 1 89.5 103 SER B O 1
ATOM 2996 N N . VAL B 1 104 ? -7.531 -43.875 -4.828 1 89 104 VAL B N 1
ATOM 2997 C CA . VAL B 1 104 ? -7.164 -42.875 -3.82 1 89 104 VAL B CA 1
ATOM 2998 C C . VAL B 1 104 ? -8.25 -42.812 -2.75 1 89 104 VAL B C 1
ATOM 3000 O O . VAL B 1 104 ? -7.953 -42.656 -1.562 1 89 104 VAL B O 1
ATOM 3003 N N . ILE B 1 105 ? -9.508 -42.938 -3.104 1 89.31 105 ILE B N 1
ATOM 3004 C CA . ILE B 1 105 ? -10.633 -42.75 -2.189 1 89.31 105 ILE B CA 1
ATOM 3005 C C . ILE B 1 105 ? -10.672 -43.875 -1.171 1 89.31 105 ILE B C 1
ATOM 3007 O O . ILE B 1 105 ? -11.266 -43.75 -0.097 1 89.31 105 ILE B O 1
ATOM 3011 N N . ILE B 1 106 ? -10.008 -44.938 -1.478 1 88.62 106 ILE B N 1
ATOM 3012 C CA . ILE B 1 106 ? -9.945 -46.062 -0.557 1 88.62 106 ILE B CA 1
ATOM 3013 C C . ILE B 1 106 ? -8.953 -45.75 0.566 1 88.62 106 ILE B C 1
ATOM 3015 O O . ILE B 1 106 ? -9.164 -46.156 1.713 1 88.62 106 ILE B O 1
ATOM 3019 N N . HIS B 1 107 ? -7.91 -45.031 0.253 1 90.88 107 HIS B N 1
ATOM 3020 C CA . HIS B 1 107 ? -6.805 -44.844 1.188 1 90.88 107 HIS B CA 1
ATOM 3021 C C . HIS B 1 107 ? -6.797 -43.469 1.802 1 90.88 107 HIS B C 1
ATOM 3023 O O . HIS B 1 107 ? -6.145 -43.219 2.82 1 90.88 107 HIS B O 1
ATOM 3029 N N . ASP B 1 108 ? -7.434 -42.531 1.295 1 91.94 108 ASP B N 1
ATOM 3030 C CA . ASP B 1 108 ? -7.422 -41.125 1.771 1 91.94 108 ASP B CA 1
ATOM 3031 C C . ASP B 1 108 ? -8.828 -40.688 2.15 1 91.94 108 ASP B C 1
ATOM 3033 O O . ASP B 1 108 ? -9.633 -40.344 1.279 1 91.94 108 ASP B O 1
ATOM 3037 N N . GLU B 1 109 ? -9.031 -40.5 3.396 1 92.38 109 GLU B N 1
ATOM 3038 C CA . GLU B 1 109 ? -10.352 -40.156 3.918 1 92.38 109 GLU B CA 1
ATOM 3039 C C . GLU B 1 109 ? -10.805 -38.781 3.416 1 92.38 109 GLU B C 1
ATOM 3041 O O . GLU B 1 109 ? -11.992 -38.594 3.158 1 92.38 109 GLU B O 1
ATOM 3046 N N . PHE B 1 110 ? -10.008 -37.938 3.412 1 91.19 110 PHE B N 1
ATOM 3047 C CA . PHE B 1 110 ? -10.352 -36.594 2.943 1 91.19 110 PHE B CA 1
ATOM 3048 C C . PHE B 1 110 ? -10.867 -36.625 1.508 1 91.19 110 PHE B C 1
ATOM 3050 O O . PHE B 1 110 ? -11.922 -36.094 1.202 1 91.19 110 PHE B O 1
ATOM 3057 N N . THR B 1 111 ? -10.094 -37.25 0.629 1 91.25 111 THR B N 1
ATOM 3058 C CA . THR B 1 111 ? -10.477 -37.344 -0.774 1 91.25 111 THR B CA 1
ATOM 3059 C C . THR B 1 111 ? -11.781 -38.125 -0.919 1 91.25 111 THR B C 1
ATOM 3061 O O . THR B 1 111 ? -12.609 -37.812 -1.775 1 91.25 111 THR B O 1
ATOM 3064 N N . LYS B 1 112 ? -11.984 -39.062 -0.106 1 94.19 112 LYS B N 1
ATOM 3065 C CA . LYS B 1 112 ? -13.227 -39.844 -0.126 1 94.19 112 LYS B CA 1
ATOM 3066 C C . LYS B 1 112 ? -14.43 -38.938 0.172 1 94.19 112 LYS B C 1
ATOM 3068 O O . LYS B 1 112 ? -15.453 -39.031 -0.514 1 94.19 112 LYS B O 1
ATOM 3073 N N . LEU B 1 113 ? -14.25 -38.188 1.183 1 94.38 113 LEU B N 1
ATOM 3074 C CA . LEU B 1 113 ? -15.344 -37.281 1.557 1 94.38 113 LEU B CA 1
ATOM 3075 C C . LEU B 1 113 ? -15.688 -36.344 0.413 1 94.38 113 LEU B C 1
ATOM 3077 O O . LEU B 1 113 ? -16.859 -36.062 0.16 1 94.38 113 LEU B O 1
ATOM 3081 N N . GLN B 1 114 ? -14.688 -35.844 -0.266 1 92.5 114 GLN B N 1
ATOM 3082 C CA . GLN B 1 114 ? -14.914 -34.938 -1.401 1 92.5 114 GLN B CA 1
ATOM 3083 C C . GLN B 1 114 ? -15.625 -35.656 -2.537 1 92.5 114 GLN B C 1
ATOM 3085 O O . GLN B 1 114 ? -16.531 -35.125 -3.164 1 92.5 114 GLN B O 1
ATOM 3090 N N . TYR B 1 115 ? -15.188 -36.812 -2.771 1 93.69 115 TYR B N 1
ATOM 3091 C CA . TYR B 1 115 ? -15.789 -37.594 -3.836 1 93.69 115 TYR B CA 1
ATOM 3092 C C . TYR B 1 115 ? -17.25 -37.906 -3.521 1 93.69 115 TYR B C 1
ATOM 3094 O O . TYR B 1 115 ? -18.109 -37.844 -4.402 1 93.69 115 TYR B O 1
ATOM 3102 N N . ASP B 1 116 ? -17.531 -38.312 -2.281 1 94.56 116 ASP B N 1
ATOM 3103 C CA . ASP B 1 116 ? -18.906 -38.594 -1.865 1 94.56 116 ASP B CA 1
ATOM 3104 C C . ASP B 1 116 ? -19.797 -37.375 -2.061 1 94.56 116 ASP B C 1
ATOM 3106 O O . ASP B 1 116 ? -20.938 -37.5 -2.533 1 94.56 116 ASP B O 1
ATOM 3110 N N . LEU B 1 117 ? -19.297 -36.312 -1.637 1 94.06 117 LEU B N 1
ATOM 3111 C CA . LEU B 1 117 ? -20.047 -35.062 -1.831 1 94.06 117 LEU B CA 1
ATOM 3112 C C . LEU B 1 117 ? -20.281 -34.812 -3.312 1 94.06 117 LEU B C 1
ATOM 3114 O O . LEU B 1 117 ? -21.375 -34.375 -3.707 1 94.06 117 LEU B O 1
ATOM 3118 N N . TYR B 1 118 ? -19.234 -35 -4.102 1 92.31 118 TYR B N 1
ATOM 3119 C CA . TYR B 1 118 ? -19.328 -34.844 -5.547 1 92.31 118 TYR B CA 1
ATOM 3120 C C . TYR B 1 118 ? -20.422 -35.75 -6.121 1 92.31 118 TYR B C 1
ATOM 3122 O O . TYR B 1 118 ? -21.234 -35.312 -6.934 1 92.31 118 TYR B O 1
ATOM 3130 N N . GLU B 1 119 ? -20.531 -36.906 -5.719 1 93.44 119 GLU B N 1
ATOM 3131 C CA . GLU B 1 119 ? -21.516 -37.875 -6.195 1 93.44 119 GLU B CA 1
ATOM 3132 C C . GLU B 1 119 ? -22.938 -37.438 -5.828 1 93.44 119 GLU B C 1
ATOM 3134 O O . GLU B 1 119 ? -23.859 -37.562 -6.621 1 93.44 119 GLU B O 1
ATOM 3139 N N . ILE B 1 120 ? -22.984 -36.938 -4.574 1 94.62 120 ILE B N 1
ATOM 3140 C CA . ILE B 1 120 ? -24.297 -36.438 -4.125 1 94.62 120 ILE B CA 1
ATOM 3141 C C . ILE B 1 120 ? -24.766 -35.312 -5.027 1 94.62 120 ILE B C 1
ATOM 3143 O O . ILE B 1 120 ? -25.891 -35.312 -5.516 1 94.62 120 ILE B O 1
ATOM 3147 N N . VAL B 1 121 ? -23.891 -34.406 -5.266 1 92.19 121 VAL B N 1
ATOM 3148 C CA . VAL B 1 121 ? -24.234 -33.219 -6.07 1 92.19 121 VAL B CA 1
ATOM 3149 C C . VAL B 1 121 ? -24.531 -33.656 -7.508 1 92.19 121 VAL B C 1
ATOM 3151 O O . VAL B 1 121 ? -25.453 -33.156 -8.133 1 92.19 121 VAL B O 1
ATOM 3154 N N . ARG B 1 122 ? -23.734 -34.5 -8.062 1 92.19 122 ARG B N 1
ATOM 3155 C CA . ARG B 1 122 ? -23.922 -35 -9.422 1 92.19 122 ARG B CA 1
ATOM 3156 C C . ARG B 1 122 ? -25.281 -35.656 -9.594 1 92.19 122 ARG B C 1
ATOM 3158 O O . ARG B 1 122 ? -25.969 -35.406 -10.586 1 92.19 122 ARG B O 1
ATOM 3165 N N . GLN B 1 123 ? -25.625 -36.375 -8.703 1 92.88 123 GLN B N 1
ATOM 3166 C CA . GLN B 1 123 ? -26.891 -37.094 -8.766 1 92.88 123 GLN B CA 1
ATOM 3167 C C . GLN B 1 123 ? -28.078 -36.156 -8.656 1 92.88 123 GLN B C 1
ATOM 3169 O O . GLN B 1 123 ? -29.109 -36.344 -9.289 1 92.88 123 GLN B O 1
ATOM 3174 N N . GLU B 1 124 ? -27.906 -35.156 -7.848 1 92.81 124 GLU B N 1
ATOM 3175 C CA . GLU B 1 124 ? -28.969 -34.156 -7.68 1 92.81 124 GLU B CA 1
ATOM 3176 C C . GLU B 1 124 ? -29.078 -33.25 -8.906 1 92.81 124 GLU B C 1
ATOM 3178 O O . GLU B 1 124 ? -30.109 -32.656 -9.148 1 92.81 124 GLU B O 1
ATOM 3183 N N . GLY B 1 125 ? -28.031 -33.219 -9.742 1 88.94 125 GLY B N 1
ATOM 3184 C CA . GLY B 1 125 ? -27.969 -32.375 -10.906 1 88.94 125 GLY B CA 1
ATOM 3185 C C . GLY B 1 125 ? -27.109 -31.141 -10.688 1 88.94 125 GLY B C 1
ATOM 3186 O O . GLY B 1 125 ? -27.328 -30.375 -9.742 1 88.94 125 GLY B O 1
ATOM 3187 N N . ILE B 1 126 ? -26.156 -30.984 -11.398 1 80.44 126 ILE B N 1
ATOM 3188 C CA . ILE B 1 126 ? -25.25 -29.844 -11.32 1 80.44 126 ILE B CA 1
ATOM 3189 C C . ILE B 1 126 ? -25.969 -28.578 -11.797 1 80.44 126 ILE B C 1
ATOM 3191 O O . ILE B 1 126 ? -26.422 -28.516 -12.945 1 80.44 126 ILE B O 1
ATOM 3195 N N . LYS B 1 127 ? -26.031 -27.594 -10.984 1 74.94 127 LYS B N 1
ATOM 3196 C CA . LYS B 1 127 ? -26.859 -26.422 -11.227 1 74.94 127 LYS B CA 1
ATOM 3197 C C . LYS B 1 127 ? -26.047 -25.266 -11.805 1 74.94 127 LYS B C 1
ATOM 3199 O O . LYS B 1 127 ? -26.516 -24.531 -12.672 1 74.94 127 LYS B O 1
ATOM 3204 N N . PRO B 1 128 ? -24.781 -25.281 -11.406 1 75.19 128 PRO B N 1
ATOM 3205 C CA . PRO B 1 128 ? -24.094 -24.078 -11.859 1 75.19 128 PRO B CA 1
ATOM 3206 C C . PRO B 1 128 ? -23.922 -24.016 -13.375 1 75.19 128 PRO B C 1
ATOM 3208 O O . PRO B 1 128 ? -23.609 -25.031 -14 1 75.19 128 PRO B O 1
ATOM 3211 N N . LYS B 1 129 ? -24.188 -22.766 -13.93 1 83.31 129 LYS B N 1
ATOM 3212 C CA . LYS B 1 129 ? -24 -22.516 -15.359 1 83.31 129 LYS B CA 1
ATOM 3213 C C . LYS B 1 129 ? -22.734 -21.719 -15.641 1 83.31 129 LYS B C 1
ATOM 3215 O O . LYS B 1 129 ? -22.25 -21.703 -16.766 1 83.31 129 LYS B O 1
ATOM 3220 N N . ILE B 1 130 ? -22.266 -21.109 -14.578 1 89 130 ILE B N 1
ATOM 3221 C CA . ILE B 1 130 ? -21.078 -20.266 -14.703 1 89 130 ILE B CA 1
ATOM 3222 C C . ILE B 1 130 ? -19.984 -20.781 -13.773 1 89 130 ILE B C 1
ATOM 3224 O O . ILE B 1 130 ? -20.234 -21.125 -12.617 1 89 130 ILE B O 1
ATOM 3228 N N . TYR B 1 131 ? -18.844 -20.938 -14.391 1 90.19 131 TYR B N 1
ATOM 3229 C CA . TYR B 1 131 ? -17.688 -21.375 -13.609 1 90.19 131 TYR B CA 1
ATOM 3230 C C . TYR B 1 131 ? -16.578 -20.344 -13.648 1 90.19 131 TYR B C 1
ATOM 3232 O O . TYR B 1 131 ? -16.266 -19.781 -14.703 1 90.19 131 TYR B O 1
ATOM 3240 N N . PHE B 1 132 ? -16.062 -19.984 -12.492 1 90.88 132 PHE B N 1
ATOM 3241 C CA . PHE B 1 132 ? -14.844 -19.172 -12.359 1 90.88 132 PHE B CA 1
ATOM 3242 C C . PHE B 1 132 ? -13.797 -19.906 -11.523 1 90.88 132 PHE B C 1
ATOM 3244 O O . PHE B 1 132 ? -14.016 -20.172 -10.336 1 90.88 132 PHE B O 1
ATOM 3251 N N . ASP B 1 133 ? -12.727 -20.266 -12.195 1 89.88 133 ASP B N 1
ATOM 3252 C CA . ASP B 1 133 ? -11.672 -21.047 -11.555 1 89.88 133 ASP B CA 1
ATOM 3253 C C . ASP B 1 133 ? -10.367 -20.25 -11.477 1 89.88 133 ASP B C 1
ATOM 3255 O O . ASP B 1 133 ? -9.922 -19.688 -12.477 1 89.88 133 ASP B O 1
ATOM 3259 N N . ILE B 1 134 ? -9.906 -20.203 -10.273 1 90.56 134 ILE B N 1
ATOM 3260 C CA . ILE B 1 134 ? -8.562 -19.672 -10.094 1 90.56 134 ILE B CA 1
ATOM 3261 C C . ILE B 1 134 ? -7.566 -20.812 -9.93 1 90.56 134 ILE B C 1
ATOM 3263 O O . ILE B 1 134 ? -7.75 -21.688 -9.078 1 90.56 134 ILE B O 1
ATOM 3267 N N . ALA B 1 135 ? -6.566 -20.781 -10.781 1 91.88 135 ALA B N 1
ATOM 3268 C CA . ALA B 1 135 ? -5.562 -21.844 -10.727 1 91.88 135 ALA B CA 1
ATOM 3269 C C . ALA B 1 135 ? -4.152 -21.281 -10.82 1 91.88 135 ALA B C 1
ATOM 3271 O O . ALA B 1 135 ? -3.951 -20.188 -11.375 1 91.88 135 ALA B O 1
ATOM 3272 N N . ARG B 1 136 ? -3.295 -21.984 -10.242 1 92.06 136 ARG B N 1
ATOM 3273 C CA . ARG B 1 136 ? -1.871 -21.688 -10.352 1 92.06 136 ARG B CA 1
ATOM 3274 C C . ARG B 1 136 ? -1.097 -22.891 -10.891 1 92.06 136 ARG B C 1
ATOM 3276 O O . ARG B 1 136 ? -1.211 -24 -10.367 1 92.06 136 ARG B O 1
ATOM 3283 N N . SER B 1 137 ? -0.357 -22.641 -11.922 1 93 137 SER B N 1
ATOM 3284 C CA . SER B 1 137 ? 0.482 -23.672 -12.531 1 93 137 SER B CA 1
ATOM 3285 C C . SER B 1 137 ? 1.949 -23.469 -12.164 1 93 137 SER B C 1
ATOM 3287 O O . SER B 1 137 ? 2.531 -22.422 -12.453 1 93 137 SER B O 1
ATOM 3289 N N . ASP B 1 138 ? 2.48 -24.469 -11.555 1 92.94 138 ASP B N 1
ATOM 3290 C CA . ASP B 1 138 ? 3.875 -24.391 -11.133 1 92.94 138 ASP B CA 1
ATOM 3291 C C . ASP B 1 138 ? 4.793 -25.062 -12.148 1 92.94 138 ASP B C 1
ATOM 3293 O O . ASP B 1 138 ? 4.461 -26.125 -12.695 1 92.94 138 ASP B O 1
ATOM 3297 N N . TYR B 1 139 ? 5.926 -24.391 -12.359 1 93.56 139 TYR B N 1
ATOM 3298 C CA . TYR B 1 139 ? 6.895 -24.891 -13.336 1 93.56 139 TYR B CA 1
ATOM 3299 C C . TYR B 1 139 ? 8.281 -24.984 -12.719 1 93.56 139 TYR B C 1
ATOM 3301 O O . TYR B 1 139 ? 8.625 -24.203 -11.82 1 93.56 139 TYR B O 1
ATOM 3309 N N . MET B 1 140 ? 9.062 -25.938 -13.195 1 92.75 140 MET B N 1
ATOM 3310 C CA . MET B 1 140 ? 10.484 -26.031 -12.906 1 92.75 140 MET B CA 1
ATOM 3311 C C . MET B 1 140 ? 11.297 -26.078 -14.195 1 92.75 140 MET B C 1
ATOM 3313 O O . MET B 1 140 ? 10.852 -26.625 -15.203 1 92.75 140 MET B O 1
ATOM 3317 N N . ILE B 1 141 ? 12.438 -25.484 -14.086 1 91.75 141 ILE B N 1
ATOM 3318 C CA . ILE B 1 141 ? 13.336 -25.469 -15.242 1 91.75 141 ILE B CA 1
ATOM 3319 C C . ILE B 1 141 ? 14.242 -26.688 -15.203 1 91.75 141 ILE B C 1
ATOM 3321 O O . ILE B 1 141 ? 14.727 -27.078 -14.141 1 91.75 141 ILE B O 1
ATOM 3325 N N . ASP B 1 142 ? 14.375 -27.266 -16.391 1 91.69 142 ASP B N 1
ATOM 3326 C CA . ASP B 1 142 ? 15.297 -28.375 -16.578 1 91.69 142 ASP B CA 1
ATOM 3327 C C . ASP B 1 142 ? 16.328 -28.062 -17.672 1 91.69 142 ASP B C 1
ATOM 3329 O O . ASP B 1 142 ? 15.969 -27.594 -18.75 1 91.69 142 ASP B O 1
ATOM 3333 N N . GLN B 1 143 ? 17.594 -28.266 -17.328 1 90.12 143 GLN B N 1
ATOM 3334 C CA . GLN B 1 143 ? 18.625 -28.125 -18.344 1 90.12 143 GLN B CA 1
ATOM 3335 C C . GLN B 1 143 ? 18.734 -29.375 -19.188 1 90.12 143 GLN B C 1
ATOM 3337 O O . GLN B 1 143 ? 19.141 -30.438 -18.703 1 90.12 143 GLN B O 1
ATOM 3342 N N . VAL B 1 144 ? 18.453 -29.266 -20.516 1 92.25 144 VAL B N 1
ATOM 3343 C CA . VAL B 1 144 ? 18.375 -30.453 -21.375 1 92.25 144 VAL B CA 1
ATOM 3344 C C . VAL B 1 144 ? 19.641 -30.562 -22.234 1 92.25 144 VAL B C 1
ATOM 3346 O O . VAL B 1 144 ? 19.922 -31.625 -22.797 1 92.25 144 VAL B O 1
ATOM 3349 N N . LYS B 1 145 ? 20.328 -29.375 -22.391 1 90.5 145 LYS B N 1
ATOM 3350 C CA . LYS B 1 145 ? 21.625 -29.359 -23.062 1 90.5 145 LYS B CA 1
ATOM 3351 C C . LYS B 1 145 ? 22.719 -28.844 -22.156 1 90.5 145 LYS B C 1
ATOM 3353 O O . LYS B 1 145 ? 22.641 -27.734 -21.641 1 90.5 145 LYS B O 1
ATOM 3358 N N . THR B 1 146 ? 23.688 -29.656 -21.891 1 86.56 146 THR B N 1
ATOM 3359 C CA . THR B 1 146 ? 24.797 -29.25 -21.047 1 86.56 146 THR B CA 1
ATOM 3360 C C . THR B 1 146 ? 25.812 -28.422 -21.828 1 86.56 146 THR B C 1
ATOM 3362 O O . THR B 1 146 ? 26.484 -27.562 -21.266 1 86.56 146 THR B O 1
ATOM 3365 N N . GLU B 1 147 ? 26.016 -28.781 -23.047 1 86.5 147 GLU B N 1
ATOM 3366 C CA . GLU B 1 147 ? 26.891 -28.031 -23.938 1 86.5 147 GLU B CA 1
ATOM 3367 C C . GLU B 1 147 ? 26.109 -27.391 -25.078 1 86.5 147 GLU B C 1
ATOM 3369 O O . GLU B 1 147 ? 25.25 -28.031 -25.688 1 86.5 147 GLU B O 1
ATOM 3374 N N . TYR B 1 148 ? 26.172 -26.078 -25.109 1 87.06 148 TYR B N 1
ATOM 3375 C CA . TYR B 1 148 ? 25.531 -25.359 -26.203 1 87.06 148 TYR B CA 1
ATOM 3376 C C . TYR B 1 148 ? 26.328 -24.109 -26.578 1 87.06 148 TYR B C 1
ATOM 3378 O O . TYR B 1 148 ? 27.219 -23.703 -25.828 1 87.06 148 TYR B O 1
ATOM 3386 N N . ASP B 1 149 ? 26.203 -23.609 -27.797 1 89.19 149 ASP B N 1
ATOM 3387 C CA . ASP B 1 149 ? 26.906 -22.438 -28.297 1 89.19 149 ASP B CA 1
ATOM 3388 C C . ASP B 1 149 ? 26.406 -21.172 -27.609 1 89.19 149 ASP B C 1
ATOM 3390 O O . ASP B 1 149 ? 25.344 -20.641 -27.938 1 89.19 149 ASP B O 1
ATOM 3394 N N . SER B 1 150 ? 27.156 -20.672 -26.672 1 83.5 150 SER B N 1
ATOM 3395 C CA . SER B 1 150 ? 26.781 -19.516 -25.859 1 83.5 150 SER B CA 1
ATOM 3396 C C . SER B 1 150 ? 26.766 -18.234 -26.688 1 83.5 150 SER B C 1
ATOM 3398 O O . SER B 1 150 ? 26.266 -17.203 -26.234 1 83.5 150 SER B O 1
ATOM 3400 N N . SER B 1 151 ? 27.328 -18.297 -27.844 1 86.88 151 SER B N 1
ATOM 3401 C CA . SER B 1 151 ? 27.344 -17.141 -28.719 1 86.88 151 SER B CA 1
ATOM 3402 C C . SER B 1 151 ? 26 -16.984 -29.453 1 86.88 151 SER B C 1
ATOM 3404 O O . SER B 1 151 ? 25.719 -15.914 -30 1 86.88 151 SER B O 1
ATOM 3406 N N . LYS B 1 152 ? 25.266 -18.062 -29.516 1 90.25 152 LYS B N 1
ATOM 3407 C CA . LYS B 1 152 ? 23.953 -18.031 -30.156 1 90.25 152 LYS B CA 1
ATOM 3408 C C . LYS B 1 152 ? 22.859 -17.688 -29.156 1 90.25 152 LYS B C 1
ATOM 3410 O O . LYS B 1 152 ? 23.016 -17.938 -27.953 1 90.25 152 LYS B O 1
ATOM 3415 N N . PRO B 1 153 ? 21.734 -17.094 -29.688 1 89.12 153 PRO B N 1
ATOM 3416 C CA . PRO B 1 153 ? 20.625 -16.797 -28.797 1 89.12 153 PRO B CA 1
ATOM 3417 C C . PRO B 1 153 ? 20.047 -18.047 -28.141 1 89.12 153 PRO B C 1
ATOM 3419 O O . PRO B 1 153 ? 19.953 -19.109 -28.781 1 89.12 153 PRO B O 1
ATOM 3422 N N . LEU B 1 154 ? 19.641 -17.875 -26.844 1 87.69 154 LEU B N 1
ATOM 3423 C CA . LEU B 1 154 ? 19.062 -18.984 -26.094 1 87.69 154 LEU B CA 1
ATOM 3424 C C . LEU B 1 154 ? 17.812 -19.531 -26.797 1 87.69 154 LEU B C 1
ATOM 3426 O O . LEU B 1 154 ? 17.484 -20.703 -26.656 1 87.69 154 LEU B O 1
ATOM 3430 N N . THR B 1 155 ? 17.156 -18.672 -27.562 1 89.19 155 THR B N 1
ATOM 3431 C CA . THR B 1 155 ? 15.938 -19.062 -28.266 1 89.19 155 THR B CA 1
ATOM 3432 C C . THR B 1 155 ? 16.25 -20.094 -29.359 1 89.19 155 THR B C 1
ATOM 3434 O O . THR B 1 155 ? 15.391 -20.875 -29.734 1 89.19 155 THR B O 1
ATOM 3437 N N . GLU B 1 156 ? 17.422 -20 -29.812 1 90.31 156 GLU B N 1
ATOM 3438 C CA . GLU B 1 156 ? 17.859 -20.922 -30.859 1 90.31 156 GLU B CA 1
ATOM 3439 C C . GLU B 1 156 ? 18.453 -22.203 -30.266 1 90.31 156 GLU B C 1
ATOM 3441 O O . GLU B 1 156 ? 18.094 -23.312 -30.672 1 90.31 156 GLU B O 1
ATOM 3446 N N . GLU B 1 157 ? 19.281 -22.078 -29.25 1 90.56 157 GLU B N 1
ATOM 3447 C CA . GLU B 1 157 ? 19.969 -23.203 -28.641 1 90.56 157 GLU B CA 1
ATOM 3448 C C . GLU B 1 157 ? 19.031 -24 -27.734 1 90.56 157 GLU B C 1
ATOM 3450 O O . GLU B 1 157 ? 19.141 -25.234 -27.656 1 90.56 157 GLU B O 1
ATOM 3455 N N . ARG B 1 158 ? 18.188 -23.328 -27.031 1 92.5 158 ARG B N 1
ATOM 3456 C CA . ARG B 1 158 ? 17.172 -23.859 -26.125 1 92.5 158 ARG B CA 1
ATOM 3457 C C . ARG B 1 158 ? 17.734 -24.938 -25.219 1 92.5 158 ARG B C 1
ATOM 3459 O O . ARG B 1 158 ? 17.234 -26.078 -25.203 1 92.5 158 ARG B O 1
ATOM 3466 N N . PRO B 1 159 ? 18.766 -24.516 -24.453 1 92.81 159 PRO B N 1
ATOM 3467 C CA . PRO B 1 159 ? 19.391 -25.5 -23.562 1 92.81 159 PRO B CA 1
ATOM 3468 C C . PRO B 1 159 ? 18.516 -25.875 -22.375 1 92.81 159 PRO B C 1
ATOM 3470 O O . PRO B 1 159 ? 18.797 -26.844 -21.656 1 92.81 159 PRO B O 1
ATOM 3473 N N . TYR B 1 160 ? 17.406 -25.125 -22.141 1 93 160 TYR B N 1
ATOM 3474 C CA . TYR B 1 160 ? 16.516 -25.344 -21 1 93 160 TYR B CA 1
ATOM 3475 C C . TYR B 1 160 ? 15.086 -25.625 -21.469 1 93 160 TYR B C 1
ATOM 3477 O O . TYR B 1 160 ? 14.695 -25.219 -22.562 1 93 160 TYR B O 1
ATOM 3485 N N . GLU B 1 161 ? 14.367 -26.391 -20.688 1 94.88 161 GLU B N 1
ATOM 3486 C CA . GLU B 1 161 ? 12.938 -26.609 -20.859 1 94.88 161 GLU B CA 1
ATOM 3487 C C . GLU B 1 161 ? 12.188 -26.453 -19.547 1 94.88 161 GLU B C 1
ATOM 3489 O O . GLU B 1 161 ? 12.781 -26.531 -18.469 1 94.88 161 GLU B O 1
ATOM 3494 N N . ILE B 1 162 ? 10.945 -26.078 -19.609 1 93.94 162 ILE B N 1
ATOM 3495 C CA . ILE B 1 162 ? 10.133 -25.984 -18.406 1 93.94 162 ILE B CA 1
ATOM 3496 C C . ILE B 1 162 ? 9.234 -27.219 -18.297 1 93.94 162 ILE B C 1
ATOM 3498 O O . ILE B 1 162 ? 8.758 -27.734 -19.297 1 93.94 162 ILE B O 1
ATOM 3502 N N . LYS B 1 163 ? 9.148 -27.703 -17.125 1 94.19 163 LYS B N 1
ATOM 3503 C CA . LYS B 1 163 ? 8.234 -28.812 -16.797 1 94.19 163 LYS B CA 1
ATOM 3504 C C . LYS B 1 163 ? 7.141 -28.344 -15.844 1 94.19 163 LYS B C 1
ATOM 3506 O O . LYS B 1 163 ? 7.422 -27.734 -14.82 1 94.19 163 LYS B O 1
ATOM 3511 N N . GLN B 1 164 ? 5.898 -28.562 -16.312 1 94.06 164 GLN B N 1
ATOM 3512 C CA . GLN B 1 164 ? 4.777 -28.297 -15.422 1 94.06 164 GLN B CA 1
ATOM 3513 C C . GLN B 1 164 ? 4.699 -29.328 -14.312 1 94.06 164 GLN B C 1
ATOM 3515 O O . GLN B 1 164 ? 4.523 -30.531 -14.586 1 94.06 164 GLN B O 1
ATOM 3520 N N . ILE B 1 165 ? 4.848 -28.891 -13.07 1 92.62 165 ILE B N 1
ATOM 3521 C CA . ILE B 1 165 ? 5.066 -29.875 -12.016 1 92.62 165 ILE B CA 1
ATOM 3522 C C . ILE B 1 165 ? 3.828 -29.969 -11.125 1 92.62 165 ILE B C 1
ATOM 3524 O O . ILE B 1 165 ? 3.631 -30.953 -10.422 1 92.62 165 ILE B O 1
ATOM 3528 N N . GLU B 1 166 ? 3.016 -29 -11.141 1 90.81 166 GLU B N 1
ATOM 3529 C CA . GLU B 1 166 ? 1.85 -29.031 -10.266 1 90.81 166 GLU B CA 1
ATOM 3530 C C . GLU B 1 166 ? 0.82 -27.984 -10.688 1 90.81 166 GLU B C 1
ATOM 3532 O O . GLU B 1 166 ? 1.182 -26.875 -11.07 1 90.81 166 GLU B O 1
ATOM 3537 N N . MET B 1 167 ? -0.399 -28.438 -10.695 1 90.81 167 MET B N 1
ATOM 3538 C CA . MET B 1 167 ? -1.518 -27.5 -10.844 1 90.81 167 MET B CA 1
ATOM 3539 C C . MET B 1 167 ? -2.281 -27.359 -9.531 1 90.81 167 MET B C 1
ATOM 3541 O O . MET B 1 167 ? -2.824 -28.328 -9.008 1 90.81 167 MET B O 1
ATOM 3545 N N . ASN B 1 168 ? -2.283 -26.125 -9.031 1 88.62 168 ASN B N 1
ATOM 3546 C CA . ASN B 1 168 ? -2.998 -25.828 -7.797 1 88.62 168 ASN B CA 1
ATOM 3547 C C . ASN B 1 168 ? -4.379 -25.234 -8.078 1 88.62 168 ASN B C 1
ATOM 3549 O O . ASN B 1 168 ? -4.488 -24.156 -8.664 1 88.62 168 ASN B O 1
ATOM 3553 N N . MET B 1 169 ? -5.383 -25.891 -7.652 1 85.38 169 MET B N 1
ATOM 3554 C CA . MET B 1 169 ? -6.742 -25.438 -7.934 1 85.38 169 MET B CA 1
ATOM 3555 C C . MET B 1 169 ? -7.469 -25.062 -6.645 1 85.38 169 MET B C 1
ATOM 3557 O O . MET B 1 169 ? -8.602 -24.594 -6.684 1 85.38 169 MET B O 1
ATOM 3561 N N . ILE B 1 170 ? -6.891 -25.359 -5.516 1 71.44 170 ILE B N 1
ATOM 3562 C CA . ILE B 1 170 ? -7.488 -25 -4.234 1 71.44 170 ILE B CA 1
ATOM 3563 C C . ILE B 1 170 ? -6.695 -23.875 -3.59 1 71.44 170 ILE B C 1
ATOM 3565 O O . ILE B 1 170 ? -7.246 -22.797 -3.312 1 71.44 170 ILE B O 1
ATOM 3569 N N . ALA B 1 171 ? -5.418 -24.156 -3.498 1 74.88 171 ALA B N 1
ATOM 3570 C CA . ALA B 1 171 ? -4.551 -23.172 -2.859 1 74.88 171 ALA B CA 1
ATOM 3571 C C . ALA B 1 171 ? -3.729 -22.406 -3.896 1 74.88 171 ALA B C 1
ATOM 3573 O O . ALA B 1 171 ? -2.527 -22.641 -4.039 1 74.88 171 ALA B O 1
ATOM 3574 N N . ALA B 1 172 ? -4.371 -21.609 -4.762 1 75.38 172 ALA B N 1
ATOM 3575 C CA . ALA B 1 172 ? -3.639 -20.766 -5.699 1 75.38 172 ALA B CA 1
ATOM 3576 C C . ALA B 1 172 ? -3.133 -19.5 -5.02 1 75.38 172 ALA B C 1
ATOM 3578 O O . ALA B 1 172 ? -3.012 -18.453 -5.656 1 75.38 172 ALA B O 1
ATOM 3579 N N . SER B 1 173 ? -2.561 -19.562 -3.885 1 75.75 173 SER B N 1
ATOM 3580 C CA . SER B 1 173 ? -2.182 -18.562 -2.893 1 75.75 173 SER B CA 1
ATOM 3581 C C . SER B 1 173 ? -1.216 -17.547 -3.479 1 75.75 173 SER B C 1
ATOM 3583 O O . SER B 1 173 ? -0.638 -17.766 -4.543 1 75.75 173 SER B O 1
ATOM 3585 N N . PHE B 1 174 ? -1.146 -16.406 -2.996 1 83.81 174 PHE B N 1
ATOM 3586 C CA . PHE B 1 174 ? -0.101 -15.383 -3.016 1 83.81 174 PHE B CA 1
ATOM 3587 C C . PHE B 1 174 ? -0.183 -14.547 -4.285 1 83.81 174 PHE B C 1
ATOM 3589 O O . PHE B 1 174 ? 0.797 -13.906 -4.68 1 83.81 174 PHE B O 1
ATOM 3596 N N . SER B 1 175 ? -1.267 -14.602 -4.957 1 88.19 175 SER B N 1
ATOM 3597 C CA . SER B 1 175 ? -1.435 -13.688 -6.082 1 88.19 175 SER B CA 1
ATOM 3598 C C . SER B 1 175 ? -1.469 -12.234 -5.613 1 88.19 175 SER B C 1
ATOM 3600 O O . SER B 1 175 ? -1.071 -11.328 -6.352 1 88.19 175 SER B O 1
ATOM 3602 N N . GLY B 1 176 ? -1.938 -12.055 -4.445 1 91.44 176 GLY B N 1
ATOM 3603 C CA . GLY B 1 176 ? -2.002 -10.711 -3.887 1 91.44 176 GLY B CA 1
ATOM 3604 C C . GLY B 1 176 ? -0.637 -10.133 -3.566 1 91.44 176 GLY B C 1
ATOM 3605 O O . GLY B 1 176 ? -0.199 -9.172 -4.203 1 91.44 176 GLY B O 1
ATOM 3606 N N . LEU B 1 177 ? 0.112 -10.789 -2.727 1 92.38 177 LEU B N 1
ATOM 3607 C CA . LEU B 1 177 ? 1.406 -10.289 -2.277 1 92.38 177 LEU B CA 1
ATOM 3608 C C . LEU B 1 177 ? 2.424 -10.312 -3.412 1 92.38 177 LEU B C 1
ATOM 3610 O O . LEU B 1 177 ? 3.246 -9.398 -3.533 1 92.38 177 LEU B O 1
ATOM 3614 N N . SER B 1 178 ? 2.336 -11.359 -4.238 1 91.5 178 SER B N 1
ATOM 3615 C CA . SER B 1 178 ? 3.32 -11.484 -5.305 1 91.5 178 SER B CA 1
ATOM 3616 C C . SER B 1 178 ? 3.17 -10.359 -6.328 1 91.5 178 SER B C 1
ATOM 3618 O O . SER B 1 178 ? 4.102 -10.07 -7.082 1 91.5 178 SER B O 1
ATOM 3620 N N . SER B 1 179 ? 2.041 -9.773 -6.367 1 92.06 179 SER B N 1
ATOM 3621 C CA . SER B 1 179 ? 1.762 -8.719 -7.336 1 92.06 179 SER B CA 1
ATOM 3622 C C . SER B 1 179 ? 2.576 -7.461 -7.035 1 92.06 179 SER B C 1
ATOM 3624 O O . SER B 1 179 ? 2.695 -6.574 -7.887 1 92.06 179 SER B O 1
ATOM 3626 N N . SER B 1 180 ? 3.174 -7.363 -5.879 1 92.75 180 SER B N 1
ATOM 3627 C CA . SER B 1 180 ? 4.004 -6.223 -5.508 1 92.75 180 SER B CA 1
ATOM 3628 C C . SER B 1 180 ? 5.477 -6.492 -5.801 1 92.75 180 SER B C 1
ATOM 3630 O O . SER B 1 180 ? 6.297 -5.574 -5.789 1 92.75 180 SER B O 1
ATOM 3632 N N . MET B 1 181 ? 5.859 -7.684 -6.105 1 93.56 181 MET B N 1
ATOM 3633 C CA . MET B 1 181 ? 7.254 -8.102 -6.184 1 93.56 181 MET B CA 1
ATOM 3634 C C . MET B 1 181 ? 7.969 -7.402 -7.336 1 93.56 181 MET B C 1
ATOM 3636 O O . MET B 1 181 ? 9.102 -6.938 -7.18 1 93.56 181 MET B O 1
ATOM 3640 N N . PRO B 1 182 ? 7.32 -7.344 -8.531 1 93.44 182 PRO B N 1
ATOM 3641 C CA . PRO B 1 182 ? 8.008 -6.641 -9.609 1 93.44 182 PRO B CA 1
ATOM 3642 C C . PRO B 1 182 ? 8.375 -5.207 -9.242 1 93.44 182 PRO B C 1
ATOM 3644 O O . PRO B 1 182 ? 9.492 -4.758 -9.523 1 93.44 182 PRO B O 1
ATOM 3647 N N . SER B 1 183 ? 7.449 -4.5 -8.602 1 94 183 SER B N 1
ATOM 3648 C CA . SER B 1 183 ? 7.723 -3.131 -8.172 1 94 183 SER B CA 1
ATOM 3649 C C . SER B 1 183 ? 8.828 -3.088 -7.129 1 94 183 SER B C 1
ATOM 3651 O O . SER B 1 183 ? 9.688 -2.205 -7.16 1 94 183 SER B O 1
ATOM 3653 N N . LEU B 1 184 ? 8.805 -4.023 -6.195 1 96 184 LEU B N 1
ATOM 3654 C CA . LEU B 1 184 ? 9.844 -4.094 -5.184 1 96 184 LEU B CA 1
ATOM 3655 C C . LEU B 1 184 ? 11.211 -4.32 -5.82 1 96 184 LEU B C 1
ATOM 3657 O O . LEU B 1 184 ? 12.188 -3.648 -5.477 1 96 184 LEU B O 1
ATOM 3661 N N . HIS B 1 185 ? 11.281 -5.25 -6.762 1 95.38 185 HIS B N 1
ATOM 3662 C CA . HIS B 1 185 ? 12.555 -5.551 -7.418 1 95.38 185 HIS B CA 1
ATOM 3663 C C . HIS B 1 185 ? 13.062 -4.348 -8.203 1 95.38 185 HIS B C 1
ATOM 3665 O O . HIS B 1 185 ? 14.266 -4.07 -8.211 1 95.38 185 HIS B O 1
ATOM 3671 N N . ARG B 1 186 ? 12.188 -3.689 -8.875 1 93.69 186 ARG B N 1
ATOM 3672 C CA . ARG B 1 186 ? 12.594 -2.482 -9.594 1 93.69 186 ARG B CA 1
ATOM 3673 C C . ARG B 1 186 ? 13.109 -1.423 -8.625 1 93.69 186 ARG B C 1
ATOM 3675 O O . ARG B 1 186 ? 14.086 -0.736 -8.914 1 93.69 186 ARG B O 1
ATOM 3682 N N . TYR B 1 187 ? 12.469 -1.302 -7.523 1 93.81 187 TYR B N 1
ATOM 3683 C CA . TYR B 1 187 ? 12.93 -0.392 -6.48 1 93.81 187 TYR B CA 1
ATOM 3684 C C . TYR B 1 187 ? 14.328 -0.767 -6.012 1 93.81 187 TYR B C 1
ATOM 3686 O O . TYR B 1 187 ? 15.203 0.092 -5.91 1 93.81 187 TYR B O 1
ATOM 3694 N N . ILE B 1 188 ? 14.523 -2.023 -5.758 1 95.44 188 ILE B N 1
ATOM 3695 C CA . ILE B 1 188 ? 15.812 -2.525 -5.293 1 95.44 188 ILE B CA 1
ATOM 3696 C C . ILE B 1 188 ? 16.891 -2.217 -6.328 1 95.44 188 ILE B C 1
ATOM 3698 O O . ILE B 1 188 ? 17.984 -1.771 -5.98 1 95.44 188 ILE B O 1
ATOM 3702 N N . ALA B 1 189 ? 16.578 -2.443 -7.582 1 93.62 189 ALA B N 1
ATOM 3703 C CA . ALA B 1 189 ? 17.531 -2.135 -8.648 1 93.62 189 ALA B CA 1
ATOM 3704 C C . ALA B 1 189 ? 17.891 -0.653 -8.648 1 93.62 189 ALA B C 1
ATOM 3706 O O . ALA B 1 189 ? 19.062 -0.293 -8.859 1 93.62 189 ALA B O 1
ATOM 3707 N N . SER B 1 190 ? 16.891 0.178 -8.43 1 91.12 190 SER B N 1
ATOM 3708 C CA . SER B 1 190 ? 17.125 1.619 -8.398 1 91.12 190 SER B CA 1
ATOM 3709 C C . SER B 1 190 ? 18.016 2.014 -7.227 1 91.12 190 SER B C 1
ATOM 3711 O O . SER B 1 190 ? 18.844 2.926 -7.348 1 91.12 190 SER B O 1
ATOM 3713 N N . GLU B 1 191 ? 17.891 1.369 -6.109 1 91.56 191 GLU B N 1
ATOM 3714 C CA . GLU B 1 191 ? 18.719 1.634 -4.934 1 91.56 191 GLU B CA 1
ATOM 3715 C C . GLU B 1 191 ? 20.156 1.2 -5.16 1 91.56 191 GLU B C 1
ATOM 3717 O O . GLU B 1 191 ? 21.094 1.841 -4.664 1 91.56 191 GLU B O 1
ATOM 3722 N N . LEU B 1 192 ? 20.266 0.16 -5.898 1 92.62 192 LEU B N 1
ATOM 3723 C CA . LEU B 1 192 ? 21.594 -0.397 -6.121 1 92.62 192 LEU B CA 1
ATOM 3724 C C . LEU B 1 192 ? 22.312 0.325 -7.262 1 92.62 192 LEU B C 1
ATOM 3726 O O . LEU B 1 192 ? 23.531 0.286 -7.359 1 92.62 192 LEU B O 1
ATOM 3730 N N . GLU B 1 193 ? 21.5 0.907 -8.188 1 89 193 GLU B N 1
ATOM 3731 C CA . GLU B 1 193 ? 22.016 1.638 -9.344 1 89 193 GLU B CA 1
ATOM 3732 C C . GLU B 1 193 ? 23 0.788 -10.133 1 89 193 GLU B C 1
ATOM 3734 O O . GLU B 1 193 ? 22.688 -0.335 -10.531 1 89 193 GLU B O 1
ATOM 3739 N N . GLU B 1 194 ? 24.297 1.243 -10.18 1 87.38 194 GLU B N 1
ATOM 3740 C CA . GLU B 1 194 ? 25.312 0.576 -11 1 87.38 194 GLU B CA 1
ATOM 3741 C C . GLU B 1 194 ? 25.672 -0.788 -10.422 1 87.38 194 GLU B C 1
ATOM 3743 O O . GLU B 1 194 ? 26.25 -1.63 -11.117 1 87.38 194 GLU B O 1
ATOM 3748 N N . HIS B 1 195 ? 25.344 -1.026 -9.188 1 90.81 195 HIS B N 1
ATOM 3749 C CA . HIS B 1 195 ? 25.703 -2.275 -8.531 1 90.81 195 HIS B CA 1
ATOM 3750 C C . HIS B 1 195 ? 24.609 -3.33 -8.711 1 90.81 195 HIS B C 1
ATOM 3752 O O . HIS B 1 195 ? 24.766 -4.469 -8.266 1 90.81 195 HIS B O 1
ATOM 3758 N N . SER B 1 196 ? 23.547 -3.006 -9.375 1 91.56 196 SER B N 1
ATOM 3759 C CA . SER B 1 196 ? 22.453 -3.959 -9.547 1 91.56 196 SER B CA 1
ATOM 3760 C C . SER B 1 196 ? 22.891 -5.148 -10.398 1 91.56 196 SER B C 1
ATOM 3762 O O . SER B 1 196 ? 23.453 -4.973 -11.484 1 91.56 196 SER B O 1
ATOM 3764 N N . PRO B 1 197 ? 22.656 -6.336 -9.883 1 90.12 197 PRO B N 1
ATOM 3765 C CA . PRO B 1 197 ? 23.031 -7.523 -10.648 1 90.12 197 PRO B CA 1
ATOM 3766 C C . PRO B 1 197 ? 22 -7.887 -11.719 1 90.12 197 PRO B C 1
ATOM 3768 O O . PRO B 1 197 ? 22.156 -8.898 -12.406 1 90.12 197 PRO B O 1
ATOM 3771 N N . PHE B 1 198 ? 20.906 -7.156 -11.828 1 87.94 198 PHE B N 1
ATOM 3772 C CA . PHE B 1 198 ? 19.875 -7.41 -12.82 1 87.94 198 PHE B CA 1
ATOM 3773 C C . PHE B 1 198 ? 19.375 -6.105 -13.422 1 87.94 198 PHE B C 1
ATOM 3775 O O . PHE B 1 198 ? 19.594 -5.027 -12.867 1 87.94 198 PHE B O 1
ATOM 3782 N N . ASN B 1 199 ? 18.766 -6.254 -14.578 1 89.44 199 ASN B N 1
ATOM 3783 C CA . ASN B 1 199 ? 18.203 -5.113 -15.289 1 89.44 199 ASN B CA 1
ATOM 3784 C C . ASN B 1 199 ? 16.734 -4.895 -14.914 1 89.44 199 ASN B C 1
ATOM 3786 O O . ASN B 1 199 ? 15.898 -5.758 -15.156 1 89.44 199 ASN B O 1
ATOM 3790 N N . LYS B 1 200 ? 16.484 -3.744 -14.359 1 90.31 200 LYS B N 1
ATOM 3791 C CA . LYS B 1 200 ? 15.141 -3.432 -13.883 1 90.31 200 LYS B CA 1
ATOM 3792 C C . LYS B 1 200 ? 14.125 -3.488 -15.023 1 90.31 200 LYS B C 1
ATOM 3794 O O . LYS B 1 200 ? 12.961 -3.822 -14.805 1 90.31 200 LYS B O 1
ATOM 3799 N N . GLU B 1 201 ? 14.5 -3.195 -16.234 1 89.19 201 GLU B N 1
ATOM 3800 C CA . GLU B 1 201 ? 13.609 -3.184 -17.391 1 89.19 201 GLU B CA 1
ATOM 3801 C C . GLU B 1 201 ? 13.195 -4.598 -17.781 1 89.19 201 GLU B C 1
ATOM 3803 O O . GLU B 1 201 ? 12.234 -4.785 -18.531 1 89.19 201 GLU B O 1
ATOM 3808 N N . LYS B 1 202 ? 13.961 -5.547 -17.344 1 89.44 202 LYS B N 1
ATOM 3809 C CA . LYS B 1 202 ? 13.688 -6.934 -17.703 1 89.44 202 LYS B CA 1
ATOM 3810 C C . LYS B 1 202 ? 12.812 -7.613 -16.656 1 89.44 202 LYS B C 1
ATOM 3812 O O . LYS B 1 202 ? 12.43 -8.773 -16.812 1 89.44 202 LYS B O 1
ATOM 3817 N N . VAL B 1 203 ? 12.531 -6.898 -15.602 1 90.81 203 VAL B N 1
ATOM 3818 C CA . VAL B 1 203 ? 11.617 -7.414 -14.594 1 90.81 203 VAL B CA 1
ATOM 3819 C C . VAL B 1 203 ? 10.188 -7.379 -15.133 1 90.81 203 VAL B C 1
ATOM 3821 O O . VAL B 1 203 ? 9.742 -6.363 -15.68 1 90.81 203 VAL B O 1
ATOM 3824 N N . SER B 1 204 ? 9.523 -8.484 -15.031 1 85.25 204 SER B N 1
ATOM 3825 C CA . SER B 1 204 ? 8.18 -8.594 -15.57 1 85.25 204 SER B CA 1
ATOM 3826 C C . SER B 1 204 ? 7.254 -7.535 -14.977 1 85.25 204 SER B C 1
ATOM 3828 O O . SER B 1 204 ? 7.332 -7.23 -13.789 1 85.25 204 SER B O 1
ATOM 3830 N N . MET B 1 205 ? 6.348 -6.941 -15.75 1 79.31 205 MET B N 1
ATOM 3831 C CA . MET B 1 205 ? 5.383 -5.934 -15.32 1 79.31 205 MET B CA 1
ATOM 3832 C C . MET B 1 205 ? 4.012 -6.562 -15.086 1 79.31 205 MET B C 1
ATOM 3834 O O . MET B 1 205 ? 3.049 -5.859 -14.766 1 79.31 205 MET B O 1
ATOM 3838 N N . ARG B 1 206 ? 3.955 -7.789 -15.172 1 79.44 206 ARG B N 1
ATOM 3839 C CA . ARG B 1 206 ? 2.652 -8.438 -15.047 1 79.44 206 ARG B CA 1
ATOM 3840 C C . ARG B 1 206 ? 2.236 -8.539 -13.586 1 79.44 206 ARG B C 1
ATOM 3842 O O . ARG B 1 206 ? 3.008 -9.008 -12.742 1 79.44 206 ARG B O 1
ATOM 3849 N N . VAL B 1 207 ? 0.988 -8.102 -13.367 1 85.62 207 VAL B N 1
ATOM 3850 C CA . VAL B 1 207 ? 0.399 -8.102 -12.031 1 85.62 207 VAL B CA 1
ATOM 3851 C C . VAL B 1 207 ? -0.822 -9.016 -12.008 1 85.62 207 VAL B C 1
ATOM 3853 O O . VAL B 1 207 ? -1.911 -8.625 -12.43 1 85.62 207 VAL B O 1
ATOM 3856 N N . PRO B 1 208 ? -0.659 -10.219 -11.445 1 88.31 208 PRO B N 1
ATOM 3857 C CA . PRO B 1 208 ? -1.714 -11.227 -11.531 1 88.31 208 PRO B CA 1
ATOM 3858 C C . PRO B 1 208 ? -2.996 -10.805 -10.82 1 88.31 208 PRO B C 1
ATOM 3860 O O . PRO B 1 208 ? -4.094 -11.148 -11.258 1 88.31 208 PRO B O 1
ATOM 3863 N N . ILE B 1 209 ? -2.953 -10.008 -9.805 1 91.94 209 ILE B N 1
ATOM 3864 C CA . ILE B 1 209 ? -4.086 -9.734 -8.93 1 91.94 209 ILE B CA 1
ATOM 3865 C C . ILE B 1 209 ? -5.145 -8.93 -9.68 1 91.94 209 ILE B C 1
ATOM 3867 O O . ILE B 1 209 ? -6.34 -9.086 -9.43 1 91.94 209 ILE B O 1
ATOM 3871 N N . ASN B 1 210 ? -4.723 -8.047 -10.586 1 88.88 210 ASN B N 1
ATOM 3872 C CA . ASN B 1 210 ? -5.68 -7.262 -11.359 1 88.88 210 ASN B CA 1
ATOM 3873 C C . ASN B 1 210 ? -6.551 -8.148 -12.242 1 88.88 210 ASN B C 1
ATOM 3875 O O . ASN B 1 210 ? -7.77 -7.98 -12.289 1 88.88 210 ASN B O 1
ATOM 3879 N N . GLY B 1 211 ? -5.883 -9.086 -12.891 1 90.06 211 GLY B N 1
ATOM 3880 C CA . GLY B 1 211 ? -6.633 -10.016 -13.719 1 90.06 211 GLY B CA 1
ATOM 3881 C C . GLY B 1 211 ? -7.59 -10.883 -12.922 1 90.06 211 GLY B C 1
ATOM 3882 O O . GLY B 1 211 ? -8.711 -11.141 -13.359 1 90.06 211 GLY B O 1
ATOM 3883 N N . LEU B 1 212 ? -7.199 -11.305 -11.773 1 92.44 212 LEU B N 1
ATOM 3884 C CA . LEU B 1 212 ? -8.039 -12.133 -10.914 1 92.44 212 LEU B CA 1
ATOM 3885 C C . LEU B 1 212 ? -9.25 -11.344 -10.43 1 92.44 212 LEU B C 1
ATOM 3887 O O . LEU B 1 212 ? -10.375 -11.844 -10.461 1 92.44 212 LEU B O 1
ATOM 3891 N N . GLY B 1 213 ? -8.992 -10.117 -9.945 1 91.94 213 GLY B N 1
ATOM 3892 C CA . GLY B 1 213 ? -10.086 -9.266 -9.523 1 91.94 213 GLY B CA 1
ATOM 3893 C C . GLY B 1 213 ? -11.109 -9.008 -10.617 1 91.94 213 GLY B C 1
ATOM 3894 O O . GLY B 1 213 ? -12.312 -9.094 -10.383 1 91.94 213 GLY B O 1
ATOM 3895 N N . GLU B 1 214 ? -10.609 -8.703 -11.766 1 92.19 214 GLU B N 1
ATOM 3896 C CA . GLU B 1 214 ? -11.477 -8.461 -12.914 1 92.19 214 GLU B CA 1
ATOM 3897 C C . GLU B 1 214 ? -12.266 -9.711 -13.273 1 92.19 214 GLU B C 1
ATOM 3899 O O . GLU B 1 214 ? -13.461 -9.633 -13.57 1 92.19 214 GLU B O 1
ATOM 3904 N N . GLY B 1 215 ? -11.562 -10.844 -13.297 1 93.12 215 GLY B N 1
ATOM 3905 C CA . GLY B 1 215 ? -12.242 -12.102 -13.57 1 93.12 215 GLY B CA 1
ATOM 3906 C C . GLY B 1 215 ? -13.359 -12.406 -12.594 1 93.12 215 GLY B C 1
ATOM 3907 O O . GLY B 1 215 ? -14.453 -12.82 -13 1 93.12 215 GLY B O 1
ATOM 3908 N N . MET B 1 216 ? -13.148 -12.18 -11.359 1 92.25 216 MET B N 1
ATOM 3909 C CA . MET B 1 216 ? -14.164 -12.391 -10.336 1 92.25 216 MET B CA 1
ATOM 3910 C C . MET B 1 216 ? -15.352 -11.453 -10.539 1 92.25 216 MET B C 1
ATOM 3912 O O . MET B 1 216 ? -16.5 -11.867 -10.391 1 92.25 216 MET B O 1
ATOM 3916 N N . ALA B 1 217 ? -15.047 -10.211 -10.828 1 92.81 217 ALA B N 1
ATOM 3917 C CA . ALA B 1 217 ? -16.094 -9.234 -11.078 1 92.81 217 ALA B CA 1
ATOM 3918 C C . ALA B 1 217 ? -16.969 -9.641 -12.258 1 92.81 217 ALA B C 1
ATOM 3920 O O . ALA B 1 217 ? -18.188 -9.508 -12.219 1 92.81 217 ALA B O 1
ATOM 3921 N N . GLN B 1 218 ? -16.297 -10.117 -13.281 1 93 218 GLN B N 1
ATOM 3922 C CA . GLN B 1 218 ? -17.031 -10.578 -14.461 1 93 218 GLN B CA 1
ATOM 3923 C C . GLN B 1 218 ? -17.938 -11.758 -14.117 1 93 218 GLN B C 1
ATOM 3925 O O . GLN B 1 218 ? -19.078 -11.828 -14.57 1 93 218 GLN B O 1
ATOM 3930 N N . ALA B 1 219 ? -17.391 -12.664 -13.359 1 92.62 219 ALA B N 1
ATOM 3931 C CA . ALA B 1 219 ? -18.188 -13.805 -12.93 1 92.62 219 ALA B CA 1
ATOM 3932 C C . ALA B 1 219 ? -19.391 -13.352 -12.117 1 92.62 219 ALA B C 1
ATOM 3934 O O . ALA B 1 219 ? -20.5 -13.891 -12.289 1 92.62 219 ALA B O 1
ATOM 3935 N N . PHE B 1 220 ? -19.203 -12.445 -11.273 1 91.62 220 PHE B N 1
ATOM 3936 C CA . PHE B 1 220 ? -20.266 -11.891 -10.461 1 91.62 220 PHE B CA 1
ATOM 3937 C C . PHE B 1 220 ? -21.344 -11.266 -11.344 1 91.62 220 PHE B C 1
ATOM 3939 O O . PHE B 1 220 ? -22.547 -11.469 -11.109 1 91.62 220 PHE B O 1
ATOM 3946 N N . GLU B 1 221 ? -20.922 -10.508 -12.305 1 90.5 221 GLU B N 1
ATOM 3947 C CA . GLU B 1 221 ? -21.859 -9.898 -13.242 1 90.5 221 GLU B CA 1
ATOM 3948 C C . GLU B 1 221 ? -22.656 -10.953 -14 1 90.5 221 GLU B C 1
ATOM 3950 O O . GLU B 1 221 ? -23.859 -10.836 -14.164 1 90.5 221 GLU B O 1
ATOM 3955 N N . LEU B 1 222 ? -21.984 -11.984 -14.453 1 92 222 LEU B N 1
ATOM 3956 C CA . LEU B 1 222 ? -22.609 -13.055 -15.227 1 92 222 LEU B CA 1
ATOM 3957 C C . LEU B 1 222 ? -23.594 -13.836 -14.383 1 92 222 LEU B C 1
ATOM 3959 O O . LEU B 1 222 ? -24.594 -14.344 -14.898 1 92 222 LEU B O 1
ATOM 3963 N N . TYR B 1 223 ? -23.25 -13.922 -13.133 1 89.81 223 TYR B N 1
ATOM 3964 C CA . TYR B 1 223 ? -24.203 -14.562 -12.227 1 89.81 223 TYR B CA 1
ATOM 3965 C C . TYR B 1 223 ? -25.562 -13.891 -12.305 1 89.81 223 TYR B C 1
ATOM 3967 O O . TYR B 1 223 ? -26.594 -14.547 -12.164 1 89.81 223 TYR B O 1
ATOM 3975 N N . GLY B 1 224 ? -25.641 -12.531 -12.438 1 87 224 GLY B N 1
ATOM 3976 C CA . GLY B 1 224 ? -26.828 -11.82 -12.867 1 87 224 GLY B CA 1
ATOM 3977 C C . GLY B 1 224 ? -27.844 -11.617 -11.758 1 87 224 GLY B C 1
ATOM 3978 O O .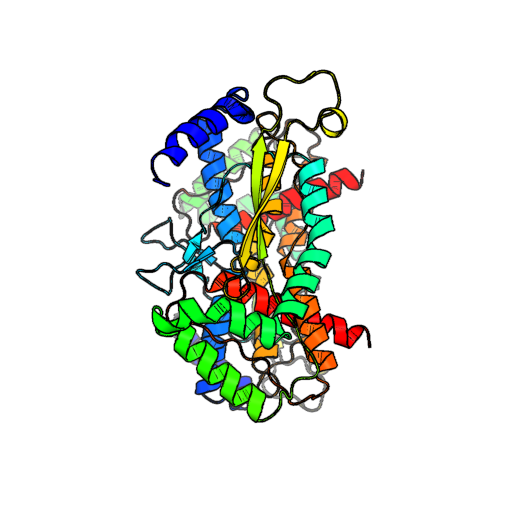 GLY B 1 224 ? -29.047 -11.516 -12.023 1 87 224 GLY B O 1
ATOM 3979 N N . ASN B 1 225 ? -27.516 -11.805 -10.578 1 87.56 225 ASN B N 1
ATOM 3980 C CA . ASN B 1 225 ? -28.359 -11.539 -9.422 1 87.56 225 ASN B CA 1
ATOM 3981 C C . ASN B 1 225 ? -27.812 -10.383 -8.586 1 87.56 225 ASN B C 1
ATOM 3983 O O . ASN B 1 225 ? -26.766 -10.508 -7.945 1 87.56 225 ASN B O 1
ATOM 3987 N N . GLU B 1 226 ? -28.484 -9.328 -8.547 1 80.94 226 GLU B N 1
ATOM 3988 C CA . GLU B 1 226 ? -28.031 -8.117 -7.871 1 80.94 226 GLU B CA 1
ATOM 3989 C C . GLU B 1 226 ? -27.984 -8.312 -6.359 1 80.94 226 GLU B C 1
ATOM 3991 O O . GLU B 1 226 ? -27.312 -7.57 -5.648 1 80.94 226 GLU B O 1
ATOM 3996 N N . ASN B 1 227 ? -28.656 -9.328 -5.91 1 86.25 227 ASN B N 1
ATOM 3997 C CA . ASN B 1 227 ? -28.688 -9.586 -4.477 1 86.25 227 ASN B CA 1
ATOM 3998 C C . ASN B 1 227 ? -27.703 -10.672 -4.07 1 86.25 227 ASN B C 1
ATOM 4000 O O . ASN B 1 227 ? -27.609 -11.031 -2.893 1 86.25 227 ASN B O 1
ATOM 4004 N N . ALA B 1 228 ? -27.047 -11.125 -5.047 1 86.62 228 ALA B N 1
ATOM 4005 C CA . ALA B 1 228 ? -26.062 -12.172 -4.754 1 86.62 228 ALA B CA 1
ATOM 4006 C C . ALA B 1 228 ? -24.906 -11.625 -3.916 1 86.62 228 ALA B C 1
ATOM 4008 O O . ALA B 1 228 ? -24.641 -10.422 -3.932 1 86.62 228 ALA B O 1
ATOM 4009 N N . VAL B 1 229 ? -24.297 -12.492 -3.141 1 86.88 229 VAL B N 1
ATOM 4010 C CA . VAL B 1 229 ? -23.125 -12.125 -2.33 1 86.88 229 VAL B CA 1
ATOM 4011 C C . VAL B 1 229 ? -21.938 -13.008 -2.705 1 86.88 229 VAL B C 1
ATOM 4013 O O . VAL B 1 229 ? -22.125 -14.141 -3.164 1 86.88 229 VAL B O 1
ATOM 4016 N N . VAL B 1 230 ? -20.828 -12.398 -2.67 1 88.12 230 VAL B N 1
ATOM 4017 C CA . VAL B 1 230 ? -19.594 -13.156 -2.771 1 88.12 230 VAL B CA 1
ATOM 4018 C C . VAL B 1 230 ? -19.062 -13.484 -1.373 1 88.12 230 VAL B C 1
ATOM 4020 O O . VAL B 1 230 ? -18.906 -12.586 -0.542 1 88.12 230 VAL B O 1
ATOM 4023 N N . LEU B 1 231 ? -18.828 -14.742 -1.216 1 87.94 231 LEU B N 1
ATOM 4024 C CA . LEU B 1 231 ? -18.391 -15.188 0.1 1 87.94 231 LEU B CA 1
ATOM 4025 C C . LEU B 1 231 ? -16.938 -15.648 0.059 1 87.94 231 LEU B C 1
ATOM 4027 O O . LEU B 1 231 ? -16.562 -16.484 -0.76 1 87.94 231 LEU B O 1
ATOM 4031 N N . PHE B 1 232 ? -16.156 -15.039 0.902 1 85.5 232 PHE B N 1
ATOM 4032 C CA . PHE B 1 232 ? -14.797 -15.5 1.142 1 85.5 232 PHE B CA 1
ATOM 4033 C C . PHE B 1 232 ? -14.719 -16.328 2.42 1 85.5 232 PHE B C 1
ATOM 4035 O O . PHE B 1 232 ? -14.984 -15.82 3.512 1 85.5 232 PHE B O 1
ATOM 4042 N N . ILE B 1 233 ? -14.398 -17.578 2.258 1 83.88 233 ILE B N 1
ATOM 4043 C CA . ILE B 1 233 ? -14.242 -18.453 3.414 1 83.88 233 ILE B CA 1
ATOM 4044 C C . ILE B 1 233 ? -12.789 -18.453 3.871 1 83.88 233 ILE B C 1
ATOM 4046 O O . ILE B 1 233 ? -11.891 -18.875 3.127 1 83.88 233 ILE B O 1
ATOM 4050 N N . ILE B 1 234 ? -12.586 -17.906 5.059 1 80.88 234 ILE B N 1
ATOM 4051 C CA . ILE B 1 234 ? -11.227 -17.719 5.539 1 80.88 234 ILE B CA 1
ATOM 4052 C C . ILE B 1 234 ? -11.055 -18.406 6.887 1 80.88 234 ILE B C 1
ATOM 4054 O O . ILE B 1 234 ? -12.039 -18.75 7.551 1 80.88 234 ILE B O 1
ATOM 4058 N N . GLU B 1 235 ? -9.797 -18.688 7.172 1 80 235 GLU B N 1
ATOM 4059 C CA . GLU B 1 235 ? -9.484 -19.234 8.492 1 80 235 GLU B CA 1
ATOM 4060 C C . GLU B 1 235 ? -9.438 -18.125 9.547 1 80 235 GLU B C 1
ATOM 4062 O O . GLU B 1 235 ? -9.234 -16.953 9.211 1 80 235 GLU B O 1
ATOM 4067 N N . THR B 1 236 ? -9.672 -18.531 10.797 1 75.12 236 THR B N 1
ATOM 4068 C CA . THR B 1 236 ? -9.672 -17.562 11.891 1 75.12 236 THR B CA 1
ATOM 4069 C C . THR B 1 236 ? -8.289 -16.938 12.062 1 75.12 236 THR B C 1
ATOM 4071 O O . THR B 1 236 ? -8.164 -15.727 12.242 1 75.12 236 THR B O 1
ATOM 4074 N N . ILE B 1 237 ? -7.344 -17.812 12.18 1 75.06 237 ILE B N 1
ATOM 4075 C CA . ILE B 1 237 ? -5.969 -17.328 12.219 1 75.06 237 ILE B CA 1
ATOM 4076 C C . ILE B 1 237 ? -5.305 -17.547 10.859 1 75.06 237 ILE B C 1
ATOM 4078 O O . ILE B 1 237 ? -5.078 -18.688 10.453 1 75.06 237 ILE B O 1
ATOM 4082 N N . ASP B 1 238 ? -5.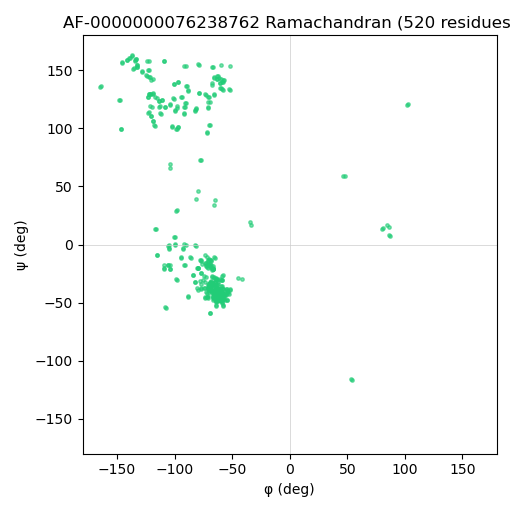238 -16.484 10.148 1 82.44 238 ASP B N 1
ATOM 4083 C CA . ASP B 1 238 ? -4.648 -16.531 8.82 1 82.44 238 ASP B CA 1
ATOM 4084 C C . ASP B 1 238 ? -3.424 -15.625 8.727 1 82.44 238 ASP B C 1
ATOM 4086 O O . ASP B 1 238 ? -3.555 -14.398 8.688 1 82.44 238 ASP B O 1
ATOM 4090 N N . LEU B 1 239 ? -2.266 -16.281 8.695 1 86.5 239 LEU B N 1
ATOM 4091 C CA . LEU B 1 239 ? -1.021 -15.523 8.617 1 86.5 239 LEU B CA 1
ATOM 4092 C C . LEU B 1 239 ? -0.922 -14.781 7.289 1 86.5 239 LEU B C 1
ATOM 4094 O O . LEU B 1 239 ? -0.257 -13.742 7.203 1 86.5 239 LEU B O 1
ATOM 4098 N N . ASN B 1 240 ? -1.571 -15.352 6.285 1 88.12 240 ASN B N 1
ATOM 4099 C CA . ASN B 1 240 ? -1.53 -14.758 4.957 1 88.12 240 ASN B CA 1
ATOM 4100 C C . ASN B 1 240 ? -2.777 -13.922 4.676 1 88.12 240 ASN B C 1
ATOM 4102 O O . ASN B 1 240 ? -3.191 -13.789 3.523 1 88.12 240 ASN B O 1
ATOM 4106 N N . ARG B 1 241 ? -3.318 -13.406 5.664 1 91.75 241 ARG B N 1
ATOM 4107 C CA . ARG B 1 241 ? -4.559 -12.633 5.598 1 91.75 241 ARG B CA 1
ATOM 4108 C C . ARG B 1 241 ? -4.469 -11.539 4.539 1 91.75 241 ARG B C 1
ATOM 4110 O O . ARG B 1 241 ? -5.43 -11.312 3.799 1 91.75 241 ARG B O 1
ATOM 4117 N N . PHE B 1 242 ? -3.357 -10.938 4.434 1 93.62 242 PHE B N 1
ATOM 4118 C CA . PHE B 1 242 ? -3.242 -9.766 3.578 1 93.62 242 PHE B CA 1
ATOM 4119 C C . PHE B 1 242 ? -3.105 -10.164 2.115 1 93.62 242 PHE B C 1
ATOM 4121 O O . PHE B 1 242 ? -3.34 -9.352 1.218 1 93.62 242 PHE B O 1
ATOM 4128 N N . ASP B 1 243 ? -2.701 -11.398 1.84 1 92.88 243 ASP B N 1
ATOM 4129 C CA . ASP B 1 243 ? -2.775 -11.906 0.473 1 92.88 243 ASP B CA 1
ATOM 4130 C C . ASP B 1 243 ? -4.223 -11.992 -0.003 1 92.88 243 ASP B C 1
ATOM 4132 O O . ASP B 1 243 ? -4.555 -11.516 -1.089 1 92.88 243 ASP B O 1
ATOM 4136 N N . GLN B 1 244 ? -5.016 -12.562 0.794 1 90.88 244 GLN B N 1
ATOM 4137 C CA . GLN B 1 244 ? -6.438 -12.711 0.503 1 90.88 244 GLN B CA 1
ATOM 4138 C C . GLN B 1 244 ? -7.129 -11.352 0.423 1 90.88 244 GLN B C 1
ATOM 4140 O O . GLN B 1 244 ? -7.996 -11.141 -0.426 1 90.88 244 GLN B O 1
ATOM 4145 N N . LYS B 1 245 ? -6.793 -10.453 1.283 1 93 245 LYS B N 1
ATOM 4146 C CA . LYS B 1 245 ? -7.414 -9.125 1.286 1 93 245 LYS B CA 1
ATOM 4147 C C . LYS B 1 245 ? -7.137 -8.383 -0.018 1 93 245 LYS B C 1
ATOM 4149 O O . LYS B 1 245 ? -8.008 -7.688 -0.538 1 93 245 LYS B O 1
ATOM 4154 N N . GLN B 1 246 ? -5.957 -8.508 -0.506 1 93.38 246 GLN B N 1
ATOM 4155 C CA . GLN B 1 246 ? -5.633 -7.875 -1.779 1 93.38 246 GLN B CA 1
ATOM 4156 C C . GLN B 1 246 ? -6.562 -8.359 -2.887 1 93.38 246 GLN B C 1
ATOM 4158 O O . GLN B 1 246 ? -6.945 -7.582 -3.766 1 93.38 246 GLN B O 1
ATOM 4163 N N . LEU B 1 247 ? -6.879 -9.602 -2.857 1 91.75 247 LEU B N 1
ATOM 4164 C CA . LEU B 1 247 ? -7.832 -10.141 -3.828 1 91.75 247 LEU B CA 1
ATOM 4165 C C . LEU B 1 247 ? -9.203 -9.492 -3.654 1 91.75 247 LEU B C 1
ATOM 4167 O O . LEU B 1 247 ? -9.859 -9.141 -4.637 1 91.75 247 LEU B O 1
ATOM 4171 N N . THR B 1 248 ? -9.594 -9.367 -2.438 1 91.5 248 THR B N 1
ATOM 4172 C CA . THR B 1 248 ? -10.875 -8.734 -2.141 1 91.5 248 THR B CA 1
ATOM 4173 C C . THR B 1 248 ? -10.906 -7.301 -2.67 1 91.5 248 THR B C 1
ATOM 4175 O O . THR B 1 248 ? -11.891 -6.875 -3.271 1 91.5 248 THR B O 1
ATOM 4178 N N . TYR B 1 249 ? -9.828 -6.57 -2.459 1 93.06 249 TYR B N 1
ATOM 4179 C CA . TYR B 1 249 ? -9.75 -5.195 -2.947 1 93.06 249 TYR B CA 1
ATOM 4180 C C . TYR B 1 249 ? -9.781 -5.156 -4.469 1 93.06 249 TYR B C 1
ATOM 4182 O O . TYR B 1 249 ? -10.461 -4.32 -5.062 1 93.06 249 TYR B O 1
ATOM 4190 N N . ALA B 1 250 ? -9.07 -6.051 -5.086 1 92.38 250 ALA B N 1
ATOM 4191 C CA . ALA B 1 250 ? -9.039 -6.121 -6.547 1 92.38 250 ALA B CA 1
ATOM 4192 C C . ALA B 1 250 ? -10.422 -6.438 -7.109 1 92.38 250 ALA B C 1
ATOM 4194 O O . ALA B 1 250 ? -10.812 -5.891 -8.141 1 92.38 250 ALA B O 1
ATOM 4195 N N . PHE B 1 251 ? -11.148 -7.301 -6.434 1 91.81 251 PHE B N 1
ATOM 4196 C CA . PHE B 1 251 ? -12.516 -7.637 -6.824 1 91.81 251 PHE B CA 1
ATOM 4197 C C . PHE B 1 251 ? -13.406 -6.398 -6.785 1 91.81 251 PHE B C 1
ATOM 4199 O O . PHE B 1 251 ? -14.156 -6.137 -7.727 1 91.81 251 PHE B O 1
ATOM 4206 N N . HIS B 1 252 ? -13.281 -5.668 -5.727 1 88.88 252 HIS B N 1
ATOM 4207 C CA . HIS B 1 252 ? -14.094 -4.465 -5.578 1 88.88 252 HIS B CA 1
ATOM 4208 C C . HIS B 1 252 ? -13.773 -3.449 -6.672 1 88.88 252 HIS B C 1
ATOM 4210 O O . HIS B 1 252 ? -14.68 -2.818 -7.219 1 88.88 252 HIS B O 1
ATOM 4216 N N . GLU B 1 253 ? -12.547 -3.275 -6.91 1 84.75 253 GLU B N 1
ATOM 4217 C CA . GLU B 1 253 ? -12.141 -2.379 -7.988 1 84.75 253 GLU B CA 1
ATOM 4218 C C . GLU B 1 253 ? -12.672 -2.865 -9.336 1 84.75 253 GLU B C 1
ATOM 4220 O O . GLU B 1 253 ? -13.086 -2.061 -10.172 1 84.75 253 GLU B O 1
ATOM 4225 N N . GLY B 1 254 ? -12.648 -4.129 -9.469 1 82.06 254 GLY B N 1
ATOM 4226 C CA . GLY B 1 254 ? -13.164 -4.719 -10.695 1 82.06 254 GLY B CA 1
ATOM 4227 C C . GLY B 1 254 ? -14.656 -4.516 -10.875 1 82.06 254 GLY B C 1
ATOM 4228 O O . GLY B 1 254 ? -15.125 -4.273 -11.992 1 82.06 254 GLY B O 1
ATOM 4229 N N . VAL B 1 255 ? -15.359 -4.648 -9.82 1 80.06 255 VAL B N 1
ATOM 4230 C CA . VAL B 1 255 ? -16.812 -4.457 -9.875 1 80.06 255 VAL B CA 1
ATOM 4231 C C . VAL B 1 255 ? -17.125 -3.029 -10.305 1 80.06 255 VAL B C 1
ATOM 4233 O O . VAL B 1 255 ? -18.031 -2.805 -11.125 1 80.06 255 VAL B O 1
ATOM 4236 N N . TYR B 1 256 ? -16.344 -2.068 -9.758 1 71.81 256 TYR B N 1
ATOM 4237 C CA . TYR B 1 256 ? -16.531 -0.676 -10.148 1 71.81 256 TYR B CA 1
ATOM 4238 C C . TYR B 1 256 ? -16.219 -0.477 -11.625 1 71.81 256 TYR B C 1
ATOM 4240 O O . TYR B 1 256 ? -16.906 0.28 -12.312 1 71.81 256 TYR B O 1
ATOM 4248 N N . MET B 1 257 ? -15.289 -1.138 -12.039 1 65.56 257 MET B N 1
ATOM 4249 C CA . MET B 1 257 ? -14.891 -1.012 -13.445 1 65.56 257 MET B CA 1
ATOM 4250 C C . MET B 1 257 ? -15.945 -1.615 -14.367 1 65.56 257 MET B C 1
ATOM 4252 O O . MET B 1 257 ? -16.234 -1.064 -15.43 1 65.56 257 MET B O 1
ATOM 4256 N N . VAL B 1 258 ? -16.453 -2.65 -13.922 1 61.69 258 VAL B N 1
ATOM 4257 C CA . VAL B 1 258 ? -17.469 -3.33 -14.719 1 61.69 258 VAL B CA 1
ATOM 4258 C C . VAL B 1 258 ? -18.75 -2.506 -14.734 1 61.69 258 VAL B C 1
ATOM 4260 O O . VAL B 1 258 ? -19.422 -2.398 -15.766 1 61.69 258 VAL B O 1
ATOM 4263 N N . MET B 1 259 ? -19.047 -1.901 -13.641 1 58.97 259 MET B N 1
ATOM 4264 C CA . MET B 1 259 ? -20.25 -1.075 -13.547 1 58.97 259 MET B CA 1
ATOM 4265 C C . MET B 1 259 ? -20.109 0.188 -14.391 1 58.97 259 MET B C 1
ATOM 4267 O O . MET B 1 259 ? -21.078 0.662 -14.977 1 58.97 259 MET B O 1
ATOM 4271 N N . ASP B 1 260 ? -18.922 0.754 -14.484 1 50.16 260 ASP B N 1
ATOM 4272 C CA . ASP B 1 260 ? -18.672 1.939 -15.297 1 50.16 260 ASP B CA 1
ATOM 4273 C C . ASP B 1 260 ? -18.688 1.596 -16.781 1 50.16 260 ASP B C 1
ATOM 4275 O O . ASP B 1 260 ? -18.953 2.459 -17.625 1 50.16 260 ASP B O 1
ATOM 4279 N N . ALA B 1 261 ? -18.344 0.375 -17.047 1 39.38 261 ALA B N 1
ATOM 4280 C CA . ALA B 1 261 ? -18.312 -0.064 -18.438 1 39.38 261 ALA B CA 1
ATOM 4281 C C . ALA B 1 261 ? -19.719 -0.309 -18.984 1 39.38 261 ALA B C 1
ATOM 4283 O O . ALA B 1 261 ? -19.922 -0.374 -20.188 1 39.38 261 ALA B O 1
ATOM 4284 N N . VAL B 1 262 ? -20.531 -0.402 -18.125 1 40.06 262 VAL B N 1
ATOM 4285 C CA . VAL B 1 262 ? -21.906 -0.529 -18.578 1 40.06 262 VAL B CA 1
ATOM 4286 C C . VAL B 1 262 ? -22.562 0.847 -18.625 1 40.06 262 VAL B C 1
ATOM 4288 O O . VAL B 1 262 ? -22.406 1.647 -17.703 1 40.06 262 VAL B O 1
#

Nearest PDB structures (foldseek):
  5oes-assembly1_B  TM=9.046E-01  e=1.411E-09  Solanum tuberosum
  5oes-assembly3_F  TM=9.050E-01  e=1.590E-09  Solanum tuberosum
  5oes-assembly3_E  TM=9.035E-01  e=1.687E-09  Solanum tuberosum
  5oes-assembly1_A  TM=9.036E-01  e=2.560E-09  Solanum tuberosum
  3kaj-assembly1_B  TM=8.575E-01  e=1.386E-07  Glycine max

Solvent-accessible surface area (backbone atoms only — not comparable to full-atom values): 30210 Å² total; per-residue (Å²): 119,75,69,65,56,47,55,54,52,49,47,53,54,48,67,56,32,64,52,67,75,38,78,55,55,67,70,58,48,54,52,48,52,54,49,49,48,50,50,28,38,44,62,21,28,38,22,43,28,86,93,42,73,79,30,29,30,53,47,90,77,73,81,62,81,78,87,68,62,63,68,53,53,51,47,57,61,65,46,44,63,57,53,51,50,51,53,52,52,46,75,70,30,62,67,57,48,51,66,70,38,58,70,50,40,75,74,31,67,68,57,28,54,53,49,52,51,48,52,53,44,54,72,73,50,76,74,78,88,75,86,84,83,63,67,35,78,40,71,44,81,41,79,79,42,93,75,74,67,82,89,49,58,62,82,75,66,48,38,57,45,73,41,83,75,44,74,29,67,81,73,45,71,52,41,31,43,55,39,48,44,47,60,51,40,35,49,48,27,62,74,41,48,93,49,36,70,59,62,52,86,73,49,64,83,78,46,60,30,58,59,52,8,38,52,51,25,50,48,53,57,69,68,67,50,93,82,63,80,86,83,83,89,74,66,91,82,45,50,59,46,45,24,57,48,43,41,54,52,29,25,54,54,22,40,53,50,53,54,68,73,93,121,75,69,66,54,48,56,54,52,48,46,54,54,48,66,56,33,63,52,67,74,37,78,58,54,65,69,57,49,53,50,48,52,54,50,48,47,50,49,27,38,46,61,22,29,37,22,42,30,85,92,42,74,77,31,26,29,52,46,91,76,72,82,61,82,78,88,71,62,64,67,54,55,51,48,55,61,66,46,43,61,55,52,51,50,50,53,52,53,47,76,71,31,61,68,56,48,50,66,70,39,57,71,50,39,75,76,33,68,66,58,29,54,51,49,52,51,48,52,52,44,54,70,74,52,75,75,79,88,75,84,85,83,64,68,34,78,40,70,43,83,42,79,78,43,92,77,71,68,82,90,49,58,62,82,76,66,50,36,58,45,73,41,83,74,45,77,30,68,80,75,47,71,52,41,31,43,55,40,47,45,47,60,51,40,37,49,48,26,61,75,41,49,92,50,36,70,60,61,52,87,73,49,64,84,78,46,58,32,58,57,52,7,37,50,50,25,50,49,52,56,69,66,67,48,94,82,63,80,87,82,84,90,74,65,92,82,46,48,57,46,46,24,55,47,44,40,53,53,28,24,53,54,22,40,52,50,53,55,69,71,94

Secondary structure (DSSP, 8-state):
-TTHHHHHHHHHHHH-TTTTTS---HHHHHHHHHHHHHHHHHTT-EEEETTEEEEEEEPP--SSPPP--HHHHHHHHHHHHHHHHHHHHHHT-HHHHHHHHTTHHHH-HHHHHHHHHHHHHHHH-----------EEEEEEEE--SS--TTS-HHHH--EEEEEEEEESS----HHHHTTHHHHHHHHHHHHGGG-SS-GGGS----HHHHHHHHHHHHHHHH--TT--------SS-TTHHHHHHHHHHHHHHHHHHHHH-/-TTHHHHHHHHHHHH-TTTTTS---HHHHHHHHHHHHHHHHHTT-EEEETTEEEEEEEPP--SSPPP--HHHHHHHHHHHHHHHHHHHHHHT-HHHHHHHHTTHHHH-HHHHHHHHHHHHHHHH-----------EEEEEEEE--SS--TTS-HHHH--EEEEEEEEESS----HHHHTTHHHHHHHHHHHHGGG-SS-GGGS----HHHHHHHHHHHHHHHH--TT--------SS-TTHHHHHHHHHHHHHHHHHHHHH-

Radius of gyration: 29.34 Å; Cα contacts (8 Å, |Δi|>4): 516; chains: 2; bounding box: 63×88×62 Å

Organism: NCBI:txid252671

Foldseek 3Di:
DVVVVVVVVVVVVVVVVLLVVQDDPPVLVVVLVVVLQVVQVVVLQWWADQVDRVDIGHDDDDLADDDDDPVQVVVVVVCVVVVVVVVVVCVVDPVNVCVVCVVVLVPDVVVVVVVVVVVVCVVVPPPDPDDDFDKDWDKDKDQQAPDDDPVDDCVVGVRIHIDGDDMGGDPPFQLQSVLCVLVSNLVSCVSRPVSDSDDNVPRDNDRRLLVLLLSLLVRVVVVPDPPDDDDDDDDPDDRRVSRVVSSVVSVVVNNVVVVVVD/DVVVVVVVVVVVVVVVCLLVVQDDPPVLVVVLVVVLQVVQVVVLQWWADQVDRVDIGHDDDDLADDDDDPVQVVVVVVCVVVVVVVVVVCVVDPVNVCVVCVVVLVPDVVVVVVVVVVVVCVVVPPPDPDDDFDKDWDKDKDQQAPDDDPVDDCVVGVRIHIDGDDMGGDPPFQLQSVLCVLVSNLVSCVSRPVSDSDDNVPRDNDRRLLVLLLSLLVRVVVVPDPPDDDDDDDDPDDRRVSRVVSSVVSVVVNNVVVVVVD